Protein AF-A0A061BIX3-F1 (afdb_monomer)

pLDDT: mean 78.45, std 19.6, range [23.94, 97.25]

Secondary structure (DSSP, 8-state):
-TT-----SSHHHHHHHHHHHHHHHHHHHHHHHHHHTS-GGGT-STT-EESTTS--TT---SS------S------S----------S----SS-HHHHHHTT-STTT----EEEETTEEEESS--TTSTT---PPP-------SPPEEHHHHHHHHHHHHT-HHHHHHHHHT-----SHHHHHHHHHHHSTT--SSS-STT--TTHHHHHHHHHHHTTT----HHHHHHHHHHHH-S-SS---GGGS--S--SSS-------GGGGS-SS--TTSS--S-EEETTHHHHSS--GGGHHHHHHHHHHSHHHHHHHHHHHHHHHHT--TTTTT-HHHHT-TTS-TTTTTSSTTT---SSTTT-TTHHHHHHHTTEEES-HHHHHSSSS---HHHHHHHHHHHHT-HHHHHHHHHHHHHHHHHHHHHHHHHHHHHHHHHHHHHHHHHHHHHHHHHHHHTS-TTTT---HHHHHHHTTT-----------

Organism: Babesia bigemina (NCBI:txid5866)

Radius of gyration: 35.07 Å; Cα contacts (8 Å, |Δi|>4): 665; chains: 1; bounding box: 83×90×117 Å

Mean predicted aligned error: 12.67 Å

Structure (mmCIF, N/CA/C/O backbone):
data_AF-A0A061BIX3-F1
#
_entry.id   AF-A0A061BIX3-F1
#
loop_
_atom_site.group_PDB
_atom_site.id
_atom_site.type_symbol
_atom_site.label_atom_id
_atom_site.label_alt_id
_atom_site.label_comp_id
_atom_site.label_asym_id
_atom_site.label_entity_id
_atom_site.label_seq_id
_atom_site.pdbx_PDB_ins_code
_atom_site.Cartn_x
_atom_site.Cartn_y
_atom_site.Cartn_z
_atom_site.occupancy
_atom_site.B_iso_or_equiv
_atom_site.auth_seq_id
_atom_site.auth_comp_id
_atom_site.auth_asym_id
_atom_site.auth_atom_id
_atom_site.pdbx_PDB_model_num
ATOM 1 N N . ASN A 1 1 ? -19.796 -21.455 -26.423 1.00 62.38 1 ASN A N 1
ATOM 2 C CA . ASN A 1 1 ? -19.014 -20.623 -27.375 1.00 62.38 1 ASN A CA 1
ATOM 3 C C . ASN A 1 1 ? -17.851 -21.450 -27.934 1.00 62.38 1 ASN A C 1
ATOM 5 O O . ASN A 1 1 ? -17.420 -22.393 -27.283 1.00 62.38 1 ASN A O 1
ATOM 9 N N . ALA A 1 2 ? -17.340 -21.128 -29.128 1.00 73.00 2 ALA A N 1
ATOM 10 C CA . ALA A 1 2 ? -16.254 -21.895 -29.764 1.00 73.00 2 ALA A CA 1
ATOM 11 C C . ALA A 1 2 ? -14.934 -21.868 -28.964 1.00 73.00 2 ALA A C 1
ATOM 13 O O . ALA A 1 2 ? -14.159 -22.816 -29.006 1.00 73.00 2 ALA A O 1
ATOM 14 N N . LEU A 1 3 ? -14.718 -20.800 -28.191 1.00 76.62 3 LEU A N 1
ATOM 15 C CA . LEU A 1 3 ? -13.504 -20.567 -27.403 1.00 76.62 3 LEU A CA 1
ATOM 16 C C . LEU A 1 3 ? -13.588 -21.087 -25.955 1.00 76.62 3 LEU A C 1
ATOM 18 O O . LEU A 1 3 ? -12.656 -20.885 -25.187 1.00 76.62 3 LEU A O 1
ATOM 22 N N . ARG A 1 4 ? -14.690 -21.750 -25.569 1.00 78.12 4 ARG A N 1
ATOM 23 C CA . ARG A 1 4 ? -14.940 -22.270 -24.207 1.00 78.12 4 ARG A CA 1
ATOM 24 C C . ARG A 1 4 ? -14.805 -21.233 -23.077 1.00 78.12 4 ARG A C 1
ATOM 26 O O . ARG A 1 4 ? -14.536 -21.606 -21.941 1.00 78.12 4 ARG A O 1
ATOM 33 N N . PHE A 1 5 ? -15.004 -19.943 -23.353 1.00 79.31 5 PHE A N 1
ATOM 34 C CA . PHE A 1 5 ? -15.067 -18.933 -22.292 1.00 79.31 5 PHE A CA 1
ATOM 35 C C . PHE A 1 5 ? -16.344 -19.077 -21.467 1.00 79.31 5 PHE A C 1
ATOM 37 O O . PHE A 1 5 ? -17.430 -19.262 -22.023 1.00 79.31 5 PHE A O 1
ATOM 44 N N . THR A 1 6 ? -16.204 -18.927 -20.157 1.00 77.94 6 THR A N 1
ATOM 45 C CA . THR A 1 6 ? -17.324 -18.808 -19.228 1.00 77.94 6 THR A CA 1
ATOM 46 C C . THR A 1 6 ? -17.877 -17.392 -19.306 1.00 77.94 6 THR A C 1
ATOM 48 O O . THR A 1 6 ? -17.123 -16.432 -19.155 1.00 77.94 6 THR A O 1
ATOM 51 N N . TYR A 1 7 ? -19.184 -17.261 -19.528 1.00 81.38 7 TYR A N 1
ATOM 52 C CA . TYR A 1 7 ? -19.872 -15.979 -19.425 1.00 81.38 7 TYR A CA 1
ATOM 53 C C . TYR A 1 7 ? -20.766 -15.963 -18.181 1.00 81.38 7 TYR A C 1
ATOM 55 O O . TYR A 1 7 ? -21.396 -16.982 -17.887 1.00 81.38 7 TYR A O 1
ATOM 63 N N . PRO A 1 8 ? -20.824 -14.832 -17.460 1.00 86.75 8 PRO A N 1
ATOM 64 C CA . PRO A 1 8 ? -21.733 -14.636 -16.336 1.00 86.75 8 PRO A CA 1
ATOM 65 C C . PRO A 1 8 ? -23.195 -14.874 -16.734 1.00 86.75 8 PRO A C 1
ATOM 67 O O . PRO A 1 8 ? -23.606 -14.491 -17.829 1.00 86.75 8 PRO A O 1
ATOM 70 N N . ALA A 1 9 ? -23.979 -15.495 -15.848 1.00 86.50 9 ALA A N 1
ATOM 71 C CA . ALA A 1 9 ? -25.385 -15.820 -16.111 1.00 86.50 9 ALA A CA 1
ATOM 72 C C . ALA A 1 9 ? -26.349 -14.668 -15.771 1.00 86.50 9 ALA A C 1
ATOM 74 O O . ALA A 1 9 ? -27.455 -14.618 -16.306 1.00 86.50 9 ALA A O 1
ATOM 75 N N . SER A 1 10 ? -25.934 -13.744 -14.899 1.00 90.56 10 SER A N 1
ATOM 76 C CA . SER A 1 10 ? -26.722 -12.592 -14.453 1.00 90.56 10 SER A CA 1
ATOM 77 C C . SER A 1 10 ? -25.963 -11.271 -14.637 1.00 90.56 10 SER A C 1
ATOM 79 O O . SER A 1 10 ? -24.741 -11.249 -14.808 1.00 90.56 10 SER A O 1
ATOM 81 N N . GLY A 1 11 ? -26.688 -10.147 -14.590 1.00 88.12 11 GLY A N 1
ATOM 82 C CA . GLY A 1 11 ? -26.080 -8.811 -14.642 1.00 88.12 11 GLY A CA 1
ATOM 83 C C . GLY A 1 11 ? -25.169 -8.518 -13.443 1.00 88.12 11 GLY A C 1
ATOM 84 O O . GLY A 1 11 ? -24.122 -7.895 -13.604 1.00 88.12 11 GLY A O 1
ATOM 85 N N . GLU A 1 12 ? -25.525 -9.024 -12.261 1.00 87.25 12 GLU A N 1
ATOM 86 C CA . GLU A 1 12 ? -24.715 -8.922 -11.043 1.00 87.25 12 GLU A CA 1
ATOM 87 C C . GLU A 1 12 ? -23.400 -9.698 -11.185 1.00 87.25 12 GLU A C 1
ATOM 89 O O . GLU A 1 12 ? -22.319 -9.129 -11.006 1.00 87.25 12 GLU A O 1
ATOM 94 N N . ASP A 1 13 ? -23.471 -10.959 -11.623 1.00 86.50 13 ASP A N 1
ATOM 95 C CA . ASP A 1 13 ? -22.278 -11.769 -11.892 1.00 86.50 13 ASP A CA 1
ATOM 96 C C . ASP A 1 13 ? -21.393 -11.113 -12.959 1.00 86.50 13 ASP A C 1
ATOM 98 O O . ASP A 1 13 ? -20.163 -11.199 -12.900 1.00 86.50 13 ASP A O 1
ATOM 102 N N . CYS A 1 14 ? -22.008 -10.439 -13.937 1.00 89.12 14 CYS A N 1
ATOM 103 C CA . CYS A 1 14 ? -21.295 -9.708 -14.974 1.00 89.12 14 CYS A CA 1
ATOM 104 C C . CYS A 1 14 ? -20.500 -8.538 -14.405 1.00 89.12 14 CYS A C 1
ATOM 106 O O . CYS A 1 14 ? -19.310 -8.414 -14.704 1.00 89.12 14 CYS A O 1
ATOM 108 N N . LEU A 1 15 ? -21.120 -7.717 -13.556 1.00 87.31 15 LEU A N 1
ATOM 109 C CA . LEU A 1 15 ? -20.439 -6.602 -12.904 1.00 87.31 15 LEU A CA 1
ATOM 110 C C . LEU A 1 15 ? -19.296 -7.095 -12.008 1.00 87.31 15 LEU A C 1
ATOM 112 O O . LEU A 1 15 ? -18.187 -6.568 -12.085 1.00 87.31 15 LEU A O 1
ATOM 116 N N . HIS A 1 16 ? -19.526 -8.135 -11.204 1.00 85.44 16 HIS A N 1
ATOM 117 C CA . HIS A 1 16 ? -18.488 -8.697 -10.339 1.00 85.44 16 HIS A CA 1
ATOM 118 C C . HIS A 1 16 ? -17.313 -9.282 -11.123 1.00 85.44 16 HIS A C 1
ATOM 120 O O . HIS A 1 16 ? -16.162 -9.013 -10.781 1.00 85.44 16 HIS A O 1
ATOM 126 N N . THR A 1 17 ? -17.589 -10.035 -12.190 1.00 86.56 17 THR A N 1
ATOM 127 C CA . THR A 1 17 ? -16.547 -10.600 -13.059 1.00 86.56 17 THR A CA 1
ATOM 128 C C . THR A 1 17 ? -15.745 -9.489 -13.734 1.00 86.56 17 THR A C 1
ATOM 130 O O . THR A 1 17 ? -14.517 -9.542 -13.771 1.00 86.56 17 THR A O 1
ATOM 133 N N . PHE A 1 18 ? -16.419 -8.445 -14.222 1.00 87.75 18 PHE A N 1
ATOM 134 C CA . PHE A 1 18 ? -15.763 -7.297 -14.837 1.00 87.75 18 PHE A CA 1
ATOM 135 C C . PHE A 1 18 ? -14.848 -6.558 -13.852 1.00 87.75 18 PHE A C 1
ATOM 137 O O . PHE A 1 18 ? -13.687 -6.305 -14.168 1.00 87.75 18 PHE A O 1
ATOM 144 N N . LEU A 1 19 ? -15.327 -6.272 -12.638 1.00 87.25 19 LEU A N 1
ATOM 145 C CA . LEU A 1 19 ? -14.526 -5.608 -11.607 1.00 87.25 19 LEU A CA 1
ATOM 146 C C . LEU A 1 19 ? -13.350 -6.471 -11.121 1.00 87.25 19 LEU A C 1
ATOM 148 O O . LEU A 1 19 ? -12.279 -5.922 -10.865 1.00 87.25 19 LEU A O 1
ATOM 152 N N . ASP A 1 20 ? -13.502 -7.798 -11.027 1.00 85.31 20 ASP A N 1
ATOM 153 C CA . ASP A 1 20 ? -12.389 -8.708 -10.702 1.00 85.31 20 ASP A CA 1
ATOM 154 C C . ASP A 1 20 ? -11.293 -8.655 -11.776 1.00 85.31 20 ASP A C 1
ATOM 156 O O . ASP A 1 20 ? -10.112 -8.497 -11.458 1.00 85.31 20 ASP A O 1
ATOM 160 N N . ILE A 1 21 ? -11.682 -8.697 -13.056 1.00 86.56 21 ILE A N 1
ATOM 161 C CA . ILE A 1 21 ? -10.751 -8.563 -14.185 1.00 86.56 21 ILE A CA 1
ATOM 162 C C . ILE A 1 21 ? -10.051 -7.203 -14.142 1.00 86.56 21 ILE A C 1
ATOM 164 O O . ILE A 1 21 ? -8.824 -7.145 -14.247 1.00 86.56 21 ILE A O 1
ATOM 168 N N . LEU A 1 22 ? -10.805 -6.115 -13.957 1.00 87.44 22 LEU A N 1
ATOM 169 C CA . LEU A 1 22 ? -10.240 -4.770 -13.899 1.00 87.44 22 LEU A CA 1
ATOM 170 C C . LEU A 1 22 ? -9.215 -4.644 -12.774 1.00 87.44 22 LEU A C 1
ATOM 172 O O . LEU A 1 22 ? -8.098 -4.213 -13.045 1.00 87.44 22 LEU A O 1
ATOM 176 N N . ARG A 1 23 ? -9.539 -5.080 -11.548 1.00 85.88 23 ARG A N 1
ATOM 177 C CA . ARG A 1 23 ? -8.612 -5.026 -10.402 1.00 85.88 23 ARG A CA 1
ATOM 178 C C . ARG A 1 23 ? -7.312 -5.771 -10.674 1.00 85.88 23 ARG A C 1
ATOM 180 O O . ARG A 1 23 ? -6.241 -5.262 -10.361 1.00 85.88 23 ARG A O 1
ATOM 187 N N . ARG A 1 24 ? -7.391 -6.952 -11.291 1.00 85.25 24 ARG A N 1
ATOM 188 C CA . ARG A 1 24 ? -6.221 -7.774 -11.633 1.00 85.25 24 ARG A CA 1
ATOM 189 C C . ARG A 1 24 ? -5.348 -7.145 -12.715 1.00 85.25 24 ARG A C 1
ATOM 191 O O . ARG A 1 24 ? -4.121 -7.178 -12.604 1.00 85.25 24 ARG A O 1
ATOM 198 N N . LEU A 1 25 ? -5.964 -6.581 -13.754 1.00 88.12 25 LEU A N 1
ATOM 199 C CA . LEU A 1 25 ? -5.243 -5.935 -14.851 1.00 88.12 25 LEU A CA 1
ATOM 200 C C . LEU A 1 25 ? -4.643 -4.592 -14.429 1.00 88.12 25 LEU A C 1
ATOM 202 O O . LEU A 1 25 ? -3.562 -4.240 -14.901 1.00 88.12 25 LEU A O 1
ATOM 206 N N . TRP A 1 26 ? -5.291 -3.871 -13.511 1.00 88.44 26 TRP A N 1
ATOM 207 C CA . TRP A 1 26 ? -4.879 -2.527 -13.115 1.00 88.44 26 TRP A CA 1
ATOM 208 C C . TRP A 1 26 ? -3.441 -2.470 -12.602 1.00 88.44 26 TRP A C 1
ATOM 210 O O . TRP A 1 26 ? -2.679 -1.615 -13.043 1.00 88.44 26 TRP A O 1
ATOM 220 N N . TYR A 1 27 ? -3.029 -3.430 -11.765 1.00 90.06 27 TYR A N 1
ATOM 221 C CA . TYR A 1 27 ? -1.652 -3.508 -11.259 1.00 90.06 27 TYR A CA 1
ATOM 222 C C . TYR A 1 27 ? -0.615 -3.528 -12.387 1.00 90.06 27 TYR A C 1
ATOM 224 O O . TYR A 1 27 ? 0.393 -2.823 -12.350 1.00 90.06 27 TYR A O 1
ATOM 232 N N . VAL A 1 28 ? -0.871 -4.346 -13.406 1.00 91.81 28 VAL A N 1
ATOM 233 C CA . VAL A 1 28 ? 0.049 -4.583 -14.520 1.00 91.81 28 VAL A CA 1
ATOM 234 C C . VAL A 1 28 ? 0.044 -3.394 -15.482 1.00 91.81 28 VAL A C 1
ATOM 236 O O . VAL A 1 28 ? 1.109 -2.978 -15.943 1.00 91.81 28 VAL A O 1
ATOM 239 N N . LEU A 1 29 ? -1.131 -2.809 -15.742 1.00 92.94 29 LEU A N 1
ATOM 240 C CA . LEU A 1 29 ? -1.294 -1.645 -16.614 1.00 92.94 29 LEU A CA 1
ATOM 241 C C . LEU A 1 29 ? -0.715 -0.366 -15.992 1.00 92.94 29 LEU A C 1
ATOM 243 O O . LEU A 1 29 ? 0.032 0.337 -16.666 1.00 92.94 29 LEU A O 1
ATOM 247 N N . ARG A 1 30 ? -0.968 -0.100 -14.703 1.00 93.06 30 ARG A N 1
ATOM 248 C CA . ARG A 1 30 ? -0.372 1.032 -13.967 1.00 93.06 30 ARG A CA 1
ATOM 249 C C . ARG A 1 30 ? 1.143 0.914 -13.861 1.00 93.06 30 ARG A C 1
ATOM 251 O O . ARG A 1 30 ? 1.855 1.916 -13.930 1.00 93.06 30 ARG A O 1
ATOM 258 N N . TYR A 1 31 ? 1.664 -0.306 -13.729 1.00 93.75 31 TYR A N 1
ATOM 259 C CA . TYR A 1 31 ? 3.107 -0.521 -13.747 1.00 93.75 31 TYR A CA 1
ATOM 260 C C . TYR A 1 31 ? 3.707 -0.211 -15.123 1.00 93.75 31 TYR A C 1
ATOM 262 O O . TYR A 1 31 ? 4.712 0.497 -15.205 1.00 93.75 31 TYR A O 1
ATOM 270 N N . LEU A 1 32 ? 3.063 -0.678 -16.201 1.00 94.06 32 LEU A N 1
ATOM 271 C CA . LEU A 1 32 ? 3.463 -0.376 -17.578 1.00 94.06 32 LEU A CA 1
ATOM 272 C C . LEU A 1 32 ? 3.431 1.120 -17.875 1.00 94.06 32 LEU A C 1
ATOM 274 O O . LEU A 1 32 ? 4.412 1.642 -18.400 1.00 94.06 32 LEU A O 1
ATOM 278 N N . GLU A 1 33 ? 2.335 1.797 -17.535 1.00 94.75 33 GLU A N 1
ATOM 279 C CA . GLU A 1 33 ? 2.184 3.247 -17.666 1.00 94.75 33 GLU A CA 1
ATOM 280 C C . GLU A 1 33 ? 3.319 3.965 -16.929 1.00 94.75 33 GLU A C 1
ATOM 282 O O . GLU A 1 33 ? 4.033 4.769 -17.522 1.00 94.75 33 GLU A O 1
ATOM 287 N N . GLY A 1 34 ? 3.562 3.602 -15.667 1.00 92.25 34 GLY A N 1
ATOM 288 C CA . GLY A 1 34 ? 4.620 4.193 -14.861 1.00 92.25 34 GLY A CA 1
ATOM 289 C C . GLY A 1 34 ? 6.014 4.004 -15.451 1.00 92.25 34 GLY A C 1
ATOM 290 O O . GLY A 1 34 ? 6.740 4.977 -15.640 1.00 92.25 34 GLY A O 1
ATOM 291 N N . GLN A 1 35 ? 6.396 2.770 -15.785 1.00 91.31 35 GLN A N 1
ATOM 292 C CA . GLN A 1 35 ? 7.719 2.496 -16.349 1.00 91.31 35 GLN A CA 1
ATOM 293 C C . GLN A 1 35 ? 7.892 3.137 -17.728 1.00 91.31 35 GLN A C 1
ATOM 295 O O . GLN A 1 35 ? 8.904 3.786 -17.989 1.00 91.31 35 GLN A O 1
ATOM 300 N N . CYS A 1 36 ? 6.896 3.025 -18.610 1.00 93.44 36 CYS A N 1
ATOM 301 C CA . CYS A 1 36 ? 6.931 3.635 -19.941 1.00 93.44 36 CYS A CA 1
ATOM 302 C C . CYS A 1 36 ? 6.827 5.167 -19.902 1.00 93.44 36 CYS A C 1
ATOM 304 O O . CYS A 1 36 ? 7.197 5.837 -20.869 1.00 93.44 36 CYS A O 1
ATOM 306 N N . GLY A 1 37 ? 6.362 5.726 -18.788 1.00 91.44 37 GLY A N 1
ATOM 307 C CA . GLY A 1 37 ? 6.321 7.154 -18.526 1.00 91.44 37 GLY A CA 1
ATOM 308 C C . GLY A 1 37 ? 7.693 7.763 -18.269 1.00 91.44 37 GLY A C 1
ATOM 309 O O . GLY A 1 37 ? 7.838 8.971 -18.431 1.00 91.44 37 GLY A O 1
ATOM 310 N N . HIS A 1 38 ? 8.729 6.979 -17.957 1.00 89.31 38 HIS A N 1
ATOM 311 C CA . HIS A 1 38 ? 10.057 7.490 -17.598 1.00 89.31 38 HIS A CA 1
ATOM 312 C C . HIS A 1 38 ? 11.138 7.163 -18.646 1.00 89.31 38 HIS A C 1
ATOM 314 O O . HIS A 1 38 ? 11.132 6.068 -19.214 1.00 89.31 38 HIS A O 1
ATOM 320 N N . PRO A 1 39 ? 12.076 8.093 -18.928 1.00 86.69 39 PRO A N 1
ATOM 321 C CA . PRO A 1 39 ? 13.170 7.850 -19.866 1.00 86.69 39 PRO A CA 1
ATOM 322 C C . PRO A 1 39 ? 14.152 6.797 -19.340 1.00 86.69 39 PRO A C 1
ATOM 324 O O . PRO A 1 39 ? 14.295 6.598 -18.130 1.00 86.69 39 PRO A O 1
ATOM 327 N N . SER A 1 40 ? 14.877 6.157 -20.257 1.00 83.88 40 SER A N 1
ATOM 328 C CA . SER A 1 40 ? 15.870 5.125 -19.914 1.00 83.88 40 SER A CA 1
ATOM 329 C C . SER A 1 40 ? 17.028 5.652 -19.057 1.00 83.88 40 SER A C 1
ATOM 331 O O . SER A 1 40 ? 17.620 4.891 -18.291 1.00 83.88 40 SER A O 1
ATOM 333 N N . SER A 1 41 ? 17.305 6.961 -19.109 1.00 81.31 41 SER A N 1
ATOM 334 C CA . SER A 1 41 ? 18.316 7.635 -18.282 1.00 81.31 41 SER A CA 1
ATOM 335 C C . SER A 1 41 ? 18.058 7.529 -16.776 1.00 81.31 41 SER A C 1
ATOM 337 O O . SER A 1 41 ? 19.006 7.582 -15.996 1.00 81.31 41 SER A O 1
ATOM 339 N N . ILE A 1 42 ? 16.799 7.341 -16.369 1.00 82.31 42 ILE A N 1
ATOM 340 C CA . ILE A 1 42 ? 16.395 7.100 -14.976 1.00 82.31 42 ILE A CA 1
ATOM 341 C C . ILE A 1 42 ? 15.789 5.703 -14.795 1.00 82.31 42 ILE A C 1
ATOM 343 O O . ILE A 1 42 ? 14.946 5.498 -13.928 1.00 82.31 42 ILE A O 1
ATOM 347 N N . TYR A 1 43 ? 16.242 4.737 -15.600 1.00 84.88 43 TYR A N 1
ATOM 348 C CA . TYR A 1 43 ? 15.840 3.325 -15.545 1.00 84.88 43 TYR A CA 1
ATOM 349 C C . TYR A 1 43 ? 14.385 3.037 -15.966 1.00 84.88 43 TYR A C 1
ATOM 351 O O . TYR A 1 43 ? 13.874 1.958 -15.677 1.00 84.88 43 TYR A O 1
ATOM 359 N N . GLY A 1 44 ? 13.735 3.962 -16.684 1.00 87.81 44 GLY A N 1
ATOM 360 C CA . GLY A 1 44 ? 12.404 3.758 -17.263 1.00 87.81 44 GLY A CA 1
ATOM 361 C C . GLY A 1 44 ? 12.411 3.108 -18.654 1.00 87.81 44 GLY A C 1
ATOM 362 O O . GLY A 1 44 ? 13.458 2.820 -19.237 1.00 87.81 44 GLY A O 1
ATOM 363 N N . TRP A 1 45 ? 11.216 2.868 -19.200 1.00 91.94 45 TRP A N 1
ATOM 364 C CA . TRP A 1 45 ? 10.975 2.127 -20.447 1.00 91.94 45 TRP A CA 1
ATOM 365 C C . TRP A 1 45 ? 10.431 2.980 -21.598 1.00 91.94 45 TRP A C 1
ATOM 367 O O . TRP A 1 45 ? 10.092 2.442 -22.651 1.00 91.94 45 TRP A O 1
ATOM 377 N N . ARG A 1 46 ? 10.357 4.308 -21.449 1.00 90.75 46 ARG A N 1
ATOM 378 C CA . ARG A 1 46 ? 9.828 5.218 -22.484 1.00 90.75 46 ARG A CA 1
ATOM 379 C C . ARG A 1 46 ? 10.474 5.007 -23.853 1.00 90.75 46 ARG A C 1
ATOM 381 O O . ARG A 1 46 ? 9.783 5.003 -24.873 1.00 90.75 46 ARG A O 1
ATOM 388 N N . ASP A 1 47 ? 11.786 4.809 -23.852 1.00 88.31 47 ASP A N 1
ATOM 389 C CA . ASP A 1 47 ? 12.605 4.685 -25.060 1.00 88.31 47 ASP A CA 1
ATOM 390 C C . ASP A 1 47 ? 12.789 3.217 -25.495 1.00 88.31 47 ASP A C 1
ATOM 392 O O . ASP A 1 47 ? 13.350 2.939 -26.553 1.00 88.31 47 ASP A O 1
ATOM 396 N N . CYS A 1 48 ? 12.286 2.260 -24.704 1.00 87.94 48 CYS A N 1
ATOM 397 C CA . CYS A 1 48 ? 12.343 0.839 -25.028 1.00 87.94 48 CYS A CA 1
ATOM 398 C C . CYS A 1 48 ? 11.412 0.516 -26.199 1.00 87.94 48 CYS A C 1
ATOM 400 O O . CYS A 1 48 ? 10.253 0.934 -26.221 1.00 87.94 48 CYS A O 1
ATOM 402 N N . GLN A 1 49 ? 11.902 -0.270 -27.154 1.00 87.75 49 GLN A N 1
ATOM 403 C CA . GLN A 1 49 ? 11.108 -0.742 -28.286 1.00 87.75 49 GLN A CA 1
ATOM 404 C C . GLN A 1 49 ? 10.359 -2.037 -27.942 1.00 87.75 49 GLN A C 1
ATOM 406 O O . GLN A 1 49 ? 10.854 -2.859 -27.172 1.00 87.75 49 GLN A O 1
ATOM 411 N N . TYR A 1 50 ? 9.184 -2.238 -28.530 1.00 87.06 50 TYR A N 1
ATOM 412 C CA . TYR A 1 50 ? 8.430 -3.495 -28.509 1.00 87.06 50 TYR A CA 1
ATOM 413 C C . TYR A 1 50 ? 7.746 -3.715 -29.866 1.00 87.06 50 TYR A C 1
ATOM 415 O O . TYR A 1 50 ? 7.535 -2.759 -30.616 1.00 87.06 50 TYR A O 1
ATOM 423 N N . GLY A 1 51 ? 7.388 -4.960 -30.185 1.00 85.06 51 GLY A N 1
ATOM 424 C CA . GLY A 1 51 ? 6.690 -5.316 -31.425 1.00 85.06 51 GLY A CA 1
ATOM 425 C C . GLY A 1 51 ? 7.400 -6.407 -32.225 1.00 85.06 51 GLY A C 1
ATOM 426 O O . GLY A 1 51 ? 8.373 -6.996 -31.764 1.00 85.06 51 GLY A O 1
ATOM 427 N N . LYS A 1 52 ? 6.902 -6.678 -33.439 1.00 81.69 52 LYS A N 1
ATOM 428 C CA . LYS A 1 52 ? 7.298 -7.842 -34.252 1.00 81.69 52 LYS A CA 1
ATOM 429 C C . LYS A 1 52 ? 8.804 -7.949 -34.521 1.00 81.69 52 LYS A C 1
ATOM 431 O O . LYS A 1 52 ? 9.319 -9.055 -34.599 1.00 81.69 52 LYS A O 1
ATOM 436 N N . ALA A 1 53 ? 9.489 -6.820 -34.707 1.00 76.75 53 ALA A N 1
ATOM 437 C CA . ALA A 1 53 ? 10.905 -6.791 -35.083 1.00 76.75 53 ALA A CA 1
ATOM 438 C C . ALA A 1 53 ? 11.856 -6.608 -33.885 1.00 76.75 53 ALA A C 1
ATOM 440 O O . ALA A 1 53 ? 13.003 -6.214 -34.078 1.00 76.75 53 ALA A O 1
ATOM 441 N N . VAL A 1 54 ? 11.377 -6.822 -32.656 1.00 74.69 54 VAL A N 1
ATOM 442 C CA . VAL A 1 54 ? 12.202 -6.755 -31.445 1.00 74.69 54 VAL A CA 1
ATOM 443 C C . VAL A 1 54 ? 12.485 -8.172 -30.970 1.00 74.69 54 VAL A C 1
ATOM 445 O O . VAL A 1 54 ? 11.560 -8.904 -30.622 1.00 74.69 54 VAL A O 1
ATOM 448 N N . ASP A 1 55 ? 13.761 -8.544 -30.940 1.00 64.69 55 ASP A N 1
ATOM 449 C CA . ASP A 1 55 ? 14.181 -9.858 -30.464 1.00 64.69 55 ASP A CA 1
ATOM 450 C C . ASP A 1 55 ? 13.824 -10.035 -28.982 1.00 64.69 55 ASP A C 1
ATOM 452 O O . ASP A 1 55 ? 13.942 -9.116 -28.161 1.00 64.69 55 ASP A O 1
ATOM 456 N N . HIS A 1 56 ? 13.373 -11.235 -28.627 1.00 61.84 56 HIS A N 1
ATOM 457 C CA . HIS A 1 56 ? 13.102 -11.591 -27.241 1.00 61.84 56 HIS A CA 1
ATOM 458 C C . HIS A 1 56 ? 14.309 -12.298 -26.619 1.00 61.84 56 HIS A C 1
ATOM 460 O O . HIS A 1 56 ? 15.014 -13.062 -27.274 1.00 61.84 56 HIS A O 1
ATOM 466 N N . SER A 1 57 ? 14.520 -12.094 -25.317 1.00 55.91 57 SER A N 1
ATOM 467 C CA . SER A 1 57 ? 15.677 -12.625 -24.578 1.00 55.91 57 SER A CA 1
ATOM 468 C C . SER A 1 57 ? 15.801 -14.155 -24.602 1.00 55.91 57 SER A C 1
ATOM 470 O O . SER A 1 57 ? 16.893 -14.676 -24.408 1.00 55.91 57 SER A O 1
ATOM 472 N N . ASN A 1 58 ? 14.690 -14.865 -24.832 1.00 47.97 58 ASN A N 1
ATOM 473 C CA . ASN A 1 58 ? 14.607 -16.326 -24.734 1.00 47.97 58 ASN A CA 1
ATOM 474 C C . ASN A 1 58 ? 14.580 -17.049 -26.096 1.00 47.97 58 ASN A C 1
ATOM 476 O O . ASN A 1 58 ? 14.204 -18.218 -26.140 1.00 47.97 58 ASN A O 1
ATOM 480 N N . TRP A 1 59 ? 14.903 -16.383 -27.216 1.00 39.16 59 TRP A N 1
ATOM 481 C CA . TRP A 1 59 ? 14.968 -17.079 -28.508 1.00 39.16 59 TRP A CA 1
ATOM 482 C C . TRP A 1 59 ? 16.226 -17.936 -28.506 1.00 39.16 59 TRP A C 1
ATOM 484 O O . TRP A 1 59 ? 17.344 -17.423 -28.558 1.00 39.16 59 TRP A O 1
ATOM 494 N N . GLN A 1 60 ? 16.046 -19.250 -28.397 1.00 35.06 60 GLN A N 1
ATOM 495 C CA . GLN A 1 60 ? 17.092 -20.182 -28.781 1.00 35.06 60 GLN A CA 1
ATOM 496 C C . GLN A 1 60 ? 17.280 -19.996 -30.284 1.00 35.06 60 GLN A C 1
ATOM 498 O O . GLN A 1 60 ? 16.399 -20.324 -31.073 1.00 35.06 60 GLN A O 1
ATOM 503 N N . CYS A 1 61 ? 18.386 -19.372 -30.673 1.00 32.56 61 CYS A N 1
ATOM 504 C CA . CYS A 1 61 ? 18.745 -19.226 -32.071 1.00 32.56 61 CYS A CA 1
ATOM 505 C C . CYS A 1 61 ? 18.857 -20.620 -32.714 1.00 32.56 61 CYS A C 1
ATOM 507 O O . CYS A 1 61 ? 19.840 -21.311 -32.463 1.00 32.56 61 CYS A O 1
ATOM 509 N N . GLU A 1 62 ? 17.893 -21.031 -33.546 1.00 32.78 62 GLU A N 1
ATOM 510 C CA . GLU A 1 62 ? 18.089 -22.183 -34.448 1.00 32.78 62 GLU A CA 1
ATOM 511 C C . GLU A 1 62 ? 19.166 -21.880 -35.499 1.00 32.78 62 GLU A C 1
ATOM 513 O O . GLU A 1 62 ? 19.917 -22.761 -35.908 1.00 32.78 62 GLU A O 1
ATOM 518 N N . ASP A 1 63 ? 19.338 -20.603 -35.831 1.00 32.34 63 ASP A N 1
ATOM 519 C CA . ASP A 1 63 ? 20.478 -20.111 -36.581 1.00 32.34 63 ASP A CA 1
ATOM 520 C C . ASP A 1 63 ? 21.434 -19.416 -35.623 1.00 32.34 63 ASP A C 1
ATOM 522 O O . ASP A 1 63 ? 21.253 -18.241 -35.307 1.00 32.34 63 ASP A O 1
ATOM 526 N N . HIS A 1 64 ? 22.514 -20.083 -35.209 1.00 31.77 64 HIS A N 1
ATOM 527 C CA . HIS A 1 64 ? 23.749 -19.333 -35.008 1.00 31.77 64 HIS A CA 1
ATOM 528 C C . HIS A 1 64 ? 24.001 -18.617 -36.332 1.00 31.77 64 HIS A C 1
ATOM 530 O O . HIS A 1 64 ? 24.361 -19.291 -37.305 1.00 31.77 64 HIS A O 1
ATOM 536 N N . PRO A 1 65 ? 23.849 -17.284 -36.441 1.00 33.28 65 PRO A N 1
ATOM 537 C CA . PRO A 1 65 ? 24.312 -16.642 -37.635 1.00 33.28 65 PRO A CA 1
ATOM 538 C C . PRO A 1 65 ? 25.819 -16.859 -37.571 1.00 33.28 65 PRO A C 1
ATOM 540 O O . PRO A 1 65 ? 26.525 -16.206 -36.801 1.00 33.28 65 PRO A O 1
ATOM 543 N N . ARG A 1 66 ? 26.338 -17.717 -38.450 1.00 30.03 66 ARG A N 1
ATOM 544 C CA . ARG A 1 66 ? 27.612 -17.454 -39.109 1.00 30.03 66 ARG A CA 1
ATOM 545 C C . ARG A 1 66 ? 27.445 -16.141 -39.885 1.00 30.03 66 ARG A C 1
ATOM 547 O O . ARG A 1 66 ? 27.581 -16.096 -41.101 1.00 30.03 66 ARG A O 1
ATOM 554 N N . LYS A 1 67 ? 27.157 -15.038 -39.185 1.00 30.45 67 LYS A N 1
ATOM 555 C CA . LYS A 1 67 ? 27.580 -13.719 -39.609 1.00 30.45 67 LYS A CA 1
ATOM 556 C C . LYS A 1 67 ? 29.084 -13.797 -39.470 1.00 30.45 67 LYS A C 1
ATOM 558 O O . LYS A 1 67 ? 29.651 -13.502 -38.423 1.00 30.45 67 LYS A O 1
ATOM 563 N N . GLN A 1 68 ? 29.706 -14.296 -40.537 1.00 26.39 68 GLN A N 1
ATOM 564 C CA . GLN A 1 68 ? 31.085 -13.986 -40.833 1.00 26.39 68 GLN A CA 1
ATOM 565 C C . GLN A 1 68 ? 31.271 -12.507 -40.486 1.00 26.39 68 GLN A C 1
ATOM 567 O O . GLN A 1 68 ? 30.461 -11.682 -40.935 1.00 26.39 68 GLN A O 1
ATOM 572 N N . PRO A 1 69 ? 32.275 -12.146 -39.678 1.00 29.64 69 PRO A N 1
ATOM 573 C CA . PRO A 1 69 ? 32.659 -10.757 -39.617 1.00 29.64 69 PRO A CA 1
ATOM 574 C C . PRO A 1 69 ? 32.975 -10.365 -41.062 1.00 29.64 69 PRO A C 1
ATOM 576 O O . PRO A 1 69 ? 33.917 -10.885 -41.654 1.00 29.64 69 PRO A O 1
ATOM 579 N N . LYS A 1 70 ? 32.205 -9.445 -41.656 1.00 28.50 70 LYS A N 1
ATOM 580 C CA . LYS A 1 70 ? 32.624 -8.738 -42.880 1.00 28.50 70 LYS A CA 1
ATOM 581 C C . LYS A 1 70 ? 33.754 -7.748 -42.553 1.00 28.50 70 LYS A C 1
ATOM 583 O O . LYS A 1 70 ? 33.782 -6.628 -43.039 1.00 28.50 70 LYS A O 1
ATOM 588 N N . CYS A 1 71 ? 34.686 -8.183 -41.714 1.00 29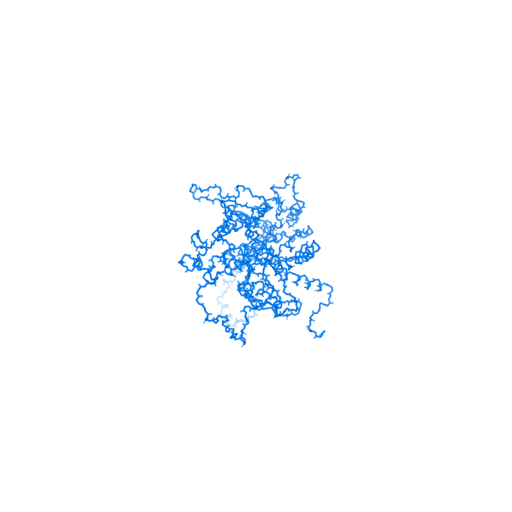.80 71 CYS A N 1
ATOM 589 C CA . CYS A 1 71 ? 35.987 -7.594 -41.509 1.00 29.80 71 CYS A CA 1
ATOM 590 C C . CYS A 1 71 ? 36.950 -8.555 -42.202 1.00 29.80 71 CYS A C 1
ATOM 592 O O . CYS A 1 71 ? 37.636 -9.345 -41.557 1.00 29.80 71 CYS A O 1
ATOM 594 N N . GLN A 1 72 ? 36.929 -8.558 -43.537 1.00 27.44 72 GLN A N 1
ATOM 595 C CA . GLN A 1 72 ? 38.057 -9.100 -44.276 1.00 27.44 72 GLN A CA 1
ATOM 596 C C . GLN A 1 72 ? 39.262 -8.246 -43.886 1.00 27.44 72 GLN A C 1
ATOM 598 O O . GLN A 1 72 ? 39.300 -7.043 -44.139 1.00 27.44 72 GLN A O 1
ATOM 603 N N . ALA A 1 73 ? 40.202 -8.877 -43.191 1.00 31.30 73 ALA A N 1
ATOM 604 C CA . ALA A 1 73 ? 41.501 -8.322 -42.882 1.00 31.30 73 ALA A CA 1
ATOM 605 C C . ALA A 1 73 ? 42.274 -8.165 -44.193 1.00 31.30 73 ALA A C 1
ATOM 607 O O . ALA A 1 73 ? 42.957 -9.081 -44.623 1.00 31.30 73 ALA A O 1
ATOM 608 N N . ASN A 1 74 ? 42.104 -7.027 -44.852 1.00 35.06 74 ASN A N 1
ATOM 609 C CA . ASN A 1 74 ? 43.020 -6.517 -45.860 1.00 35.06 74 ASN A CA 1
ATOM 610 C C . ASN A 1 74 ? 42.868 -4.999 -45.873 1.00 35.06 74 ASN A C 1
ATOM 612 O O . ASN A 1 74 ? 41.982 -4.470 -46.533 1.00 35.06 74 ASN A O 1
ATOM 616 N N . CYS A 1 75 ? 43.672 -4.338 -45.038 1.00 25.44 75 CYS A N 1
ATOM 617 C CA . CYS A 1 75 ? 44.410 -3.104 -45.323 1.00 25.44 75 CYS A CA 1
ATOM 618 C C . CYS A 1 75 ? 44.887 -2.469 -44.006 1.00 25.44 75 CYS A C 1
ATOM 620 O O . CYS A 1 75 ? 44.149 -2.345 -43.031 1.00 25.44 75 CYS A O 1
ATOM 622 N N . GLN A 1 76 ? 46.165 -2.101 -44.007 1.00 25.30 76 GLN A N 1
ATOM 623 C CA . GLN A 1 76 ? 46.880 -1.345 -42.981 1.00 25.30 76 GLN A CA 1
ATOM 624 C C . GLN A 1 76 ? 46.271 0.060 -42.732 1.00 25.30 76 GLN A C 1
ATOM 626 O O . GLN A 1 76 ? 45.384 0.495 -43.466 1.00 25.30 76 GLN A O 1
ATOM 631 N N . PRO A 1 77 ? 46.681 0.754 -41.650 1.00 35.00 77 PRO A N 1
ATOM 632 C CA . PRO A 1 77 ? 45.802 1.566 -40.821 1.00 35.00 77 PRO A CA 1
ATOM 633 C C . PRO A 1 77 ? 45.654 2.984 -41.368 1.00 35.00 77 PRO A C 1
ATOM 635 O O . PRO A 1 77 ? 46.558 3.807 -41.260 1.00 35.00 77 PRO A O 1
ATOM 638 N N . THR A 1 78 ? 44.500 3.309 -41.940 1.00 29.39 78 THR A N 1
ATOM 639 C CA . THR A 1 78 ? 44.131 4.710 -42.218 1.00 29.39 78 THR A CA 1
ATOM 640 C C . THR A 1 78 ? 42.616 4.863 -42.313 1.00 29.39 78 THR A C 1
ATOM 642 O O . THR A 1 78 ? 42.078 5.409 -43.266 1.00 29.39 78 THR A O 1
ATOM 645 N N . CYS A 1 79 ? 41.890 4.390 -41.299 1.00 25.75 79 CYS A N 1
ATOM 646 C CA . CYS A 1 79 ? 40.441 4.568 -41.231 1.00 25.75 79 CYS A CA 1
ATOM 647 C C . CYS A 1 79 ? 40.078 5.202 -39.890 1.00 25.75 79 CYS A C 1
ATOM 649 O O . CYS A 1 79 ? 40.058 4.544 -38.852 1.00 25.75 79 CYS A O 1
ATOM 651 N N . LYS A 1 80 ? 39.820 6.512 -39.927 1.00 26.14 80 LYS A N 1
ATOM 652 C CA . LYS A 1 80 ? 39.204 7.269 -38.837 1.00 26.14 80 LYS A CA 1
ATOM 653 C C . LYS A 1 80 ? 37.939 6.550 -38.367 1.00 26.14 80 LYS A C 1
ATOM 655 O O . LYS A 1 80 ? 37.120 6.126 -39.180 1.00 26.14 80 LYS A O 1
ATOM 660 N N . ALA A 1 81 ? 37.790 6.455 -37.050 1.00 28.03 81 ALA A N 1
ATOM 661 C CA . ALA A 1 81 ? 36.590 5.979 -36.391 1.00 28.03 81 ALA A CA 1
ATOM 662 C C . ALA A 1 81 ? 35.366 6.782 -36.862 1.00 28.03 81 ALA A C 1
ATOM 664 O O . ALA A 1 81 ? 35.159 7.918 -36.448 1.00 28.03 81 ALA A O 1
ATOM 665 N N . ALA A 1 82 ? 34.542 6.168 -37.705 1.00 26.58 82 ALA A N 1
ATOM 666 C CA . ALA A 1 82 ? 33.157 6.568 -37.925 1.00 26.58 82 ALA A CA 1
ATOM 667 C C . ALA A 1 82 ? 32.212 5.651 -37.127 1.00 26.58 82 ALA A C 1
ATOM 669 O O . ALA A 1 82 ? 31.119 5.321 -37.568 1.00 26.58 82 ALA A O 1
ATOM 670 N N . CYS A 1 83 ? 32.626 5.241 -35.925 1.00 28.05 83 CYS A N 1
ATOM 671 C CA . CYS A 1 83 ? 31.671 4.937 -34.869 1.00 28.05 83 CYS A CA 1
ATOM 672 C C . CYS A 1 83 ? 31.262 6.287 -34.288 1.00 28.05 83 CYS A C 1
ATOM 674 O O . CYS A 1 83 ? 31.857 6.750 -33.318 1.00 28.05 83 CYS A O 1
ATOM 676 N N . GLN A 1 84 ? 30.292 6.956 -34.913 1.00 23.94 84 GLN A N 1
ATOM 677 C CA . GLN A 1 84 ? 29.582 7.997 -34.186 1.00 23.94 84 GLN A CA 1
ATOM 678 C C . GLN A 1 84 ? 28.943 7.319 -32.966 1.00 23.94 84 GLN A C 1
ATOM 680 O O . GLN A 1 84 ? 28.187 6.356 -33.134 1.00 23.94 84 GLN A O 1
ATOM 685 N N . PRO A 1 85 ? 29.255 7.763 -31.739 1.00 27.00 85 PRO A N 1
ATOM 686 C CA . PRO A 1 85 ? 28.523 7.330 -30.572 1.00 27.00 85 PRO A CA 1
ATOM 687 C C . PRO A 1 85 ? 27.143 7.964 -30.704 1.00 27.00 85 PRO A C 1
ATOM 689 O O . PRO A 1 85 ? 26.961 9.133 -30.372 1.00 27.00 85 PRO A O 1
ATOM 692 N N . ASN A 1 86 ? 26.168 7.231 -31.239 1.00 28.48 86 ASN A N 1
ATOM 693 C CA . ASN A 1 86 ? 24.791 7.666 -31.089 1.00 28.48 86 ASN A CA 1
ATOM 694 C C . ASN A 1 86 ? 24.499 7.617 -29.588 1.00 28.48 86 ASN A C 1
ATOM 696 O O . ASN A 1 86 ? 24.357 6.554 -28.994 1.00 28.48 86 ASN A O 1
ATOM 700 N N . THR A 1 87 ? 24.431 8.794 -28.977 1.00 31.00 87 THR A N 1
ATOM 701 C CA . THR A 1 87 ? 24.061 9.092 -27.587 1.00 31.00 87 THR A CA 1
ATOM 702 C C . THR A 1 87 ? 22.609 8.714 -27.254 1.00 31.00 87 THR A C 1
ATOM 704 O O . THR A 1 87 ? 22.052 9.163 -26.256 1.00 31.00 87 THR A O 1
ATOM 707 N N . GLN A 1 88 ? 21.983 7.865 -28.069 1.00 33.59 88 GLN A N 1
ATOM 708 C CA . GLN A 1 88 ? 20.664 7.300 -27.845 1.00 33.59 88 GLN A CA 1
ATOM 709 C C . GLN A 1 88 ? 20.842 5.926 -27.205 1.00 33.59 88 GLN A C 1
ATOM 711 O O . GLN A 1 88 ? 21.331 4.990 -27.835 1.00 33.59 88 GLN A O 1
ATOM 716 N N . ALA A 1 89 ? 20.468 5.817 -25.931 1.00 35.03 89 ALA A N 1
ATOM 717 C CA . ALA A 1 89 ? 20.436 4.561 -25.196 1.00 35.03 89 ALA A CA 1
ATOM 718 C C . ALA A 1 89 ? 19.409 3.601 -25.826 1.00 35.03 89 ALA A C 1
ATOM 720 O O . ALA A 1 89 ? 18.264 3.512 -25.391 1.00 35.03 89 ALA A O 1
ATOM 721 N N . ASN A 1 90 ? 19.814 2.887 -26.875 1.00 40.31 90 ASN A N 1
ATOM 722 C CA . ASN A 1 90 ? 19.031 1.806 -27.453 1.00 40.31 90 ASN A CA 1
ATOM 723 C C . ASN A 1 90 ? 19.153 0.589 -26.528 1.00 40.31 90 ASN A C 1
ATOM 725 O O . ASN A 1 90 ? 20.240 0.041 -26.357 1.00 40.31 90 ASN A O 1
ATOM 729 N N . CYS A 1 91 ? 18.041 0.179 -25.915 1.00 43.09 91 CYS A N 1
ATOM 730 C CA . CYS A 1 91 ? 17.938 -0.972 -25.011 1.00 43.09 91 CYS A CA 1
ATOM 731 C C . CYS A 1 91 ? 18.097 -2.319 -25.747 1.00 43.09 91 CYS A C 1
ATOM 733 O O . CYS A 1 91 ? 17.176 -3.132 -25.768 1.00 43.09 91 CYS A O 1
ATOM 735 N N . GLN A 1 92 ? 19.248 -2.546 -26.379 1.00 49.31 92 GLN A N 1
ATOM 736 C CA . GLN A 1 92 ? 19.621 -3.801 -27.034 1.00 49.31 92 GLN A CA 1
ATOM 737 C C . GLN A 1 92 ? 20.669 -4.556 -26.194 1.00 49.31 92 GLN A C 1
ATOM 739 O O . GLN A 1 92 ? 21.492 -3.908 -25.544 1.00 49.31 92 GLN A O 1
ATOM 744 N N . PRO A 1 93 ? 20.639 -5.908 -26.157 1.00 48.94 93 PRO A N 1
ATOM 745 C CA . PRO A 1 93 ? 20.019 -6.798 -27.151 1.00 48.94 93 PRO A CA 1
ATOM 746 C C . PRO A 1 93 ? 18.550 -7.167 -26.895 1.00 48.94 93 PRO A C 1
ATOM 748 O O . PRO A 1 93 ? 17.860 -7.515 -27.841 1.00 48.94 93 PRO A O 1
ATOM 751 N N . ALA A 1 94 ? 18.051 -7.059 -25.659 1.00 61.31 94 ALA A N 1
ATOM 752 C CA . ALA A 1 94 ? 16.674 -7.407 -25.306 1.00 61.31 94 ALA A CA 1
ATOM 753 C C . ALA A 1 94 ? 16.018 -6.252 -24.543 1.00 61.31 94 ALA A C 1
ATOM 755 O O . ALA A 1 94 ?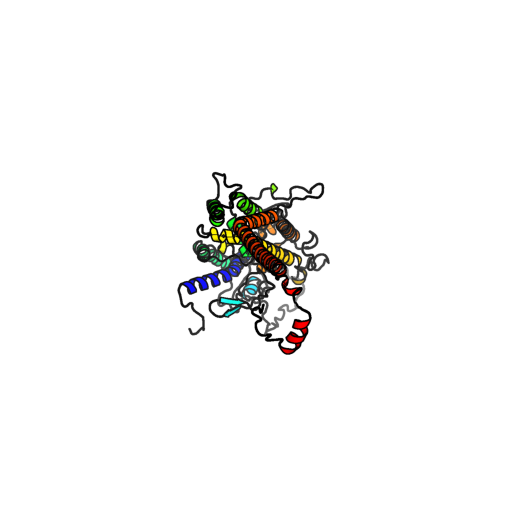 16.449 -5.877 -23.452 1.00 61.31 94 ALA A O 1
ATOM 756 N N . SER A 1 95 ? 14.967 -5.684 -25.128 1.00 77.19 95 SER A N 1
ATOM 757 C CA . SER A 1 95 ? 14.177 -4.625 -24.504 1.00 77.19 95 SER A CA 1
ATOM 758 C C . SER A 1 95 ? 13.537 -5.144 -23.202 1.00 77.19 95 SER A C 1
ATOM 760 O O . SER A 1 95 ? 12.869 -6.185 -23.235 1.00 77.19 95 SER A O 1
ATOM 762 N N . PRO A 1 96 ? 13.697 -4.461 -22.048 1.00 85.19 96 PRO A N 1
ATOM 763 C CA . PRO A 1 96 ? 13.067 -4.884 -20.795 1.00 85.19 96 PRO A CA 1
ATOM 764 C C . PRO A 1 96 ? 11.537 -4.856 -20.894 1.00 85.19 96 PRO A C 1
ATOM 766 O O . PRO A 1 96 ? 10.881 -5.749 -20.369 1.00 85.19 96 PRO A O 1
ATOM 769 N N . LEU A 1 97 ? 10.983 -3.907 -21.657 1.00 88.31 97 LEU A N 1
ATOM 770 C CA . LEU A 1 97 ? 9.556 -3.839 -21.977 1.00 88.31 97 LEU A CA 1
ATOM 771 C C . LEU A 1 97 ? 9.089 -5.076 -22.761 1.00 88.31 97 LEU A C 1
ATOM 773 O O . LEU A 1 97 ? 8.071 -5.675 -22.425 1.00 88.31 97 LEU A O 1
ATOM 777 N N . MET A 1 98 ? 9.854 -5.496 -23.773 1.00 85.81 98 MET A N 1
ATOM 778 C CA . MET A 1 98 ? 9.552 -6.712 -24.541 1.00 85.81 98 MET A CA 1
ATOM 779 C C . MET A 1 98 ? 9.640 -7.968 -23.663 1.00 85.81 98 MET A C 1
ATOM 781 O O . MET A 1 98 ? 8.788 -8.850 -23.733 1.00 85.81 98 MET A O 1
ATOM 785 N N . SER A 1 99 ? 10.646 -8.029 -22.788 1.00 85.25 99 SER A N 1
ATOM 786 C CA . SER A 1 99 ? 10.820 -9.137 -21.842 1.00 85.25 99 SER A CA 1
ATOM 787 C C . SER A 1 99 ? 9.674 -9.204 -20.833 1.00 85.25 99 SER A C 1
ATOM 789 O O . SER A 1 99 ? 9.236 -10.296 -20.486 1.00 85.25 99 SER A O 1
ATOM 791 N N . TYR A 1 100 ? 9.161 -8.057 -20.389 1.00 88.06 100 TYR A N 1
ATOM 792 C CA . TYR A 1 100 ? 8.015 -7.982 -19.488 1.00 88.06 100 TYR A CA 1
ATOM 793 C C . TYR A 1 100 ? 6.726 -8.473 -20.152 1.00 88.06 100 TYR A C 1
ATOM 795 O O . TYR A 1 100 ? 6.009 -9.264 -19.553 1.00 88.06 100 TYR A O 1
ATOM 803 N N . PHE A 1 101 ? 6.466 -8.090 -21.408 1.00 87.81 101 PHE A N 1
ATOM 804 C CA . PHE A 1 101 ? 5.298 -8.580 -22.147 1.00 87.81 101 PHE A CA 1
ATOM 805 C C . PHE A 1 101 ? 5.268 -10.101 -22.322 1.00 87.81 101 PHE A C 1
ATOM 807 O O . PHE A 1 101 ? 4.194 -10.700 -22.307 1.00 87.81 101 PHE A O 1
ATOM 814 N N . ASN A 1 102 ? 6.442 -10.711 -22.481 1.00 82.62 102 ASN A N 1
ATOM 815 C CA . ASN A 1 102 ? 6.579 -12.152 -22.660 1.00 82.62 102 ASN A CA 1
ATOM 816 C C . ASN A 1 102 ? 6.705 -12.914 -21.325 1.00 82.62 102 ASN A C 1
ATOM 818 O O . ASN A 1 102 ? 7.037 -14.101 -21.333 1.00 82.62 102 ASN A O 1
ATOM 822 N N . ASP A 1 103 ? 6.499 -12.236 -20.191 1.00 83.69 103 ASP A N 1
ATOM 823 C CA . ASP A 1 103 ? 6.657 -12.751 -18.824 1.00 83.69 103 ASP A CA 1
ATOM 824 C C . ASP A 1 103 ? 8.062 -13.303 -18.510 1.00 83.69 103 ASP A C 1
ATOM 826 O O . ASP A 1 103 ? 8.237 -14.225 -17.719 1.00 83.69 103 ASP A O 1
ATOM 830 N N . CYS A 1 104 ? 9.090 -12.749 -19.156 1.00 79.31 104 CYS A N 1
ATOM 831 C CA . CYS A 1 104 ? 10.485 -13.188 -19.057 1.00 79.31 104 CYS A CA 1
ATOM 832 C C . CYS A 1 104 ? 11.378 -12.205 -18.284 1.00 79.31 104 CYS A C 1
ATOM 834 O O . CYS A 1 104 ? 12.574 -12.455 -18.132 1.00 79.31 104 CYS A O 1
ATOM 836 N N . LEU A 1 105 ? 10.836 -11.073 -17.819 1.00 83.75 105 LEU A N 1
ATOM 837 C CA . LEU A 1 105 ? 11.612 -10.084 -17.075 1.00 83.75 105 LEU A CA 1
ATOM 838 C C . LEU A 1 105 ? 11.933 -10.610 -15.659 1.00 83.75 105 LEU A C 1
ATOM 840 O O . LEU A 1 105 ? 11.004 -10.866 -14.885 1.00 83.75 105 LEU A O 1
ATOM 844 N N . PRO A 1 106 ? 13.221 -10.739 -15.279 1.00 78.62 106 PRO A N 1
ATOM 845 C CA . PRO A 1 106 ?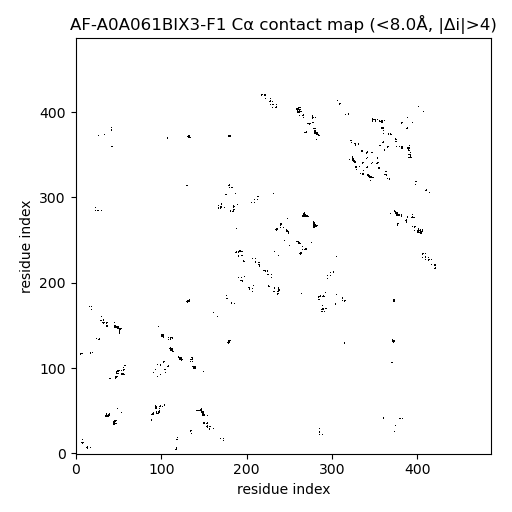 13.603 -11.318 -13.995 1.00 78.62 106 PRO A CA 1
ATOM 846 C C . PRO A 1 106 ? 12.925 -10.646 -12.795 1.00 78.62 106 PRO A C 1
ATOM 848 O O . PRO A 1 106 ? 12.902 -9.420 -12.672 1.00 78.62 106 PRO A O 1
ATOM 851 N N . GLY A 1 107 ? 12.348 -11.491 -11.937 1.00 75.62 107 GLY A N 1
ATOM 852 C CA . GLY A 1 107 ? 11.633 -11.170 -10.697 1.00 75.62 107 GLY A CA 1
ATOM 853 C C . GLY A 1 107 ? 10.435 -10.231 -10.804 1.00 75.62 107 GLY A C 1
ATOM 854 O O . GLY A 1 107 ? 10.002 -9.717 -9.780 1.00 75.62 107 GLY A O 1
ATOM 855 N N . HIS A 1 108 ? 9.879 -10.043 -12.002 1.00 76.75 108 HIS A N 1
ATOM 856 C CA . HIS A 1 108 ? 8.599 -9.356 -12.152 1.00 76.75 108 HIS A CA 1
ATOM 857 C C . HIS A 1 108 ? 7.413 -10.333 -12.198 1.00 76.75 108 HIS A C 1
ATOM 859 O O . HIS A 1 108 ? 6.314 -9.917 -11.858 1.00 76.75 108 HIS A O 1
ATOM 865 N N . LEU A 1 109 ? 7.593 -11.618 -12.556 1.00 70.88 109 LEU A N 1
ATOM 866 C CA . LEU A 1 109 ? 6.465 -12.554 -12.727 1.00 70.88 109 LEU A CA 1
ATOM 867 C C . LEU A 1 109 ? 6.823 -14.046 -12.514 1.00 70.88 109 LEU A C 1
ATOM 869 O O . LEU A 1 109 ? 7.475 -14.638 -13.369 1.00 70.88 109 LEU A O 1
ATOM 873 N N . PRO A 1 110 ? 6.340 -14.701 -11.438 1.00 57.50 110 PRO A N 1
ATOM 874 C CA . PRO A 1 110 ? 6.327 -16.167 -11.345 1.00 57.50 110 PRO A CA 1
ATOM 875 C C . PRO A 1 110 ? 4.915 -16.802 -11.368 1.00 57.50 110 PRO A C 1
ATOM 877 O O . PRO A 1 110 ? 4.787 -18.010 -11.178 1.00 57.50 110 PRO A O 1
ATOM 880 N N . HIS A 1 111 ? 3.831 -16.036 -11.553 1.00 63.09 111 HIS A N 1
ATOM 881 C CA . HIS A 1 111 ? 2.463 -16.531 -11.320 1.00 63.09 111 HIS A CA 1
ATOM 882 C C . HIS A 1 111 ? 1.849 -17.278 -12.516 1.00 63.09 111 HIS A C 1
ATOM 884 O O . HIS A 1 111 ? 1.884 -16.807 -13.650 1.00 63.09 111 HIS A O 1
ATOM 890 N N . ARG A 1 112 ? 1.210 -18.424 -12.240 1.00 56.62 112 ARG A N 1
ATOM 891 C CA . ARG A 1 112 ? 0.389 -19.199 -13.180 1.00 56.62 112 ARG A CA 1
ATOM 892 C C . ARG A 1 112 ? -1.070 -19.151 -12.728 1.00 56.62 112 ARG A C 1
ATOM 894 O O . ARG A 1 112 ? -1.407 -19.685 -11.669 1.00 56.62 112 ARG A O 1
ATOM 901 N N . LEU A 1 113 ? -1.912 -18.514 -13.539 1.00 59.25 113 LEU A N 1
ATOM 902 C CA . LEU A 1 113 ? -3.358 -18.441 -13.331 1.00 59.25 113 LEU A CA 1
ATOM 903 C C . LEU A 1 113 ? -4.066 -19.593 -14.053 1.00 59.25 113 LEU A C 1
ATOM 905 O O . LEU A 1 113 ? -3.771 -19.871 -15.215 1.00 59.25 113 LEU A O 1
ATOM 909 N N . GLU A 1 114 ? -5.020 -20.232 -13.380 1.00 56.25 114 GLU A N 1
ATOM 910 C CA . GLU A 1 114 ? -5.957 -21.193 -13.972 1.00 56.25 114 GLU A CA 1
ATOM 911 C C . GLU A 1 114 ? -7.411 -20.779 -13.668 1.00 56.25 114 GLU A C 1
ATOM 913 O O . GLU A 1 114 ? -7.702 -20.157 -12.645 1.00 56.25 114 GLU A O 1
ATOM 918 N N . SER A 1 115 ? -8.340 -21.070 -14.582 1.00 52.97 115 SER A N 1
ATOM 919 C CA . SER A 1 115 ? -9.756 -20.705 -14.432 1.00 52.97 115 SER A CA 1
ATOM 920 C C . SER A 1 115 ? -10.550 -21.794 -13.707 1.00 52.97 115 SER A C 1
ATOM 922 O O . SER A 1 115 ? -10.581 -22.928 -14.188 1.00 52.97 115 SER A O 1
ATOM 924 N N . ILE A 1 116 ? -11.273 -21.444 -12.635 1.00 47.84 116 ILE A N 1
ATOM 925 C CA . ILE A 1 116 ? -12.309 -22.299 -12.034 1.00 47.84 116 ILE A CA 1
ATOM 926 C C . ILE A 1 116 ? -13.594 -21.467 -11.867 1.00 47.84 116 ILE A C 1
ATOM 928 O O . ILE A 1 116 ? -13.732 -20.673 -10.940 1.00 47.84 116 ILE A O 1
ATOM 932 N N . GLY A 1 117 ? -14.557 -21.623 -12.780 1.00 56.34 117 GLY A N 1
ATOM 933 C CA . GLY A 1 117 ? -15.818 -20.866 -12.739 1.00 56.34 117 GLY A CA 1
ATOM 934 C C . GLY A 1 117 ? -15.640 -19.367 -13.037 1.00 56.34 117 GLY A C 1
ATOM 935 O O . GLY A 1 117 ? -14.966 -19.014 -14.003 1.00 56.34 117 GLY A O 1
ATOM 936 N N . CYS A 1 118 ? -16.257 -18.491 -12.230 1.00 52.53 118 CYS A N 1
ATOM 937 C CA . CYS A 1 118 ? -16.224 -17.024 -12.397 1.00 52.53 118 CYS A CA 1
ATOM 938 C C . CYS A 1 118 ? -15.008 -16.333 -11.743 1.00 52.53 118 CYS A C 1
ATOM 940 O O . CYS A 1 118 ? -14.883 -15.116 -11.841 1.00 52.53 118 CYS A O 1
ATOM 942 N N . LYS A 1 119 ? -14.121 -17.073 -11.058 1.00 56.22 119 LYS A N 1
ATOM 943 C CA . LYS A 1 119 ? -12.910 -16.534 -10.412 1.00 56.22 119 LYS A CA 1
ATOM 944 C C . LYS A 1 119 ? -11.669 -17.288 -10.897 1.00 56.22 119 LYS A C 1
ATOM 946 O O . LYS A 1 119 ? -11.700 -18.504 -11.073 1.00 56.22 119 LYS A O 1
ATOM 951 N N . SER A 1 120 ? -10.567 -16.573 -11.124 1.00 62.41 120 SER A N 1
ATOM 952 C CA . SER A 1 120 ? -9.280 -17.200 -11.462 1.00 62.41 120 SER A CA 1
ATOM 953 C C . SER A 1 120 ? -8.471 -17.507 -10.200 1.00 62.41 120 SER A C 1
ATOM 955 O O . SER A 1 120 ? -8.328 -16.654 -9.317 1.00 62.41 120 SER A O 1
ATOM 957 N N . GLU A 1 121 ? -7.939 -18.725 -10.119 1.00 64.12 121 GLU A N 1
ATOM 958 C CA . GLU A 1 121 ? -7.099 -19.190 -9.016 1.00 64.12 121 GLU A CA 1
ATOM 959 C C . GLU A 1 121 ? -5.623 -19.186 -9.441 1.00 64.12 121 GLU A C 1
ATOM 961 O O . GLU A 1 121 ? -5.270 -19.546 -10.567 1.00 64.12 121 GLU A O 1
ATOM 966 N N . CYS A 1 122 ? -4.744 -18.753 -8.537 1.00 69.06 122 CYS A N 1
ATOM 967 C CA . CYS A 1 122 ? -3.298 -18.748 -8.737 1.00 69.06 122 CYS A CA 1
ATOM 968 C C . CYS A 1 122 ? -2.675 -19.953 -8.033 1.00 69.06 122 CYS A C 1
ATOM 970 O O . CYS A 1 122 ? -2.600 -19.970 -6.807 1.00 69.06 122 CYS A O 1
ATOM 972 N N . LYS A 1 123 ? -2.159 -20.928 -8.789 1.00 64.75 123 LYS A N 1
ATOM 973 C CA . LYS A 1 123 ? -1.510 -22.116 -8.197 1.00 64.75 123 LYS A CA 1
ATOM 974 C C . LYS A 1 123 ? -0.100 -21.849 -7.668 1.00 64.75 123 LYS A C 1
ATOM 976 O O . LYS A 1 123 ? 0.410 -22.627 -6.869 1.00 64.75 123 LYS A O 1
ATOM 981 N N . THR A 1 124 ? 0.544 -20.770 -8.116 1.00 63.06 124 THR A N 1
ATOM 982 C CA . THR A 1 124 ? 1.907 -20.411 -7.682 1.00 63.06 124 THR A CA 1
ATOM 983 C C . THR A 1 124 ? 1.935 -19.526 -6.437 1.00 63.06 124 THR A C 1
ATOM 985 O O . THR A 1 124 ? 2.987 -19.355 -5.825 1.00 63.06 124 THR A O 1
ATOM 988 N N . CYS A 1 125 ? 0.794 -18.954 -6.058 1.00 66.31 125 CYS A N 1
ATOM 989 C CA . CYS A 1 125 ? 0.684 -18.080 -4.904 1.00 66.31 125 CYS A CA 1
ATOM 990 C C . CYS A 1 125 ? 0.664 -18.951 -3.636 1.00 66.31 125 CYS A C 1
ATOM 992 O O . CYS A 1 125 ? -0.314 -19.634 -3.346 1.00 66.31 125 CYS A O 1
ATOM 994 N N . SER A 1 126 ? 1.785 -18.994 -2.912 1.00 62.00 126 SER A N 1
ATOM 995 C CA . SER A 1 126 ? 1.909 -19.766 -1.670 1.00 62.00 126 SER A CA 1
ATOM 996 C C . SER A 1 126 ? 1.152 -19.077 -0.525 1.00 62.00 126 SER A C 1
ATOM 998 O O . SER A 1 126 ? 1.135 -17.853 -0.477 1.00 62.00 126 SER A O 1
ATOM 1000 N N . PRO A 1 127 ? 0.656 -19.797 0.499 1.00 55.09 127 PRO A N 1
ATOM 1001 C CA . PRO A 1 127 ? 0.186 -19.171 1.742 1.00 55.09 127 PRO A CA 1
ATOM 1002 C C . PRO A 1 127 ? 1.223 -18.228 2.390 1.00 55.09 127 PRO A C 1
ATOM 1004 O O . PRO A 1 127 ? 0.862 -17.327 3.141 1.00 55.09 127 PRO A O 1
ATOM 1007 N N . LYS A 1 128 ? 2.518 -18.416 2.080 1.00 51.94 128 LYS A N 1
ATOM 1008 C CA . LYS A 1 128 ? 3.629 -17.560 2.525 1.00 51.94 128 LYS A CA 1
ATOM 1009 C C . LYS A 1 128 ? 3.712 -16.201 1.811 1.00 51.94 128 LYS A C 1
ATOM 1011 O O . LYS A 1 128 ? 4.417 -15.332 2.306 1.00 51.94 128 LYS A O 1
ATOM 1016 N N . SER A 1 129 ? 3.006 -15.979 0.698 1.00 63.66 129 SER A N 1
ATOM 1017 C CA . SER A 1 129 ? 2.932 -14.675 0.012 1.00 63.66 129 SER A CA 1
ATOM 1018 C C . SER A 1 129 ? 1.823 -13.784 0.592 1.00 63.66 129 SER A C 1
ATOM 1020 O O . SER A 1 129 ? 1.080 -13.136 -0.148 1.00 63.66 129 SER A O 1
ATOM 1022 N N . LYS A 1 130 ? 1.658 -13.798 1.923 1.00 68.19 130 LYS A N 1
ATOM 1023 C CA . LYS A 1 130 ? 0.594 -13.064 2.619 1.00 68.19 130 LYS A CA 1
ATOM 1024 C C . LYS A 1 130 ? 0.726 -11.567 2.304 1.00 68.19 130 LYS A C 1
ATOM 1026 O O . LYS A 1 130 ? 1.775 -10.974 2.524 1.00 68.19 130 LYS A O 1
ATOM 1031 N N . GLY A 1 131 ? -0.334 -10.985 1.744 1.00 73.00 131 GLY A N 1
ATOM 1032 C CA . GLY A 1 131 ? -0.425 -9.565 1.386 1.00 73.00 131 GLY A CA 1
ATOM 1033 C C . GLY A 1 131 ? 0.298 -9.118 0.111 1.00 73.00 131 GLY A C 1
ATOM 1034 O O . GLY A 1 131 ? 0.292 -7.921 -0.173 1.00 73.00 131 GLY A O 1
ATOM 1035 N N . MET A 1 132 ? 0.865 -10.029 -0.686 1.00 86.06 132 MET A N 1
ATOM 1036 C CA . MET A 1 132 ? 1.294 -9.721 -2.058 1.00 86.06 132 MET A CA 1
ATOM 1037 C C . MET A 1 132 ? 0.105 -9.854 -3.025 1.00 86.06 132 MET A C 1
ATOM 1039 O O . MET A 1 132 ? -0.625 -10.848 -2.940 1.00 86.06 132 MET A O 1
ATOM 1043 N N . PRO A 1 133 ? -0.118 -8.904 -3.954 1.00 86.25 133 PRO A N 1
ATOM 1044 C CA . PRO A 1 133 ? -1.145 -9.060 -4.976 1.00 86.25 133 PRO A CA 1
ATOM 1045 C C . PRO A 1 133 ? -0.805 -10.189 -5.949 1.00 86.25 133 PRO A C 1
ATOM 1047 O O . PRO A 1 133 ? 0.346 -10.412 -6.332 1.00 86.25 133 PRO A O 1
ATOM 1050 N N . CYS A 1 134 ? -1.842 -10.875 -6.423 1.00 82.62 134 CYS A N 1
ATOM 1051 C CA . CYS A 1 134 ? -1.696 -11.817 -7.519 1.00 82.62 134 CYS A CA 1
ATOM 1052 C C . CYS A 1 134 ? -1.553 -11.053 -8.846 1.00 82.62 134 CYS A C 1
ATOM 1054 O O . CYS A 1 134 ? -2.541 -10.662 -9.467 1.00 82.62 134 CYS A O 1
ATOM 1056 N N . LEU A 1 135 ? -0.309 -10.820 -9.265 1.00 84.50 135 LEU A N 1
ATOM 1057 C CA . LEU A 1 135 ? 0.008 -10.156 -10.531 1.00 84.50 135 LEU A CA 1
ATOM 1058 C C . LEU A 1 135 ? -0.355 -11.047 -11.727 1.00 84.50 135 LEU A C 1
ATOM 1060 O O . LEU A 1 135 ? 0.003 -12.227 -11.754 1.00 84.50 135 LEU A O 1
ATOM 1064 N N . THR A 1 136 ? -1.061 -10.473 -12.704 1.00 85.25 136 THR A N 1
ATOM 1065 C CA . THR A 1 136 ? -1.538 -11.192 -13.894 1.00 85.25 136 THR A CA 1
ATOM 1066 C C . THR A 1 136 ? -0.420 -11.303 -14.936 1.00 85.25 136 THR A C 1
ATOM 1068 O O . THR A 1 136 ? 0.092 -10.264 -15.354 1.00 85.25 136 THR A O 1
ATOM 1071 N N . PRO A 1 137 ? -0.037 -12.515 -15.382 1.00 83.94 137 PRO A N 1
ATOM 1072 C CA . PRO A 1 137 ? 0.896 -12.665 -16.494 1.00 83.94 137 PRO A CA 1
ATOM 1073 C C . PRO A 1 137 ? 0.270 -12.112 -17.779 1.00 83.94 137 PRO A C 1
ATOM 1075 O O . PRO A 1 137 ? -0.917 -12.320 -18.040 1.00 83.94 137 PRO A O 1
ATOM 1078 N N . LEU A 1 138 ? 1.061 -11.404 -18.579 1.00 85.56 138 LEU A N 1
ATOM 1079 C CA . LEU A 1 138 ? 0.600 -10.805 -19.829 1.00 85.56 138 LEU A CA 1
ATOM 1080 C C . LEU A 1 138 ? 0.578 -11.825 -20.968 1.00 85.56 138 LEU A C 1
ATOM 1082 O O . LEU A 1 138 ? -0.306 -11.779 -21.822 1.00 85.56 138 LEU A O 1
ATOM 1086 N N . GLY A 1 139 ? 1.528 -12.760 -20.972 1.00 81.19 139 GLY A N 1
ATOM 1087 C CA . GLY A 1 139 ? 1.520 -13.926 -21.845 1.00 81.19 139 GLY A CA 1
ATOM 1088 C C . GLY A 1 139 ? 1.668 -13.629 -23.334 1.00 81.19 139 GLY A C 1
ATOM 1089 O O . GLY A 1 139 ? 1.363 -14.507 -24.146 1.00 81.19 139 GLY A O 1
ATOM 1090 N N . PHE A 1 140 ? 2.129 -12.438 -23.733 1.00 84.81 140 PHE A N 1
ATOM 1091 C CA . PHE A 1 140 ? 2.335 -12.147 -25.150 1.00 84.81 140 PHE A CA 1
ATOM 1092 C C . PHE A 1 140 ? 3.436 -13.064 -25.699 1.00 84.81 140 PHE A C 1
ATOM 1094 O O . PHE A 1 140 ? 4.513 -13.205 -25.127 1.00 84.81 140 PHE A O 1
ATOM 1101 N N . ARG A 1 141 ? 3.143 -13.756 -26.805 1.00 79.31 141 ARG A N 1
ATOM 1102 C CA . ARG A 1 141 ? 4.098 -14.657 -27.484 1.00 79.31 141 ARG A CA 1
ATOM 1103 C C . ARG A 1 141 ? 4.517 -14.147 -28.853 1.00 79.31 141 ARG A C 1
ATOM 1105 O O . ARG A 1 141 ? 5.593 -14.483 -29.330 1.00 79.31 141 ARG A O 1
ATOM 1112 N N . ALA A 1 142 ? 3.672 -13.337 -29.480 1.00 77.06 142 ALA A N 1
ATOM 1113 C CA . ALA A 1 142 ? 3.926 -12.734 -30.774 1.00 77.06 142 ALA A CA 1
ATOM 1114 C C . ALA A 1 142 ? 3.195 -11.394 -30.872 1.00 77.06 142 ALA A C 1
ATOM 1116 O O . ALA A 1 142 ? 2.143 -11.197 -30.264 1.00 77.06 142 ALA A O 1
ATOM 1117 N N . PHE A 1 143 ? 3.743 -10.491 -31.683 1.00 82.31 143 PHE A N 1
ATOM 1118 C CA . PHE A 1 143 ? 3.147 -9.194 -31.982 1.00 82.31 143 PHE A CA 1
ATOM 1119 C C . PHE A 1 143 ? 2.877 -9.102 -33.480 1.00 82.31 143 PHE A C 1
ATOM 1121 O O . PHE A 1 143 ? 3.766 -9.337 -34.296 1.00 82.31 143 PHE A O 1
ATOM 1128 N N . SER A 1 144 ? 1.649 -8.741 -33.846 1.00 77.25 144 SER A N 1
ATOM 1129 C CA . SER A 1 144 ? 1.248 -8.520 -35.242 1.00 77.25 144 SER A CA 1
ATOM 1130 C C . SER A 1 144 ? 1.573 -7.107 -35.743 1.00 77.25 144 SER A C 1
ATOM 1132 O O . SER A 1 144 ? 1.648 -6.887 -36.950 1.00 77.25 144 SER A O 1
ATOM 1134 N N . GLY A 1 145 ? 1.777 -6.151 -34.831 1.00 78.00 145 GLY A N 1
ATOM 1135 C CA . GLY A 1 145 ? 2.012 -4.740 -35.142 1.00 78.00 145 GLY A CA 1
ATOM 1136 C C . GLY A 1 145 ? 3.471 -4.371 -35.437 1.00 78.00 145 GLY A C 1
ATOM 1137 O O . GLY A 1 145 ? 4.409 -5.115 -35.137 1.00 78.00 145 GLY A O 1
ATOM 1138 N N . SER A 1 146 ? 3.650 -3.170 -35.998 1.00 84.69 146 SER A N 1
ATOM 1139 C CA . SER A 1 146 ? 4.961 -2.545 -36.208 1.00 84.69 146 SER A CA 1
ATOM 1140 C C . SER A 1 146 ? 5.692 -2.292 -34.887 1.00 84.69 146 SER A C 1
ATOM 1142 O O . SER A 1 146 ? 5.066 -2.167 -33.833 1.00 84.69 146 SER A O 1
ATOM 1144 N N . THR A 1 147 ? 7.016 -2.140 -34.949 1.00 87.25 147 THR A N 1
ATOM 1145 C CA . THR A 1 147 ? 7.811 -1.731 -33.787 1.00 87.25 147 THR A CA 1
ATOM 1146 C C . THR A 1 147 ? 7.378 -0.349 -33.305 1.00 87.25 147 THR A C 1
ATOM 1148 O O . THR A 1 147 ? 7.298 0.599 -34.088 1.00 87.25 147 THR A O 1
ATOM 1151 N N . LYS A 1 148 ? 7.092 -0.237 -32.009 1.00 90.31 148 LYS A N 1
ATOM 1152 C CA . LYS A 1 148 ? 6.736 1.008 -31.322 1.00 90.31 148 LYS A CA 1
ATOM 1153 C C . LYS A 1 148 ? 7.610 1.176 -30.084 1.00 90.31 148 LYS A C 1
ATOM 1155 O O . LYS A 1 148 ? 8.285 0.243 -29.659 1.00 90.31 148 LYS A O 1
ATOM 1160 N N . THR A 1 149 ? 7.602 2.370 -29.505 1.00 90.88 149 THR A N 1
ATOM 1161 C CA . THR A 1 149 ? 8.305 2.666 -28.251 1.00 90.88 149 THR A CA 1
ATOM 1162 C C . THR A 1 149 ? 7.346 2.679 -27.067 1.00 90.88 149 THR A C 1
ATOM 11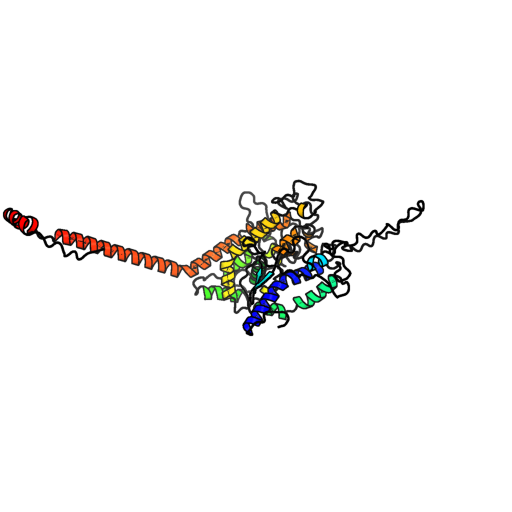64 O O . THR A 1 149 ? 6.146 2.932 -27.231 1.00 90.88 149 THR A O 1
ATOM 1167 N N . GLY A 1 150 ? 7.877 2.465 -25.861 1.00 90.81 150 GLY A N 1
ATOM 1168 C CA . GLY A 1 150 ? 7.129 2.581 -24.609 1.00 90.81 150 GLY A CA 1
ATOM 1169 C C . GLY A 1 150 ? 6.376 3.908 -24.489 1.00 90.81 150 GLY A C 1
ATOM 1170 O O . GLY A 1 150 ? 5.241 3.919 -24.033 1.00 90.81 150 GLY A O 1
ATOM 1171 N N . LYS A 1 151 ? 6.918 5.015 -25.015 1.00 94.50 151 LYS A N 1
ATOM 1172 C CA . LYS A 1 151 ? 6.233 6.320 -25.072 1.00 94.50 151 LYS A CA 1
ATOM 1173 C C . LYS A 1 151 ? 4.831 6.243 -25.689 1.00 94.50 151 LYS A C 1
ATOM 1175 O O . LYS A 1 151 ? 3.906 6.870 -25.181 1.00 94.50 151 LYS A O 1
ATOM 1180 N N . VAL A 1 152 ? 4.673 5.499 -26.786 1.00 94.06 152 VAL A N 1
ATOM 1181 C CA . VAL A 1 152 ? 3.373 5.359 -27.464 1.00 94.06 152 VAL A CA 1
ATOM 1182 C C . VAL A 1 152 ? 2.404 4.563 -26.598 1.00 94.06 152 VAL A C 1
ATOM 1184 O O . VAL A 1 152 ? 1.240 4.932 -26.493 1.00 94.06 152 VAL A O 1
ATOM 1187 N N . LEU A 1 153 ? 2.894 3.502 -25.954 1.00 93.25 153 LEU A N 1
ATOM 1188 C CA . LEU A 1 153 ? 2.101 2.695 -25.031 1.00 93.25 153 LEU A CA 1
ATOM 1189 C C . LEU A 1 153 ? 1.658 3.514 -23.814 1.00 93.25 153 LEU A C 1
ATOM 1191 O O . LEU A 1 153 ? 0.481 3.504 -23.478 1.00 93.25 153 LEU A O 1
ATOM 1195 N N . CYS A 1 154 ? 2.581 4.262 -23.206 1.00 95.12 154 CYS A N 1
ATOM 1196 C CA . CYS A 1 154 ? 2.301 5.136 -22.072 1.00 95.12 154 CYS A CA 1
ATOM 1197 C C . CYS A 1 154 ? 1.177 6.116 -22.391 1.00 95.12 154 CYS A C 1
ATOM 1199 O O . CYS A 1 154 ? 0.287 6.268 -21.574 1.00 95.12 154 CYS A O 1
ATOM 1201 N N . LYS A 1 155 ? 1.186 6.740 -23.577 1.00 95.44 155 LYS A N 1
ATOM 1202 C CA . LYS A 1 155 ? 0.138 7.690 -23.972 1.00 95.44 155 LYS A CA 1
ATOM 1203 C C . LYS A 1 155 ? -1.251 7.041 -24.019 1.00 95.44 155 LYS A C 1
ATOM 1205 O O . LYS A 1 155 ? -2.212 7.639 -23.562 1.00 95.44 155 LYS A O 1
ATOM 1210 N N . ILE A 1 156 ? -1.347 5.829 -24.568 1.00 93.94 156 ILE A N 1
ATOM 1211 C CA . ILE A 1 156 ? -2.621 5.098 -24.668 1.00 93.94 156 ILE A CA 1
ATOM 1212 C C . ILE A 1 156 ? -3.101 4.665 -23.278 1.00 93.94 156 ILE A C 1
ATOM 1214 O O . ILE A 1 156 ? -4.284 4.766 -22.972 1.00 93.94 156 ILE A O 1
ATOM 1218 N N . LEU A 1 157 ? -2.183 4.174 -22.442 1.00 93.75 157 LEU A N 1
ATOM 1219 C CA . LEU A 1 157 ? -2.509 3.769 -21.077 1.00 93.75 157 LEU A CA 1
ATOM 1220 C C . LEU A 1 157 ? -2.910 4.966 -20.215 1.00 93.75 157 LEU A C 1
ATOM 1222 O O . LEU A 1 157 ? -3.873 4.852 -19.478 1.00 93.75 157 LEU A O 1
ATOM 1226 N N . ASP A 1 158 ? -2.227 6.098 -20.338 1.00 92.12 158 ASP A N 1
ATOM 1227 C CA . ASP A 1 158 ? -2.552 7.339 -19.629 1.00 92.12 158 ASP A CA 1
ATOM 1228 C C . ASP A 1 158 ? -3.980 7.806 -19.959 1.00 92.12 158 ASP A C 1
ATOM 1230 O O . ASP A 1 158 ? -4.777 8.039 -19.055 1.00 92.12 158 ASP A O 1
ATOM 1234 N N . GLU A 1 159 ? -4.350 7.820 -21.244 1.00 90.94 159 GLU A N 1
ATOM 1235 C CA . GLU A 1 159 ? -5.703 8.177 -21.696 1.00 90.94 159 GLU A CA 1
ATOM 1236 C C . GLU A 1 159 ? -6.779 7.213 -21.164 1.00 90.94 159 GLU A C 1
ATOM 1238 O O . GLU A 1 159 ? -7.864 7.641 -20.776 1.00 90.94 159 GLU A O 1
ATOM 1243 N N . PHE A 1 160 ? -6.477 5.912 -21.102 1.00 87.94 160 PHE A N 1
ATOM 1244 C CA . PHE A 1 160 ? -7.415 4.901 -20.611 1.00 87.94 160 PHE A CA 1
ATOM 1245 C C . PHE A 1 160 ? -7.535 4.874 -19.078 1.00 87.94 160 PHE A C 1
ATOM 1247 O O . PHE A 1 160 ? -8.636 4.771 -18.540 1.00 87.94 160 PHE A O 1
ATOM 1254 N N . LEU A 1 161 ? -6.408 4.935 -18.364 1.00 87.69 161 LEU A N 1
ATOM 1255 C CA . LEU A 1 161 ? -6.341 4.741 -16.915 1.00 87.69 161 LEU A CA 1
ATOM 1256 C C . LEU A 1 161 ? -6.685 6.016 -16.135 1.00 87.69 161 LEU A C 1
ATOM 1258 O O . LEU A 1 161 ? -7.160 5.915 -15.007 1.00 87.69 161 LEU A O 1
ATOM 1262 N N . ASN A 1 162 ? -6.465 7.204 -16.708 1.00 84.31 162 ASN A N 1
ATOM 1263 C CA . ASN A 1 162 ? -6.739 8.487 -16.047 1.00 84.31 162 ASN A CA 1
ATOM 1264 C C . ASN A 1 162 ? -8.112 9.079 -16.408 1.00 84.31 162 ASN A C 1
ATOM 1266 O O . ASN A 1 162 ? -8.344 10.271 -16.224 1.00 84.31 162 ASN A O 1
ATOM 1270 N N . SER A 1 163 ? -9.040 8.236 -16.869 1.00 83.06 163 SER A N 1
ATOM 1271 C CA . SER A 1 163 ? -10.461 8.573 -16.964 1.00 83.06 163 SER A CA 1
ATOM 1272 C C . SER A 1 163 ? -11.129 8.510 -15.582 1.00 83.06 163 SER A C 1
ATOM 1274 O O . SER A 1 163 ? -11.067 7.488 -14.888 1.00 83.06 163 SER A O 1
ATOM 1276 N N . ASP A 1 164 ? -11.805 9.594 -15.190 1.00 75.75 164 ASP A N 1
ATOM 1277 C CA . ASP A 1 164 ? -12.537 9.675 -13.917 1.00 75.75 164 ASP A CA 1
ATOM 1278 C C . ASP A 1 164 ? -13.672 8.636 -13.828 1.00 75.75 164 ASP A C 1
ATOM 1280 O O . ASP A 1 164 ? -13.944 8.103 -12.746 1.00 75.75 164 ASP A O 1
ATOM 1284 N N . ASP A 1 165 ? -14.275 8.271 -14.965 1.00 79.75 165 ASP A N 1
ATOM 1285 C CA . ASP A 1 165 ? -15.363 7.290 -15.032 1.00 79.75 165 ASP A CA 1
ATOM 1286 C C . ASP A 1 165 ? -14.906 5.911 -14.542 1.00 79.75 165 ASP A C 1
ATOM 1288 O O . ASP A 1 165 ? -15.623 5.226 -13.809 1.00 79.75 165 ASP A O 1
ATOM 1292 N N . VAL A 1 166 ? -13.679 5.508 -14.892 1.00 77.25 166 VAL A N 1
ATOM 1293 C CA . VAL A 1 166 ? -13.155 4.182 -14.537 1.00 77.25 166 VAL A CA 1
ATOM 1294 C C . VAL A 1 166 ? -12.828 4.094 -13.048 1.00 77.25 166 VAL A C 1
ATOM 1296 O O . VAL A 1 166 ? -13.121 3.083 -12.409 1.00 77.25 166 VAL A O 1
ATOM 1299 N N . SER A 1 167 ? -12.298 5.171 -12.462 1.00 76.25 167 SER A N 1
ATOM 1300 C CA . SER A 1 167 ? -12.035 5.233 -11.018 1.00 76.25 167 SER A CA 1
ATOM 1301 C C . SER A 1 167 ? -13.328 5.136 -10.196 1.00 76.25 167 SER A C 1
ATOM 1303 O O . SER A 1 167 ? -13.347 4.511 -9.134 1.00 76.25 167 SER A O 1
ATOM 1305 N N . CYS A 1 168 ? -14.436 5.691 -10.699 1.00 82.62 168 CYS A N 1
ATOM 1306 C CA . CYS A 1 168 ? -15.744 5.597 -10.048 1.00 82.62 168 CYS A CA 1
ATOM 1307 C C . CYS A 1 168 ? -16.296 4.163 -10.008 1.00 82.62 168 CYS A C 1
ATOM 1309 O O . CYS A 1 168 ? -16.980 3.800 -9.049 1.00 82.62 168 CYS A O 1
ATOM 1311 N N . LEU A 1 169 ? -15.974 3.320 -10.997 1.00 84.25 169 LEU A N 1
ATOM 1312 C CA . LEU A 1 169 ? -16.439 1.927 -11.036 1.00 84.25 169 LEU A CA 1
ATOM 1313 C C . LEU A 1 169 ? -15.935 1.114 -9.841 1.00 84.25 169 LEU A C 1
ATOM 1315 O O . LEU A 1 169 ? -16.681 0.310 -9.281 1.00 84.25 169 LEU A O 1
ATOM 1319 N N . PHE A 1 170 ? -14.694 1.345 -9.404 1.00 84.12 170 PHE A N 1
ATOM 1320 C CA . PHE A 1 170 ? -14.137 0.637 -8.250 1.00 84.12 170 PHE A CA 1
ATOM 1321 C C . PHE A 1 170 ? -14.838 0.988 -6.934 1.00 84.12 170 PHE A C 1
ATOM 1323 O O . PHE A 1 170 ? -14.873 0.154 -6.025 1.00 84.12 170 PHE A O 1
ATOM 1330 N N . ALA A 1 171 ? -15.455 2.170 -6.853 1.00 83.56 171 ALA A N 1
ATOM 1331 C CA . ALA A 1 171 ? -16.230 2.595 -5.695 1.00 83.56 171 ALA A CA 1
ATOM 1332 C C . ALA A 1 171 ? -17.588 1.873 -5.581 1.00 83.56 171 ALA A C 1
ATOM 1334 O O . ALA A 1 171 ? -18.138 1.798 -4.484 1.00 83.56 171 ALA A O 1
ATOM 1335 N N . LEU A 1 172 ? -18.120 1.306 -6.674 1.00 82.56 172 LEU A N 1
ATOM 1336 C CA . LEU A 1 172 ? -19.444 0.664 -6.690 1.00 82.56 172 LEU A CA 1
ATOM 1337 C C . LEU A 1 172 ? -19.497 -0.662 -5.923 1.00 82.56 172 LEU A C 1
ATOM 1339 O O . LEU A 1 172 ? -20.533 -0.993 -5.356 1.00 82.56 172 LEU A O 1
ATOM 1343 N N . ALA A 1 173 ? -18.402 -1.423 -5.897 1.00 80.00 173 ALA A N 1
ATOM 1344 C CA . ALA A 1 173 ? -18.356 -2.721 -5.223 1.00 80.00 173 ALA A CA 1
ATOM 1345 C C . ALA A 1 173 ? -17.037 -2.902 -4.475 1.00 80.00 173 ALA A C 1
ATOM 1347 O O . ALA A 1 173 ? -16.226 -3.759 -4.827 1.00 80.00 173 ALA A O 1
ATOM 1348 N N . GLN A 1 174 ? -16.784 -2.054 -3.485 1.00 80.31 174 GLN A N 1
ATOM 1349 C CA . GLN A 1 174 ? -15.526 -2.071 -2.746 1.00 80.31 174 GLN A CA 1
ATOM 1350 C C . GLN A 1 174 ? -15.335 -3.367 -1.957 1.00 80.31 174 GLN A C 1
ATOM 1352 O O . GLN A 1 174 ? -16.275 -3.940 -1.409 1.00 80.31 174 GLN A O 1
ATOM 1357 N N . SER A 1 175 ? -14.082 -3.794 -1.876 1.00 84.44 175 SER A N 1
ATOM 1358 C CA . SER A 1 175 ? -13.636 -4.903 -1.044 1.00 84.44 175 SER A CA 1
ATOM 1359 C C . SER A 1 175 ? -12.720 -4.385 0.065 1.00 84.44 175 SER A C 1
ATOM 1361 O O . SER A 1 175 ? -12.003 -3.400 -0.162 1.00 84.44 175 SER A O 1
ATOM 1363 N N . PRO A 1 176 ? -12.709 -5.041 1.241 1.00 89.94 176 PRO A N 1
ATOM 1364 C CA . PRO A 1 176 ? -11.717 -4.740 2.264 1.00 89.94 176 PRO A CA 1
ATOM 1365 C C . PRO A 1 176 ? -10.312 -4.873 1.666 1.00 89.94 176 PRO A C 1
ATOM 1367 O O . PRO A 1 176 ? -10.089 -5.795 0.872 1.00 89.94 176 PRO A O 1
ATOM 1370 N N . PRO A 1 177 ? -9.376 -3.972 2.009 1.00 92.75 177 PRO A N 1
ATOM 1371 C CA . PRO A 1 177 ? -8.009 -4.094 1.535 1.00 92.75 177 PRO A CA 1
ATOM 1372 C C . PRO A 1 177 ? -7.417 -5.415 2.033 1.00 92.75 177 PRO A C 1
ATOM 1374 O O . PRO A 1 177 ? -7.529 -5.755 3.208 1.00 92.75 177 PRO A O 1
ATOM 1377 N N . ALA A 1 178 ? -6.818 -6.183 1.126 1.00 90.19 178 ALA A N 1
ATOM 1378 C CA . ALA A 1 178 ? -6.260 -7.502 1.420 1.0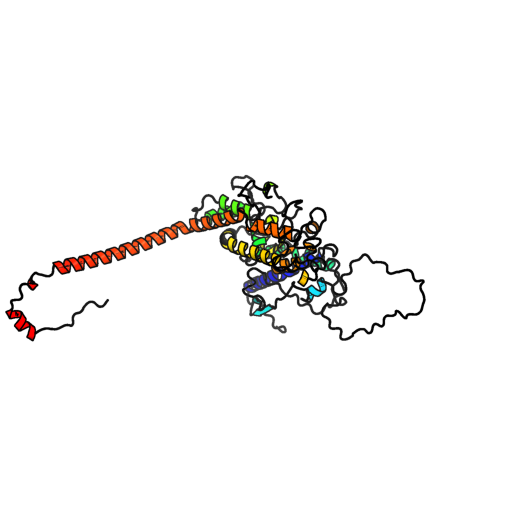0 90.19 178 ALA A CA 1
ATOM 1379 C C . ALA A 1 178 ? -4.739 -7.528 1.231 1.00 90.19 178 ALA A C 1
ATOM 1381 O O . ALA A 1 178 ? -4.022 -8.214 1.960 1.00 90.19 178 ALA A O 1
ATOM 1382 N N . THR A 1 179 ? -4.235 -6.766 0.262 1.00 92.25 179 THR A N 1
ATOM 1383 C CA . THR A 1 179 ? -2.801 -6.680 -0.051 1.00 92.25 179 THR A CA 1
ATOM 1384 C C . THR A 1 179 ? -2.149 -5.466 0.603 1.00 92.25 179 THR A C 1
ATOM 1386 O O . THR A 1 179 ? -2.837 -4.535 1.026 1.00 92.25 179 THR A O 1
ATOM 1389 N N . LEU A 1 180 ? -0.815 -5.440 0.676 1.00 95.06 180 LEU A N 1
ATOM 1390 C CA . LEU A 1 180 ? -0.084 -4.308 1.246 1.00 95.06 180 LEU A CA 1
ATOM 1391 C C . LEU A 1 180 ? -0.388 -3.008 0.490 1.00 95.06 180 LEU A C 1
ATOM 1393 O O . LEU A 1 180 ? -0.676 -1.988 1.110 1.00 95.06 180 LEU A O 1
ATOM 1397 N N . ALA A 1 181 ? -0.364 -3.053 -0.844 1.00 94.44 181 ALA A N 1
ATOM 1398 C CA . ALA A 1 181 ? -0.667 -1.899 -1.685 1.00 94.44 181 ALA A CA 1
ATOM 1399 C C . ALA A 1 181 ? -2.105 -1.391 -1.500 1.00 94.44 181 ALA A C 1
ATOM 1401 O O . ALA A 1 181 ? -2.322 -0.180 -1.507 1.00 94.44 181 ALA A O 1
ATOM 1402 N N . GLU A 1 182 ? -3.075 -2.289 -1.297 1.00 94.50 182 GLU A N 1
ATOM 1403 C CA . GLU A 1 182 ? -4.467 -1.901 -1.044 1.00 94.50 182 GLU A CA 1
ATOM 1404 C C . GLU A 1 182 ? -4.634 -1.238 0.318 1.00 94.50 182 GLU A C 1
ATOM 1406 O O . GLU A 1 182 ? -5.265 -0.189 0.393 1.00 94.50 182 GLU A O 1
ATOM 1411 N N . HIS A 1 183 ? -4.031 -1.796 1.375 1.00 95.88 183 HIS A N 1
ATOM 1412 C CA . HIS A 1 183 ? -4.050 -1.159 2.693 1.00 95.88 183 HIS A CA 1
ATOM 1413 C C . HIS A 1 183 ? -3.409 0.225 2.621 1.00 95.88 183 HIS A C 1
ATOM 1415 O O . HIS A 1 183 ? -4.005 1.194 3.071 1.00 95.88 183 HIS A O 1
ATOM 1421 N N . PHE A 1 184 ? -2.243 0.326 1.981 1.00 96.06 184 PHE A N 1
ATOM 1422 C CA . PHE A 1 184 ? -1.523 1.583 1.803 1.00 96.06 184 PHE A CA 1
ATOM 1423 C C . PHE A 1 184 ? -2.346 2.621 1.023 1.00 96.06 184 PHE A C 1
ATOM 1425 O O . PHE A 1 184 ? -2.422 3.783 1.408 1.00 96.06 184 PHE A O 1
ATOM 1432 N N . GLY A 1 185 ? -2.990 2.211 -0.074 1.00 94.38 185 GLY A N 1
ATOM 1433 C CA . GLY A 1 185 ? -3.859 3.085 -0.863 1.00 94.38 185 GLY A CA 1
ATOM 1434 C C . GLY A 1 185 ? -5.112 3.522 -0.101 1.00 94.38 185 GLY A C 1
ATOM 1435 O O . GLY A 1 185 ? -5.487 4.694 -0.163 1.00 94.38 185 GLY A O 1
ATOM 1436 N N . PHE A 1 186 ? -5.738 2.602 0.637 1.00 95.44 186 PHE A N 1
ATOM 1437 C CA . PHE A 1 186 ? -6.913 2.873 1.460 1.00 95.44 186 PHE A CA 1
ATOM 1438 C C . PHE A 1 186 ? -6.601 3.861 2.583 1.00 95.44 186 PHE A C 1
ATOM 1440 O O . PHE A 1 186 ? -7.282 4.877 2.685 1.00 95.44 186 PHE A O 1
ATOM 1447 N N . THR A 1 187 ? -5.568 3.604 3.389 1.00 95.38 187 THR A N 1
ATOM 1448 C CA . THR A 1 187 ? -5.244 4.420 4.567 1.00 95.38 187 THR A CA 1
ATOM 1449 C C . THR A 1 187 ? -4.882 5.849 4.183 1.00 95.38 187 THR A C 1
ATOM 1451 O O . THR A 1 187 ? -5.430 6.787 4.757 1.00 95.38 187 THR A O 1
ATOM 1454 N N . LEU A 1 188 ? -4.053 6.035 3.151 1.00 94.38 188 LEU A N 1
ATOM 1455 C CA . LEU A 1 188 ? -3.713 7.370 2.652 1.00 94.38 188 LEU A CA 1
ATOM 1456 C C . LEU A 1 188 ? -4.919 8.105 2.065 1.00 94.38 188 LEU A C 1
ATOM 1458 O O . LEU A 1 188 ? -5.039 9.314 2.245 1.00 94.38 188 LEU A O 1
ATOM 1462 N N . SER A 1 189 ? -5.821 7.400 1.375 1.00 93.44 189 SER A N 1
ATOM 1463 C CA . SER A 1 189 ? -7.044 8.010 0.833 1.00 93.44 189 SER A CA 1
ATOM 1464 C C . SER A 1 189 ? -8.034 8.374 1.938 1.00 93.44 189 SER A C 1
ATOM 1466 O O . SER A 1 189 ? -8.691 9.410 1.849 1.00 93.44 189 SER A O 1
ATOM 1468 N N . LEU A 1 190 ? -8.110 7.548 2.986 1.00 94.56 190 LEU A N 1
ATOM 1469 C CA . LEU A 1 190 ? -8.978 7.740 4.140 1.00 94.56 190 LEU A CA 1
ATOM 1470 C C . LEU A 1 190 ? -8.650 9.046 4.858 1.00 94.56 190 LEU A C 1
ATOM 1472 O O . LEU A 1 190 ? -9.536 9.883 5.006 1.00 94.56 190 LEU A O 1
ATOM 1476 N N . VAL A 1 191 ? -7.386 9.230 5.254 1.00 93.50 191 VAL A N 1
ATOM 1477 C CA . VAL A 1 191 ? -6.961 10.370 6.088 1.00 93.50 191 VAL A CA 1
ATOM 1478 C C . VAL A 1 191 ? -6.608 11.623 5.290 1.00 93.50 191 VAL A C 1
ATOM 1480 O O . VAL A 1 191 ? -6.192 12.639 5.855 1.00 93.50 191 VAL A O 1
ATOM 1483 N N . LYS A 1 192 ? -6.744 11.572 3.961 1.00 91.38 192 LYS A N 1
ATOM 1484 C CA . LYS A 1 192 ? -6.345 12.661 3.072 1.00 91.38 192 LYS A CA 1
ATOM 1485 C C . LYS A 1 192 ? -7.069 13.957 3.434 1.00 91.38 192 LYS A C 1
ATOM 1487 O O . LYS A 1 192 ? -8.296 14.051 3.375 1.00 91.38 192 LYS A O 1
ATOM 1492 N N . GLY A 1 193 ? -6.293 14.986 3.764 1.00 88.25 193 GLY A N 1
ATOM 1493 C CA . GLY A 1 193 ? -6.816 16.302 4.131 1.00 88.25 193 GLY A CA 1
ATOM 1494 C C . GLY A 1 193 ? -7.591 16.329 5.451 1.00 88.25 193 GLY A C 1
ATOM 1495 O O . GLY A 1 193 ? -8.424 17.212 5.626 1.00 88.25 193 GLY A O 1
ATOM 1496 N N . TRP A 1 194 ? -7.382 15.363 6.349 1.00 90.25 194 TRP A N 1
ATOM 1497 C CA . TRP A 1 194 ? -7.903 15.439 7.717 1.00 90.25 194 TRP A CA 1
ATOM 1498 C C . TRP A 1 194 ? -7.116 16.454 8.555 1.00 90.25 194 TRP A C 1
ATOM 1500 O O . TRP A 1 194 ? -5.897 16.588 8.403 1.00 90.25 194 TRP A O 1
ATOM 1510 N N . TYR A 1 195 ? -7.821 17.123 9.466 1.00 85.56 195 TYR A N 1
ATOM 1511 C CA . TYR A 1 195 ? -7.287 18.127 10.393 1.00 85.56 195 TYR A CA 1
ATOM 1512 C C . TYR A 1 195 ? -7.300 17.621 11.840 1.00 85.56 195 TYR A C 1
ATOM 1514 O O . TYR A 1 195 ? -7.904 16.587 12.130 1.00 85.56 195 TYR A O 1
ATOM 1522 N N . ALA A 1 196 ? -6.591 18.333 12.724 1.00 82.44 196 ALA A N 1
ATOM 1523 C CA . ALA A 1 196 ? -6.539 18.054 14.158 1.00 82.44 196 ALA A CA 1
ATOM 1524 C C . ALA A 1 196 ? -7.750 18.571 14.915 1.00 82.44 196 ALA A C 1
ATOM 1526 O O . ALA A 1 196 ? -8.112 19.742 14.789 1.00 82.44 196 ALA A O 1
ATOM 1527 N N . GLY A 1 197 ? -8.345 17.675 15.709 1.00 69.56 197 GLY A N 1
ATOM 1528 C CA . GLY A 1 197 ? -9.607 17.917 16.382 1.00 69.56 197 GLY A CA 1
ATOM 1529 C C . GLY A 1 197 ? -10.786 18.033 15.411 1.00 69.56 197 GLY A C 1
ATOM 1530 O O . GLY A 1 197 ? -10.643 18.211 14.202 1.00 69.56 197 GLY A O 1
ATOM 1531 N N . LEU A 1 198 ? -11.997 17.951 15.962 1.00 63.50 198 LEU A N 1
ATOM 1532 C CA . LEU A 1 198 ? -13.244 18.128 15.205 1.00 63.50 198 LEU A CA 1
ATOM 1533 C C . LEU A 1 198 ? -13.831 19.541 15.350 1.00 63.50 198 LEU A C 1
ATOM 1535 O O . LEU A 1 198 ? -14.901 19.818 14.814 1.00 63.50 198 LEU A O 1
ATOM 1539 N N . THR A 1 199 ? -13.138 20.447 16.042 1.00 54.03 199 THR A N 1
ATOM 1540 C CA . THR A 1 199 ? -13.634 21.778 16.428 1.00 54.03 199 THR A CA 1
ATOM 1541 C C . THR A 1 199 ? -13.443 22.864 15.368 1.00 54.03 199 THR A C 1
ATOM 1543 O O . THR A 1 199 ? -13.871 23.997 15.585 1.00 54.03 199 THR A O 1
ATOM 1546 N N . SER A 1 200 ? -12.820 22.567 14.221 1.00 49.62 200 SER A N 1
ATOM 1547 C CA . SER A 1 200 ? -12.495 23.601 13.235 1.00 49.62 200 SER A CA 1
ATOM 1548 C C . SER A 1 200 ? -13.605 23.831 12.204 1.00 49.62 200 SER A C 1
ATOM 1550 O O . SER A 1 200 ? -14.217 22.902 11.675 1.00 49.62 200 SER A O 1
ATOM 1552 N N . THR A 1 201 ? -13.764 25.092 11.809 1.00 52.50 201 THR A N 1
ATOM 1553 C CA . THR A 1 201 ? -14.508 25.572 10.632 1.00 52.50 201 THR A CA 1
ATOM 1554 C C . THR A 1 201 ? -13.992 25.000 9.291 1.00 52.50 201 THR A C 1
ATOM 1556 O O . THR A 1 201 ? -14.501 25.377 8.239 1.00 52.50 201 THR A O 1
ATOM 1559 N N . TYR A 1 202 ? -12.990 24.106 9.318 1.00 52.81 202 TYR A N 1
ATOM 1560 C CA . TYR A 1 202 ? -12.213 23.593 8.184 1.00 52.81 202 TYR A CA 1
ATOM 1561 C C . TYR A 1 202 ? -12.175 22.056 8.091 1.00 52.81 202 TYR A C 1
ATOM 1563 O O . TYR A 1 202 ? -11.341 21.511 7.373 1.00 52.81 202 TYR A O 1
ATOM 1571 N N . ASN A 1 203 ? -13.055 21.321 8.780 1.00 59.09 203 ASN A N 1
ATOM 1572 C CA . ASN A 1 203 ? -13.045 19.857 8.675 1.00 59.09 203 ASN A CA 1
ATOM 1573 C C . ASN A 1 203 ? -13.350 19.394 7.241 1.00 59.09 203 ASN A C 1
ATOM 1575 O O . ASN A 1 203 ? -14.297 19.862 6.601 1.00 59.09 203 ASN A O 1
ATOM 1579 N N . ASN A 1 204 ? -12.588 18.410 6.755 1.00 73.81 204 ASN A N 1
ATOM 1580 C CA . ASN A 1 204 ? -12.920 17.712 5.518 1.00 73.81 204 ASN A CA 1
ATOM 1581 C C . ASN A 1 204 ? -14.330 17.106 5.659 1.00 73.81 204 ASN A C 1
ATOM 1583 O O . ASN A 1 204 ? -14.621 16.406 6.631 1.00 73.81 204 ASN A O 1
ATOM 1587 N N . GLY A 1 205 ? -15.206 17.344 4.677 1.00 83.75 205 GLY A N 1
ATOM 1588 C CA . GLY A 1 205 ? -16.582 16.839 4.691 1.00 83.75 205 GLY A CA 1
ATOM 1589 C C . GLY A 1 205 ? -16.707 15.310 4.743 1.00 83.75 205 GLY A C 1
ATOM 1590 O O . GLY A 1 205 ? -17.803 14.808 4.958 1.00 83.75 205 GLY A O 1
ATOM 1591 N N . PHE A 1 206 ? -15.624 14.562 4.525 1.00 89.81 206 PHE A N 1
ATOM 1592 C CA . PHE A 1 206 ? -15.560 13.125 4.781 1.00 89.81 206 PHE A CA 1
ATOM 1593 C C . PHE A 1 206 ? -15.141 12.789 6.224 1.00 89.81 206 PHE A C 1
ATOM 1595 O O . PHE A 1 206 ? -15.718 11.879 6.808 1.00 89.81 206 PHE A O 1
ATOM 1602 N N . GLN A 1 207 ? -14.210 13.539 6.831 1.00 91.44 207 GLN A N 1
ATOM 1603 C CA . GLN A 1 207 ? -13.783 13.335 8.226 1.00 91.44 207 GLN A CA 1
ATOM 1604 C C . GLN A 1 207 ? -14.965 13.478 9.197 1.00 91.44 207 GLN A C 1
ATOM 1606 O O . GLN A 1 207 ? -15.115 12.676 10.114 1.00 91.44 207 GLN A O 1
ATOM 1611 N N . SER A 1 208 ? -15.860 14.445 8.961 1.00 89.56 208 SER A N 1
ATOM 1612 C CA . SER A 1 208 ? -17.075 14.623 9.771 1.00 89.56 208 SER A CA 1
ATOM 1613 C C . SER A 1 208 ? -18.066 13.460 9.636 1.00 89.56 208 SER A C 1
ATOM 1615 O O . SER A 1 208 ? -18.652 13.018 10.626 1.00 89.56 208 SER A O 1
ATOM 1617 N N . VAL A 1 209 ? -18.230 12.922 8.424 1.00 92.88 209 VAL A N 1
ATOM 1618 C CA . VAL A 1 209 ? -19.049 11.725 8.168 1.00 92.88 209 VAL A CA 1
ATOM 1619 C C . VAL A 1 209 ? -18.449 10.507 8.872 1.00 92.88 209 VAL A C 1
ATOM 1621 O O . VAL A 1 209 ? -19.183 9.710 9.459 1.00 92.88 209 VAL A O 1
ATOM 1624 N N . PHE A 1 210 ? -17.121 10.392 8.871 1.00 94.69 210 PHE A N 1
ATOM 1625 C CA . PHE A 1 210 ? -16.406 9.333 9.571 1.00 94.69 210 PHE A CA 1
ATOM 1626 C C . PHE A 1 210 ? -16.594 9.425 11.090 1.00 94.69 210 PHE A C 1
ATOM 1628 O O . PHE A 1 210 ? -17.007 8.446 11.703 1.00 94.69 210 PHE A O 1
ATOM 1635 N N . ALA A 1 211 ? -16.428 10.610 11.685 1.00 93.38 211 ALA A N 1
ATOM 1636 C CA . ALA A 1 211 ? -16.699 10.842 13.108 1.00 93.38 211 ALA A CA 1
ATOM 1637 C C . ALA A 1 211 ? -18.154 10.520 13.494 1.00 93.38 211 ALA A C 1
ATOM 1639 O O . ALA A 1 211 ? -18.404 9.870 14.505 1.00 93.38 211 ALA A O 1
ATOM 1640 N N . THR A 1 212 ? -19.115 10.883 12.638 1.00 93.50 212 THR A N 1
ATOM 1641 C CA . THR A 1 212 ? -20.531 10.513 12.822 1.00 93.50 212 THR A CA 1
ATOM 1642 C C . THR A 1 212 ? -20.725 8.995 12.791 1.00 93.50 212 THR A C 1
ATOM 1644 O O . THR A 1 212 ? -21.562 8.456 13.509 1.00 93.50 212 THR A O 1
ATOM 1647 N N . SER A 1 213 ? -19.945 8.284 11.972 1.00 95.56 213 SER A N 1
ATOM 1648 C CA . SER A 1 213 ? -19.986 6.819 11.914 1.00 95.56 213 SER A CA 1
ATOM 1649 C C . SER A 1 213 ? -19.410 6.198 13.188 1.00 95.56 213 SER A C 1
ATOM 1651 O O . SER A 1 213 ? -19.965 5.220 13.670 1.00 95.56 213 SER A O 1
ATOM 1653 N N . ILE A 1 214 ? -18.360 6.784 13.777 1.00 95.81 214 ILE A N 1
ATOM 1654 C CA . ILE A 1 214 ? -17.806 6.354 15.075 1.00 95.81 214 ILE A CA 1
ATOM 1655 C C . ILE A 1 214 ? -18.871 6.464 16.172 1.00 95.81 214 ILE A C 1
ATOM 1657 O O . ILE A 1 214 ? -19.140 5.484 16.868 1.00 95.81 214 ILE A O 1
ATOM 1661 N N . ASP A 1 215 ? -19.523 7.622 16.294 1.00 94.62 215 ASP A N 1
ATOM 1662 C CA . ASP A 1 215 ? -20.592 7.831 17.279 1.00 94.62 215 ASP A CA 1
ATOM 1663 C C . ASP A 1 215 ? -21.770 6.865 17.050 1.00 94.62 215 ASP A C 1
ATOM 1665 O O . ASP A 1 215 ? -22.167 6.124 17.950 1.00 94.62 215 ASP A O 1
ATOM 1669 N N . LYS A 1 216 ? -22.258 6.768 15.807 1.00 94.94 216 LYS A N 1
ATOM 1670 C CA . LYS A 1 216 ? -23.372 5.885 15.437 1.00 94.94 216 LYS A CA 1
ATOM 1671 C C . LYS A 1 216 ? -23.068 4.407 15.705 1.00 94.94 216 LYS A C 1
ATOM 1673 O O . LYS A 1 216 ? -23.889 3.720 16.308 1.00 94.94 216 LYS A O 1
ATOM 1678 N N . GLN A 1 217 ? -21.927 3.897 15.233 1.00 94.75 217 GLN A N 1
ATOM 1679 C CA . GLN A 1 217 ? -21.565 2.478 15.369 1.00 94.75 217 GLN A CA 1
ATOM 1680 C C . GLN A 1 217 ? -21.219 2.102 16.811 1.00 94.75 217 GLN A C 1
ATOM 1682 O O . GLN A 1 217 ? -21.406 0.951 17.199 1.00 94.75 217 GLN A O 1
ATOM 1687 N N . SER A 1 218 ? -20.753 3.062 17.613 1.00 94.12 218 SER A N 1
ATOM 1688 C CA . SER A 1 218 ? -20.546 2.858 19.048 1.00 94.12 218 SER A CA 1
ATOM 1689 C C . SER A 1 218 ? -21.818 3.026 19.881 1.00 94.12 218 SER A C 1
ATOM 1691 O O . SER A 1 218 ? -21.756 2.843 21.092 1.00 94.12 218 SER A O 1
ATOM 1693 N N . ILE A 1 219 ? -22.967 3.359 19.275 1.00 93.81 219 ILE A N 1
ATOM 1694 C CA . ILE A 1 219 ? -24.223 3.655 19.990 1.00 93.81 219 ILE A CA 1
ATOM 1695 C C . ILE A 1 219 ? -23.986 4.758 21.046 1.00 93.81 219 ILE A C 1
ATOM 1697 O O . ILE A 1 219 ? -24.435 4.674 22.188 1.00 93.81 219 ILE A O 1
ATOM 1701 N N . SER A 1 220 ? -23.201 5.773 20.672 1.00 93.31 220 SER A N 1
ATOM 1702 C CA . SER A 1 220 ? -22.783 6.895 21.524 1.00 93.31 220 SER A CA 1
ATOM 1703 C C . SER A 1 220 ? -22.042 6.507 22.815 1.00 93.31 220 SER A C 1
ATOM 1705 O O . SER A 1 220 ? -21.956 7.308 23.751 1.00 93.31 220 SER A O 1
ATOM 1707 N N . LEU A 1 221 ? -21.473 5.296 22.877 1.00 92.69 221 LEU A N 1
ATOM 1708 C CA . LEU A 1 221 ? -20.586 4.878 23.968 1.00 92.69 221 LEU A CA 1
ATOM 1709 C C . LEU A 1 221 ? -19.204 5.536 23.851 1.00 92.69 221 LEU A C 1
ATOM 1711 O O . LEU A 1 221 ? -18.602 5.879 24.866 1.00 92.69 221 LEU A O 1
ATOM 1715 N N . TYR A 1 222 ? -18.718 5.763 22.626 1.00 92.38 222 TYR A N 1
ATOM 1716 C CA . TYR A 1 222 ? -17.412 6.371 22.368 1.00 92.38 222 TYR A CA 1
ATOM 1717 C C . TYR A 1 222 ? -17.558 7.865 22.046 1.00 92.38 222 TYR A C 1
ATOM 1719 O O . TYR A 1 222 ? -17.770 8.257 20.899 1.00 92.38 222 TYR A O 1
ATOM 1727 N N . LYS A 1 223 ? -17.482 8.712 23.080 1.00 87.06 223 LYS A N 1
ATOM 1728 C CA . LYS A 1 223 ? -17.794 10.151 22.974 1.00 87.06 223 LYS A CA 1
ATOM 1729 C C . LYS A 1 223 ? -16.696 10.973 22.299 1.00 87.06 223 LYS A C 1
ATOM 1731 O O . LYS A 1 223 ? -16.993 11.866 21.507 1.00 87.06 223 LYS A O 1
ATOM 1736 N N . GLU A 1 224 ? -15.434 10.686 22.597 1.00 89.25 224 GLU A N 1
ATOM 1737 C CA . GLU A 1 224 ? -14.289 11.449 22.088 1.00 89.25 224 GLU A CA 1
ATOM 1738 C C . GLU A 1 224 ? -13.852 10.953 20.707 1.00 89.25 224 GLU A C 1
ATOM 1740 O O . GLU A 1 224 ? -12.733 10.513 20.500 1.00 89.25 224 GLU A O 1
ATOM 1745 N N . THR A 1 225 ? -14.738 11.036 19.713 1.00 89.38 225 THR A N 1
ATOM 1746 C CA . THR A 1 225 ? -14.463 10.521 18.356 1.00 89.38 225 THR A CA 1
ATOM 1747 C C . THR A 1 225 ? -13.206 11.113 17.698 1.00 89.38 225 THR A C 1
ATOM 1749 O O . THR A 1 225 ? -12.623 10.478 16.817 1.00 89.38 225 THR A O 1
ATOM 1752 N N . SER A 1 226 ? -12.760 12.299 18.134 1.00 90.12 226 SER A N 1
ATOM 1753 C CA . SER A 1 226 ? -11.550 12.945 17.625 1.00 90.12 226 SER A CA 1
ATOM 1754 C C . SER A 1 226 ? -10.276 12.164 17.928 1.00 90.12 226 SER A C 1
ATOM 1756 O O . SER A 1 226 ? -9.400 12.158 17.071 1.00 90.12 226 SER A O 1
ATOM 1758 N N . THR A 1 227 ? -10.171 11.477 19.071 1.00 92.81 227 THR A N 1
ATOM 1759 C CA . THR A 1 227 ? -8.944 10.760 19.470 1.00 92.81 227 THR A CA 1
ATOM 1760 C C . THR A 1 227 ? -8.592 9.668 18.462 1.00 92.81 227 THR A C 1
ATOM 1762 O O . THR A 1 227 ? -7.468 9.623 17.964 1.00 92.81 227 THR A O 1
ATOM 1765 N N . LEU A 1 228 ? -9.579 8.862 18.054 1.00 94.88 228 LEU A N 1
ATOM 1766 C CA . LEU A 1 228 ? -9.401 7.841 17.024 1.00 94.88 228 LEU A CA 1
ATOM 1767 C C . LEU A 1 228 ? -9.080 8.462 15.656 1.00 94.88 228 LEU A C 1
ATOM 1769 O O . LEU A 1 228 ? -8.193 7.980 14.950 1.00 94.88 228 LEU A O 1
ATOM 1773 N N . THR A 1 229 ? -9.771 9.539 15.260 1.00 94.44 229 THR A N 1
ATOM 1774 C CA . THR A 1 229 ? -9.480 10.187 13.968 1.00 94.44 229 THR A CA 1
ATOM 1775 C C . THR A 1 229 ? -8.110 10.859 13.933 1.00 94.44 229 THR A C 1
ATOM 1777 O O . THR A 1 229 ? -7.456 10.847 12.891 1.00 94.44 229 THR A O 1
ATOM 1780 N N . ASP A 1 230 ? -7.662 11.410 15.060 1.00 93.12 230 ASP A N 1
ATOM 1781 C CA . ASP A 1 230 ? -6.354 12.035 15.212 1.00 93.12 230 ASP A CA 1
ATOM 1782 C C . ASP A 1 230 ? -5.254 10.967 15.167 1.00 93.12 230 ASP A C 1
ATOM 1784 O O . ASP A 1 230 ? -4.297 11.125 14.412 1.00 93.12 230 ASP A O 1
ATOM 1788 N N . ALA A 1 231 ? -5.437 9.832 15.851 1.00 94.94 231 ALA A N 1
ATOM 1789 C CA . ALA A 1 231 ? -4.499 8.711 15.803 1.00 94.94 231 ALA A CA 1
ATOM 1790 C C . ALA A 1 231 ? -4.358 8.119 14.389 1.00 94.94 231 ALA A C 1
ATOM 1792 O O . ALA A 1 231 ? -3.243 7.896 13.916 1.00 94.94 231 ALA A O 1
ATOM 1793 N N . LEU A 1 232 ? -5.472 7.937 13.665 1.00 96.06 232 LEU A N 1
ATOM 1794 C CA . LEU A 1 232 ? -5.456 7.527 12.254 1.00 96.06 232 LEU A CA 1
ATOM 1795 C C . LEU A 1 232 ? -4.706 8.545 11.384 1.00 96.06 232 LEU A C 1
ATOM 1797 O O . LEU A 1 232 ? -3.857 8.165 10.573 1.00 96.06 232 LEU A O 1
ATOM 1801 N N . ARG A 1 233 ? -5.003 9.841 11.553 1.00 93.56 233 ARG A N 1
ATOM 1802 C CA . ARG A 1 233 ? -4.338 10.923 10.816 1.00 93.56 233 ARG A CA 1
ATOM 1803 C C . ARG A 1 233 ? -2.834 10.919 11.067 1.00 93.56 233 ARG A C 1
ATOM 1805 O O . ARG A 1 233 ? -2.076 11.055 10.112 1.00 93.56 233 ARG A O 1
ATOM 1812 N N . ASP A 1 234 ? -2.411 10.798 12.317 1.00 91.81 234 ASP A N 1
ATOM 1813 C CA . ASP A 1 234 ? -1.007 10.925 12.695 1.00 91.81 234 ASP A CA 1
ATOM 1814 C C . ASP A 1 234 ? -0.193 9.699 12.266 1.00 91.81 234 ASP A C 1
ATOM 1816 O O . ASP A 1 234 ? 0.912 9.855 11.752 1.00 91.81 234 ASP A O 1
ATOM 1820 N N . ALA A 1 235 ? -0.758 8.491 12.360 1.00 93.88 235 ALA A N 1
ATOM 1821 C CA . ALA A 1 235 ? -0.107 7.270 11.882 1.00 93.88 235 ALA A CA 1
ATOM 1822 C C . ALA A 1 235 ? 0.039 7.228 10.358 1.00 93.88 235 ALA A C 1
ATOM 1824 O O . ALA A 1 235 ? 1.075 6.808 9.835 1.00 93.88 235 ALA A O 1
ATOM 1825 N N . TYR A 1 236 ? -0.988 7.655 9.620 1.00 94.75 236 TYR A N 1
ATOM 1826 C CA . TYR A 1 236 ? -0.995 7.533 8.163 1.00 94.75 236 TYR A CA 1
ATOM 1827 C C . TYR A 1 236 ? -0.507 8.789 7.430 1.00 94.75 236 TYR A C 1
ATOM 1829 O O . TYR A 1 236 ? 0.028 8.680 6.330 1.00 94.75 236 TYR A O 1
ATOM 1837 N N . GLY A 1 237 ? -0.618 9.965 8.044 1.00 91.31 237 GLY A N 1
ATOM 1838 C CA . GLY A 1 237 ? -0.239 11.255 7.473 1.00 91.31 237 GLY A CA 1
ATOM 1839 C C . GLY A 1 237 ? -1.280 11.797 6.486 1.00 91.31 237 GLY A C 1
ATOM 1840 O O . GLY A 1 237 ? -1.514 11.236 5.418 1.00 91.31 237 GLY A O 1
ATOM 1841 N N . SER A 1 238 ? -1.892 12.942 6.807 1.00 87.06 238 SER A N 1
ATOM 1842 C CA . SER A 1 238 ? -2.975 13.533 6.000 1.00 87.06 238 SER A CA 1
ATOM 1843 C C . SER A 1 238 ? -2.542 14.236 4.711 1.00 87.06 238 SER A C 1
ATOM 1845 O O . SER A 1 238 ? -3.402 14.661 3.931 1.00 87.06 238 SER A O 1
ATOM 1847 N N . SER A 1 239 ? -1.237 14.375 4.459 1.00 85.69 239 SER A N 1
ATOM 1848 C CA . SER A 1 239 ? -0.714 15.032 3.262 1.00 85.69 239 SER A CA 1
ATOM 1849 C C . SER A 1 239 ? 0.581 14.396 2.778 1.00 85.69 239 SER A C 1
ATOM 1851 O O . SER A 1 239 ? 1.487 14.135 3.558 1.00 85.69 239 SER A O 1
ATOM 1853 N N . GLN A 1 240 ? 0.673 14.208 1.462 1.00 85.50 240 GLN A N 1
ATOM 1854 C CA . GLN A 1 240 ? 1.892 13.760 0.783 1.00 85.50 240 GLN A CA 1
ATOM 1855 C C . GLN A 1 240 ? 2.693 14.929 0.182 1.00 85.50 240 GLN A C 1
ATOM 1857 O O . GLN A 1 240 ? 3.834 14.747 -0.240 1.00 85.50 240 GLN A O 1
ATOM 1862 N N . SER A 1 241 ? 2.091 16.121 0.118 1.00 82.44 241 SER A N 1
ATOM 1863 C CA . SER A 1 241 ? 2.667 17.327 -0.491 1.00 82.44 241 SER A CA 1
ATOM 1864 C C . SER A 1 241 ? 3.111 18.374 0.528 1.00 82.44 241 SER A C 1
ATOM 1866 O O . SER A 1 241 ? 3.866 19.276 0.179 1.00 82.44 241 SER A O 1
ATOM 1868 N N . SER A 1 242 ? 2.645 18.261 1.771 1.00 73.62 242 SER A N 1
ATOM 1869 C CA . SER A 1 242 ? 3.062 19.086 2.900 1.00 73.62 242 SER A CA 1
ATOM 1870 C C . SER A 1 242 ? 3.687 18.180 3.945 1.00 73.62 242 SER A C 1
ATOM 1872 O O . SER A 1 242 ? 3.051 17.225 4.391 1.00 73.62 242 SER A O 1
ATOM 1874 N N . HIS A 1 243 ? 4.922 18.481 4.330 1.00 68.88 243 HIS A N 1
ATOM 1875 C CA . HIS A 1 243 ? 5.623 17.755 5.374 1.00 68.88 243 HIS A CA 1
ATOM 1876 C C . HIS A 1 243 ? 6.223 18.761 6.353 1.00 68.88 243 HIS A C 1
ATOM 1878 O O . HIS A 1 243 ? 7.081 19.564 5.990 1.00 68.88 243 HIS A O 1
ATOM 1884 N N . GLU A 1 244 ? 5.731 18.750 7.589 1.00 67.62 244 GLU A N 1
ATOM 1885 C CA . GLU A 1 244 ? 6.227 19.632 8.645 1.00 67.62 244 GLU A CA 1
ATOM 1886 C C . GLU A 1 244 ? 7.583 19.149 9.157 1.00 67.62 244 GLU A C 1
ATOM 1888 O O . GLU A 1 244 ? 7.831 17.943 9.233 1.00 67.62 244 GLU A O 1
ATOM 1893 N N . THR A 1 245 ? 8.449 20.077 9.570 1.00 65.31 245 THR A N 1
ATOM 1894 C CA . THR A 1 245 ? 9.771 19.711 10.097 1.00 65.31 245 THR A CA 1
ATOM 1895 C C . THR A 1 245 ? 9.672 18.886 11.380 1.00 65.31 245 THR A C 1
ATOM 1897 O O . THR A 1 245 ? 10.449 17.957 11.564 1.00 65.31 245 THR A O 1
ATOM 1900 N N . LYS A 1 246 ? 8.629 19.126 12.190 1.00 64.19 246 LYS A N 1
ATOM 1901 C CA . LYS A 1 246 ? 8.323 18.415 13.447 1.00 64.19 246 LYS A CA 1
ATOM 1902 C C . LYS A 1 246 ? 8.070 16.911 13.285 1.00 64.19 246 LYS A C 1
ATOM 1904 O O . LYS A 1 246 ? 8.034 16.188 14.281 1.00 64.19 246 LYS A O 1
ATOM 1909 N N . LYS A 1 247 ? 7.839 16.459 12.048 1.00 64.25 247 LYS A N 1
ATOM 1910 C CA . LYS A 1 247 ? 7.688 15.046 11.671 1.00 64.25 247 LYS A CA 1
ATOM 1911 C C . LYS A 1 247 ? 9.023 14.382 11.327 1.00 64.25 247 LYS A C 1
ATOM 1913 O O . LYS A 1 247 ? 9.082 13.174 11.117 1.00 64.25 247 LYS A O 1
ATOM 1918 N N . HIS A 1 248 ? 10.097 15.158 11.230 1.00 67.69 248 HIS A N 1
ATOM 1919 C CA . HIS A 1 248 ? 11.453 14.632 11.238 1.00 67.69 248 HIS A CA 1
ATOM 1920 C C . HIS A 1 248 ? 11.863 14.372 12.688 1.00 67.69 248 HIS A C 1
ATOM 1922 O O . HIS A 1 248 ? 11.441 15.088 13.597 1.00 67.69 248 HIS A O 1
ATOM 1928 N N . ASN A 1 249 ? 12.694 13.356 12.916 1.00 62.44 249 ASN A N 1
ATOM 1929 C CA . ASN A 1 249 ? 13.326 13.168 14.217 1.00 62.44 249 ASN A CA 1
ATOM 1930 C C . ASN A 1 249 ? 14.292 14.353 14.414 1.00 62.44 249 ASN A C 1
ATOM 1932 O O . ASN A 1 249 ? 15.412 14.339 13.909 1.00 62.44 249 ASN A O 1
ATOM 1936 N N . GLU A 1 250 ? 13.821 15.443 15.029 1.00 49.31 250 GLU A N 1
ATOM 1937 C CA . GLU A 1 250 ? 14.521 16.734 14.987 1.00 49.31 250 GLU A CA 1
ATOM 1938 C C . GLU A 1 250 ? 15.796 16.784 15.853 1.00 49.31 250 GLU A C 1
ATOM 1940 O O . GLU A 1 250 ? 16.586 17.705 15.659 1.00 49.31 250 GLU A O 1
ATOM 1945 N N . GLN A 1 251 ? 16.082 15.823 16.748 1.00 47.66 251 GLN A N 1
ATOM 1946 C CA . GLN A 1 251 ? 17.330 15.814 17.534 1.00 47.66 251 GLN A CA 1
ATOM 1947 C C . GLN A 1 251 ? 17.782 14.403 17.964 1.00 47.66 251 GLN A C 1
ATOM 1949 O O . GLN A 1 251 ? 16.937 13.597 18.350 1.00 47.66 251 GLN A O 1
ATOM 1954 N N . PRO A 1 252 ? 19.104 14.117 18.007 1.00 41.28 252 PRO A N 1
ATOM 1955 C CA . PRO A 1 252 ? 19.625 13.008 18.798 1.00 41.28 252 PRO A CA 1
ATOM 1956 C C . PRO A 1 252 ? 19.332 13.316 20.269 1.00 41.28 252 PRO A C 1
ATOM 1958 O O . PRO A 1 252 ? 19.871 14.275 20.830 1.00 41.28 252 PRO A O 1
ATOM 1961 N N . ALA A 1 253 ? 18.437 12.545 20.883 1.00 39.22 253 ALA A N 1
ATOM 1962 C CA . ALA A 1 253 ? 18.125 12.701 22.293 1.00 39.22 253 ALA A CA 1
ATOM 1963 C C . ALA A 1 253 ? 19.415 12.575 23.118 1.00 39.22 253 ALA A C 1
ATOM 1965 O O . ALA A 1 253 ? 20.188 11.621 22.984 1.00 39.22 253 ALA A O 1
ATOM 1966 N N . LYS A 1 254 ? 19.652 13.545 24.002 1.00 45.97 254 LYS A N 1
ATOM 1967 C CA . LYS A 1 254 ? 20.500 13.303 25.166 1.00 45.97 254 LYS A CA 1
ATOM 1968 C C . LYS A 1 254 ? 19.785 12.233 25.994 1.00 45.97 254 LYS A C 1
ATOM 1970 O O . LYS A 1 254 ? 18.808 12.564 26.644 1.00 45.97 254 LYS A O 1
ATOM 1975 N N . ALA A 1 255 ? 20.300 11.007 25.948 1.00 44.91 255 ALA A N 1
ATOM 1976 C CA . ALA A 1 255 ? 19.873 9.846 26.729 1.00 44.91 255 ALA A CA 1
ATOM 1977 C C . ALA A 1 255 ? 18.422 9.342 26.491 1.00 44.91 255 ALA A C 1
ATOM 1979 O O . ALA A 1 255 ? 17.435 10.024 26.728 1.00 44.91 255 ALA A O 1
ATOM 1980 N N . GLU A 1 256 ? 18.357 8.089 26.038 1.00 46.06 256 GLU A N 1
ATOM 1981 C CA . GLU A 1 256 ? 17.322 7.057 26.250 1.00 46.06 256 GLU A CA 1
ATOM 1982 C C . GLU A 1 256 ? 15.866 7.214 25.764 1.00 46.06 256 GLU A C 1
ATOM 1984 O O . GLU A 1 256 ? 15.209 6.184 25.671 1.00 46.06 256 GLU A O 1
ATOM 1989 N N . GLU A 1 257 ? 15.370 8.364 25.296 1.00 52.28 257 GLU A N 1
ATOM 1990 C CA . GLU A 1 257 ? 14.013 8.423 24.694 1.00 52.28 257 GLU A CA 1
ATOM 1991 C C . GLU A 1 257 ? 13.972 9.240 23.386 1.00 52.28 257 GLU A C 1
ATOM 1993 O O . GLU A 1 257 ? 13.511 10.381 23.337 1.00 52.28 257 GLU A O 1
ATOM 1998 N N . GLU A 1 258 ? 14.472 8.668 22.283 1.00 59.97 258 GLU A N 1
ATOM 1999 C CA . GLU A 1 258 ? 14.219 9.226 20.945 1.00 59.97 258 GLU A CA 1
ATOM 2000 C C . GLU A 1 258 ? 12.770 8.917 20.536 1.00 59.97 258 GLU A C 1
ATOM 2002 O O . GLU A 1 258 ? 12.429 7.775 20.229 1.00 59.97 258 GLU A O 1
ATOM 2007 N N . ILE A 1 259 ? 11.901 9.934 20.522 1.00 61.38 259 ILE A N 1
ATOM 2008 C CA . ILE A 1 259 ? 10.521 9.783 20.045 1.00 61.38 259 ILE A CA 1
ATOM 2009 C C . ILE A 1 259 ? 10.530 9.680 18.515 1.00 61.38 259 ILE A C 1
ATOM 2011 O O . ILE A 1 259 ? 10.713 10.677 17.814 1.00 61.38 259 ILE A O 1
ATOM 2015 N N . ILE A 1 260 ? 10.292 8.478 17.994 1.00 72.75 260 ILE A N 1
ATOM 2016 C CA . ILE A 1 260 ? 10.220 8.216 16.554 1.00 72.75 260 ILE A CA 1
ATOM 2017 C C . ILE A 1 260 ? 8.812 8.558 16.042 1.00 72.75 260 ILE A C 1
ATOM 2019 O O . ILE A 1 260 ? 7.827 7.913 16.407 1.00 72.75 260 ILE A O 1
ATOM 2023 N N . ARG A 1 261 ? 8.711 9.569 15.168 1.00 72.62 261 ARG A N 1
ATOM 2024 C CA . ARG A 1 261 ? 7.434 10.101 14.634 1.00 72.62 261 ARG A CA 1
ATOM 2025 C C . ARG A 1 261 ? 7.225 9.837 13.139 1.00 72.62 261 ARG A C 1
ATOM 2027 O O . ARG A 1 261 ? 6.698 10.673 12.413 1.00 72.62 261 ARG A O 1
ATOM 2034 N N . GLY A 1 262 ? 7.664 8.678 12.648 1.00 82.19 262 GLY A N 1
ATOM 2035 C CA . GLY A 1 262 ? 7.494 8.316 11.239 1.00 82.19 262 GLY A CA 1
ATOM 2036 C C . GLY A 1 262 ? 6.035 8.013 10.885 1.00 82.19 262 GLY A C 1
ATOM 2037 O O . GLY A 1 262 ? 5.518 6.985 11.306 1.00 82.19 262 GLY A O 1
ATOM 2038 N N . ASP A 1 263 ? 5.393 8.858 10.075 1.00 90.00 263 ASP A N 1
ATOM 2039 C CA . ASP A 1 263 ? 4.068 8.570 9.503 1.00 90.00 263 ASP A CA 1
ATOM 2040 C C . ASP A 1 263 ? 4.156 7.800 8.173 1.00 90.00 263 ASP A C 1
ATOM 2042 O O . ASP A 1 263 ? 5.188 7.796 7.500 1.00 90.00 263 ASP A O 1
ATOM 2046 N N . LEU A 1 264 ? 3.077 7.139 7.754 1.00 93.75 264 LEU A N 1
ATOM 2047 C CA . LEU A 1 264 ? 3.062 6.369 6.505 1.00 93.75 264 LEU A CA 1
ATOM 2048 C C . LEU A 1 264 ? 3.300 7.243 5.257 1.00 93.75 264 LEU A C 1
ATOM 2050 O O . LEU A 1 264 ? 3.983 6.819 4.318 1.00 93.75 264 LEU A O 1
ATOM 2054 N N . SER A 1 265 ? 2.753 8.462 5.232 1.00 92.56 265 SER A N 1
ATOM 2055 C CA . SER A 1 265 ? 2.862 9.390 4.099 1.00 92.56 265 SER A CA 1
ATOM 2056 C C . SER A 1 265 ? 4.314 9.733 3.752 1.00 92.56 265 SER A C 1
ATOM 2058 O O . SER A 1 265 ? 4.641 9.897 2.575 1.00 92.56 265 SER A O 1
ATOM 2060 N N . SER A 1 266 ? 5.211 9.727 4.742 1.00 91.69 266 SER A N 1
ATOM 2061 C CA . SER A 1 266 ? 6.653 9.946 4.581 1.00 91.69 266 SER A CA 1
ATOM 2062 C C . SER A 1 266 ? 7.347 8.955 3.628 1.00 91.69 266 SER A C 1
ATOM 2064 O O . SER A 1 266 ? 8.420 9.261 3.097 1.00 91.69 266 SER A O 1
ATOM 2066 N N . LEU A 1 267 ? 6.734 7.787 3.376 1.00 93.56 267 LEU A N 1
ATOM 2067 C CA . LEU A 1 267 ? 7.192 6.777 2.413 1.00 93.56 267 LEU A CA 1
ATOM 2068 C C . LEU A 1 267 ? 6.701 7.032 0.977 1.00 93.56 267 LEU A C 1
ATOM 2070 O O . LEU A 1 267 ? 7.149 6.373 0.039 1.00 93.56 267 LEU A O 1
ATOM 2074 N N . SER A 1 268 ? 5.750 7.944 0.789 1.00 93.94 268 SER A N 1
ATOM 2075 C CA . SER A 1 268 ? 5.058 8.186 -0.484 1.00 93.94 268 SER A CA 1
ATOM 2076 C C . SER A 1 268 ? 4.836 9.674 -0.743 1.00 93.94 268 SER A C 1
ATOM 2078 O O . SER A 1 268 ? 3.804 10.082 -1.275 1.00 93.94 268 SER A O 1
ATOM 2080 N N . MET A 1 269 ? 5.811 10.494 -0.360 1.00 90.88 269 MET A N 1
ATOM 2081 C CA . MET A 1 269 ? 5.787 11.934 -0.614 1.00 90.88 269 MET A CA 1
ATOM 2082 C C . MET A 1 269 ? 5.599 12.237 -2.108 1.00 90.88 269 MET A C 1
ATOM 2084 O O . MET A 1 269 ? 5.963 11.439 -2.970 1.00 90.88 269 MET A O 1
ATOM 2088 N N . THR A 1 270 ? 5.055 13.406 -2.434 1.00 88.19 270 THR A N 1
ATOM 2089 C CA . THR A 1 270 ? 5.000 13.924 -3.816 1.00 88.19 270 THR A CA 1
ATOM 2090 C C . THR A 1 270 ? 6.031 15.019 -4.069 1.00 88.19 270 THR A C 1
ATOM 2092 O O . THR A 1 270 ? 6.189 15.471 -5.200 1.00 88.19 270 THR A O 1
ATOM 2095 N N . VAL A 1 271 ? 6.710 15.460 -3.013 1.00 86.75 271 VAL A N 1
ATOM 2096 C CA . VAL A 1 271 ? 7.714 16.525 -3.017 1.00 86.75 271 VAL A CA 1
ATOM 2097 C C . VAL A 1 271 ? 9.062 15.985 -2.547 1.00 86.75 271 VAL A C 1
ATOM 2099 O O . VAL A 1 271 ? 9.161 14.886 -1.993 1.00 86.75 271 VAL A O 1
ATOM 2102 N N . GLU A 1 272 ? 10.119 16.746 -2.801 1.00 84.00 272 GLU A N 1
ATOM 2103 C CA . GLU A 1 272 ? 11.442 16.431 -2.280 1.00 84.00 272 GLU A CA 1
ATOM 2104 C C . GLU A 1 272 ? 11.538 16.666 -0.769 1.00 84.00 272 GLU A C 1
ATOM 2106 O O . GLU A 1 272 ? 10.888 17.545 -0.212 1.00 84.00 272 GLU A O 1
ATOM 2111 N N . CYS A 1 273 ? 12.380 15.868 -0.112 1.00 81.88 273 CYS A N 1
ATOM 2112 C CA . CYS A 1 273 ? 12.643 15.948 1.323 1.00 81.88 273 CYS A CA 1
ATOM 2113 C C . CYS A 1 273 ? 14.173 15.910 1.533 1.00 81.88 273 CYS A C 1
ATOM 2115 O O . CYS A 1 273 ? 14.742 14.822 1.717 1.00 81.88 273 CYS A O 1
ATOM 2117 N N . PRO A 1 274 ? 14.881 17.046 1.365 1.00 76.44 274 PRO A N 1
ATOM 2118 C CA . PRO A 1 274 ? 16.343 17.088 1.416 1.00 76.44 274 PRO A CA 1
ATOM 2119 C C . PRO A 1 274 ? 16.880 16.812 2.827 1.00 76.44 274 PRO A C 1
ATOM 2121 O O . PRO A 1 274 ? 16.306 17.260 3.814 1.00 76.44 274 PRO A O 1
ATOM 2124 N N . GLY A 1 275 ? 17.996 16.084 2.933 1.00 73.75 275 GLY A N 1
ATOM 2125 C CA . GLY A 1 275 ? 18.705 15.876 4.208 1.00 73.75 275 GLY A CA 1
ATOM 2126 C C . GLY A 1 275 ? 18.020 14.951 5.225 1.00 73.75 275 GLY A C 1
ATOM 2127 O O . GLY A 1 275 ? 18.522 14.801 6.331 1.00 73.75 275 GLY A O 1
ATOM 2128 N N . GLN A 1 276 ? 16.904 14.324 4.857 1.00 83.62 276 GLN A N 1
ATOM 2129 C CA . GLN A 1 276 ? 16.106 13.443 5.715 1.00 83.62 276 GLN A CA 1
ATOM 2130 C C . GLN A 1 276 ? 15.861 12.086 5.039 1.00 83.62 276 GLN A C 1
ATOM 2132 O O . GLN A 1 276 ? 16.122 11.933 3.845 1.00 83.62 276 GLN A O 1
ATOM 2137 N N . HIS A 1 277 ? 15.333 11.097 5.765 1.00 87.62 277 HIS A N 1
ATOM 2138 C CA . HIS A 1 277 ? 15.032 9.772 5.197 1.00 87.62 277 HIS A CA 1
ATOM 2139 C C . HIS A 1 277 ? 13.651 9.679 4.523 1.00 87.62 277 HIS A C 1
ATOM 2141 O O . HIS A 1 277 ? 13.450 8.783 3.713 1.00 87.62 277 HIS A O 1
ATOM 2147 N N . CYS A 1 278 ? 12.731 10.623 4.746 1.00 88.44 278 CYS A N 1
ATOM 2148 C CA . CYS A 1 278 ? 11.466 10.770 4.000 1.00 88.44 278 CYS A CA 1
ATOM 2149 C C . CYS A 1 278 ? 11.693 10.889 2.486 1.00 88.44 278 CYS A C 1
ATOM 2151 O O . CYS A 1 278 ? 12.714 11.417 2.032 1.00 88.44 278 CYS A O 1
ATOM 2153 N N . GLY A 1 279 ? 10.732 10.438 1.682 1.00 90.19 279 GLY A N 1
ATOM 2154 C CA . GLY A 1 279 ? 10.827 10.596 0.238 1.00 90.19 279 GLY A CA 1
ATOM 2155 C C . GLY A 1 279 ? 9.706 9.940 -0.564 1.00 90.19 279 GLY A C 1
ATOM 2156 O O . GLY A 1 279 ? 8.874 9.209 -0.028 1.00 90.19 279 GLY A O 1
ATOM 2157 N N . PRO A 1 280 ? 9.685 10.195 -1.880 1.00 92.75 280 PRO A N 1
ATOM 2158 C CA . PRO A 1 280 ? 8.668 9.684 -2.791 1.00 92.75 280 PRO A CA 1
ATOM 2159 C C . PRO A 1 280 ? 8.953 8.231 -3.215 1.00 92.75 280 PRO A C 1
ATOM 2161 O O . PRO A 1 280 ? 9.082 7.928 -4.405 1.00 92.75 280 PRO A O 1
ATOM 2164 N N . TYR A 1 281 ? 9.116 7.326 -2.244 1.00 94.94 281 TYR A N 1
ATOM 2165 C CA . TYR A 1 281 ? 9.567 5.954 -2.488 1.00 94.94 281 TYR A CA 1
ATOM 2166 C C . TYR A 1 281 ? 8.499 5.078 -3.121 1.00 94.94 281 TYR A C 1
ATOM 2168 O O . TYR A 1 281 ? 8.780 4.400 -4.106 1.00 94.94 281 TYR A O 1
ATOM 2176 N N . LEU A 1 282 ? 7.297 5.082 -2.552 1.00 95.81 282 LEU A N 1
ATOM 2177 C CA . LEU A 1 282 ? 6.245 4.122 -2.858 1.00 95.81 282 LEU A CA 1
ATOM 2178 C C . LEU A 1 282 ? 5.067 4.809 -3.547 1.00 95.81 282 LEU A C 1
ATOM 2180 O O . LEU A 1 282 ? 4.545 5.810 -3.067 1.00 95.81 282 LEU A O 1
ATOM 2184 N N . SER A 1 283 ? 4.608 4.226 -4.649 1.00 94.69 283 SER A N 1
ATOM 2185 C CA . SER A 1 283 ? 3.301 4.508 -5.240 1.00 94.69 283 SER A CA 1
ATOM 2186 C C . SER A 1 283 ? 2.554 3.184 -5.421 1.00 94.69 283 SER A C 1
ATOM 2188 O O . SER A 1 283 ? 3.065 2.301 -6.123 1.00 94.69 283 SER A O 1
ATOM 2190 N N . PRO A 1 284 ? 1.394 2.997 -4.761 1.00 94.75 284 PRO A N 1
ATOM 2191 C CA . PRO A 1 284 ? 0.613 1.776 -4.899 1.00 94.75 284 PRO A CA 1
ATOM 2192 C C . PRO A 1 284 ? 0.004 1.706 -6.299 1.00 94.75 284 PRO A C 1
ATOM 2194 O O . PRO A 1 284 ? -0.566 2.675 -6.797 1.00 94.75 284 PRO A O 1
ATOM 2197 N N . LEU A 1 285 ? 0.085 0.538 -6.927 1.00 92.62 285 LEU A N 1
ATOM 2198 C CA . LEU A 1 285 ? -0.447 0.310 -8.274 1.00 92.62 285 LEU A CA 1
ATOM 2199 C C . LEU A 1 285 ? -1.982 0.200 -8.311 1.00 92.62 285 LEU A C 1
ATOM 2201 O O . LEU A 1 285 ? -2.573 0.201 -9.385 1.00 92.62 285 LEU A O 1
ATOM 2205 N N . CYS A 1 286 ? -2.622 0.121 -7.144 1.00 88.88 286 CYS A N 1
ATOM 2206 C CA . CYS A 1 286 ? -4.073 0.078 -6.959 1.00 88.88 286 CYS A CA 1
ATOM 2207 C C . CYS A 1 286 ? -4.638 1.383 -6.371 1.00 88.88 286 CYS A C 1
ATOM 2209 O O . CYS A 1 286 ? -5.688 1.362 -5.730 1.00 88.88 286 CYS A O 1
ATOM 2211 N N . SER A 1 287 ? -3.944 2.516 -6.540 1.00 82.31 287 SER A N 1
ATOM 2212 C CA . SER A 1 287 ? -4.391 3.819 -6.019 1.00 82.31 287 SER A CA 1
ATOM 2213 C C . SER A 1 287 ? -5.811 4.189 -6.457 1.00 82.31 287 SER A C 1
ATOM 2215 O O . SER A 1 287 ? -6.546 4.816 -5.701 1.00 82.31 287 SER A O 1
ATOM 2217 N N . ASP A 1 288 ? -6.216 3.775 -7.657 1.00 85.62 288 ASP A N 1
ATOM 2218 C CA . ASP A 1 288 ? -7.523 4.103 -8.235 1.00 85.62 288 ASP A CA 1
ATOM 2219 C C . ASP A 1 288 ? -8.682 3.405 -7.525 1.00 85.62 288 ASP A C 1
ATOM 2221 O O . ASP A 1 288 ? -9.767 3.971 -7.424 1.00 85.62 288 ASP A O 1
ATOM 2225 N N . THR A 1 289 ? -8.436 2.224 -6.949 1.00 86.94 289 THR A N 1
ATOM 2226 C CA . THR A 1 289 ? -9.446 1.451 -6.215 1.00 86.94 289 THR A CA 1
ATOM 2227 C C . THR A 1 289 ? -9.996 2.220 -5.013 1.00 86.94 289 THR A C 1
ATOM 2229 O O . THR A 1 289 ? -11.176 2.101 -4.688 1.00 86.94 289 THR A O 1
ATOM 2232 N N . TYR A 1 290 ? -9.148 3.021 -4.363 1.00 87.75 290 TYR A N 1
ATOM 2233 C CA . TYR A 1 290 ? -9.482 3.763 -3.142 1.00 87.75 290 TYR A CA 1
ATOM 2234 C C . TYR A 1 290 ? -9.534 5.277 -3.346 1.00 87.75 290 TYR A C 1
ATOM 2236 O O . TYR A 1 290 ? -9.780 6.014 -2.394 1.00 87.75 290 TYR A O 1
ATOM 2244 N N . ARG A 1 291 ? -9.358 5.748 -4.587 1.00 86.69 291 ARG A N 1
ATOM 2245 C CA . ARG A 1 291 ? -9.344 7.176 -4.930 1.00 86.69 291 ARG A CA 1
ATOM 2246 C C . ARG A 1 291 ? -10.625 7.894 -4.505 1.00 86.69 291 ARG A C 1
ATOM 2248 O O . ARG A 1 291 ? -10.568 9.046 -4.077 1.00 86.69 291 ARG A O 1
ATOM 2255 N N . HIS A 1 292 ? -11.765 7.215 -4.617 1.00 87.12 292 HIS A N 1
ATOM 2256 C CA . HIS A 1 292 ? -13.072 7.747 -4.249 1.00 87.12 292 HIS A CA 1
ATOM 2257 C C . HIS A 1 292 ? -13.693 6.915 -3.126 1.00 87.12 292 HIS A C 1
ATOM 2259 O O . HIS A 1 292 ? -14.112 5.776 -3.328 1.00 87.12 292 HIS A O 1
ATOM 2265 N N . LEU A 1 293 ? -13.791 7.512 -1.937 1.00 89.12 293 LEU A N 1
ATOM 2266 C CA . LEU A 1 293 ? -14.474 6.915 -0.794 1.00 89.12 293 LEU A CA 1
ATOM 2267 C C . LEU A 1 293 ? -15.919 7.417 -0.724 1.00 89.12 293 LEU A C 1
ATOM 2269 O O . LEU A 1 293 ? -16.191 8.588 -0.457 1.00 89.12 293 LEU A O 1
ATOM 2273 N N . LEU A 1 294 ? -16.874 6.514 -0.956 1.00 89.88 294 LEU A N 1
ATOM 2274 C CA . LEU A 1 294 ? -18.299 6.817 -0.834 1.00 89.88 294 LEU A CA 1
ATOM 2275 C C . LEU A 1 294 ? -18.682 7.076 0.623 1.00 89.88 294 LEU A C 1
ATOM 2277 O O . LEU A 1 294 ? -18.540 6.194 1.465 1.00 89.88 294 LEU A O 1
ATOM 2281 N N . ARG A 1 295 ? -19.275 8.243 0.901 1.00 91.75 295 ARG A N 1
ATOM 2282 C CA . ARG A 1 295 ? -19.778 8.615 2.239 1.00 91.75 295 ARG A CA 1
ATOM 2283 C C . ARG A 1 295 ? -20.741 7.581 2.838 1.00 91.75 295 ARG A C 1
ATOM 2285 O O . ARG A 1 295 ? -20.736 7.377 4.043 1.00 91.75 295 ARG A O 1
ATOM 2292 N N . LYS A 1 296 ? -21.538 6.906 2.000 1.00 91.62 296 LYS A N 1
ATOM 2293 C CA . LYS A 1 296 ? -22.486 5.862 2.433 1.00 91.62 296 LYS A CA 1
ATOM 2294 C C . LYS A 1 296 ? -21.804 4.639 3.055 1.00 91.62 296 LYS A C 1
ATOM 2296 O O . LYS A 1 296 ? -22.407 3.998 3.903 1.00 91.62 296 LYS A O 1
ATOM 2301 N N . ASN A 1 297 ? -20.559 4.354 2.675 1.00 92.31 297 ASN A N 1
ATOM 2302 C CA . ASN A 1 297 ? -19.799 3.199 3.159 1.00 92.31 297 ASN A CA 1
ATOM 2303 C C . ASN A 1 297 ? -18.913 3.550 4.366 1.00 92.31 297 ASN A C 1
ATOM 2305 O O . ASN A 1 297 ? -18.050 2.764 4.744 1.00 92.31 297 ASN A O 1
ATOM 2309 N N . SER A 1 298 ? -19.106 4.725 4.977 1.00 94.38 298 SER A N 1
ATOM 2310 C CA . SER A 1 298 ? -18.292 5.191 6.105 1.00 94.38 298 SER A CA 1
ATOM 2311 C C . SER A 1 298 ? -18.299 4.222 7.292 1.00 94.38 298 SER A C 1
ATOM 2313 O O . SER A 1 298 ? -17.244 3.930 7.850 1.00 94.38 298 SER A O 1
ATOM 2315 N N . ASP A 1 299 ? -19.455 3.623 7.590 1.00 95.44 299 ASP A N 1
ATOM 2316 C CA . ASP A 1 299 ? -19.594 2.563 8.597 1.00 95.44 299 ASP A CA 1
ATOM 2317 C C . ASP A 1 299 ? -18.671 1.359 8.293 1.00 95.44 299 ASP A C 1
ATOM 2319 O O . ASP A 1 299 ? -18.024 0.798 9.178 1.00 95.44 299 ASP A O 1
ATOM 2323 N N . THR A 1 300 ? -18.556 0.981 7.016 1.00 95.19 300 THR A N 1
ATOM 2324 C CA . THR A 1 300 ? -17.688 -0.113 6.559 1.00 95.19 300 THR A CA 1
ATOM 2325 C C . THR A 1 300 ? -16.211 0.262 6.644 1.00 95.19 300 THR A C 1
ATOM 2327 O O . THR A 1 300 ? -15.399 -0.538 7.107 1.00 95.19 300 THR A O 1
ATOM 2330 N N . TYR A 1 301 ? -15.844 1.483 6.252 1.00 95.81 301 TYR A N 1
ATOM 2331 C CA . TYR A 1 301 ? -14.461 1.946 6.368 1.00 95.81 301 TYR A CA 1
ATOM 2332 C C . TYR A 1 301 ? -14.010 2.056 7.817 1.00 95.81 301 TYR A C 1
ATOM 2334 O O . TYR A 1 301 ? -12.842 1.794 8.092 1.00 95.81 301 TYR A O 1
ATOM 2342 N N . LEU A 1 302 ? -14.906 2.409 8.743 1.00 96.88 302 LEU A N 1
ATOM 2343 C CA . LEU A 1 302 ? -14.603 2.395 10.170 1.00 96.88 302 LEU A CA 1
ATOM 2344 C C . LEU A 1 302 ? -14.207 0.988 10.623 1.00 96.88 302 LEU A C 1
ATOM 2346 O O . LEU A 1 302 ? -13.167 0.822 11.252 1.00 96.88 302 LEU A O 1
ATOM 2350 N N . SER A 1 303 ? -14.975 -0.031 10.222 1.00 96.19 303 SER A N 1
ATOM 2351 C CA . SER A 1 303 ? -14.617 -1.427 10.488 1.00 96.19 303 SER A CA 1
ATOM 2352 C C . SER A 1 303 ? -13.214 -1.754 9.960 1.00 96.19 303 SER A C 1
ATOM 2354 O O . SER A 1 303 ? -12.376 -2.260 10.703 1.00 96.19 303 SER A O 1
ATOM 2356 N N . TRP A 1 304 ? -12.902 -1.398 8.714 1.00 96.88 304 TRP A N 1
ATOM 2357 C CA . TRP A 1 304 ? -11.574 -1.657 8.146 1.00 96.88 304 TRP A CA 1
ATOM 2358 C C . TRP A 1 304 ? -10.461 -0.909 8.887 1.00 96.88 304 TRP A C 1
ATOM 2360 O O . TRP A 1 304 ? -9.415 -1.489 9.162 1.00 96.88 304 TRP A O 1
ATOM 2370 N N . SER A 1 305 ? -10.705 0.347 9.256 1.00 96.50 305 SER A N 1
ATOM 2371 C CA . SER A 1 305 ? -9.730 1.212 9.934 1.00 96.50 305 SER A CA 1
ATOM 2372 C C . SER A 1 305 ? -9.399 0.745 11.348 1.00 96.50 305 SER A C 1
ATOM 2374 O O . SER A 1 305 ? -8.322 1.046 11.838 1.00 96.50 305 SER A O 1
ATOM 2376 N N . VAL A 1 306 ? -10.307 0.006 11.986 1.00 96.81 306 VAL A N 1
ATOM 2377 C CA . VAL A 1 306 ? -10.148 -0.498 13.355 1.00 96.81 306 VAL A CA 1
ATOM 2378 C C . VAL A 1 306 ? -9.602 -1.929 13.377 1.00 96.81 306 VAL A C 1
ATOM 2380 O O . VAL A 1 306 ? -8.767 -2.257 14.212 1.00 96.81 306 VAL A O 1
ATOM 2383 N N . TYR A 1 307 ? -10.036 -2.797 12.455 1.00 96.38 307 TYR A N 1
ATOM 2384 C CA . TYR A 1 307 ? -9.666 -4.220 12.478 1.00 96.38 307 TYR A CA 1
ATOM 2385 C C . TYR A 1 307 ? -8.415 -4.572 11.659 1.00 96.38 307 TYR A C 1
ATOM 2387 O O . TYR A 1 307 ? -7.779 -5.592 11.924 1.00 96.38 307 TYR A O 1
ATOM 2395 N N . LEU A 1 308 ? -8.055 -3.772 10.652 1.00 96.44 308 LEU A N 1
ATOM 2396 C CA . LEU A 1 308 ? -6.918 -4.055 9.769 1.00 96.44 308 LEU A CA 1
ATOM 2397 C C . LEU A 1 308 ? -5.552 -3.455 10.162 1.00 96.44 308 LEU A C 1
ATOM 2399 O O . LEU A 1 308 ? -4.568 -3.956 9.611 1.00 96.44 308 LEU A O 1
ATOM 2403 N N . PRO A 1 309 ? -5.402 -2.472 11.080 1.00 96.38 309 PRO A N 1
ATOM 2404 C CA . PRO A 1 309 ? -4.097 -1.877 11.388 1.00 96.38 309 PRO A CA 1
ATOM 2405 C C . PRO A 1 309 ? -2.987 -2.883 11.714 1.00 96.38 309 PRO A C 1
ATOM 2407 O O . PRO A 1 309 ? -1.897 -2.780 11.153 1.00 96.38 309 PRO A O 1
ATOM 2410 N N . TRP A 1 310 ? -3.257 -3.884 12.558 1.00 94.94 310 TRP A N 1
ATOM 2411 C CA . TRP A 1 310 ? -2.273 -4.918 12.909 1.00 94.94 310 TRP A CA 1
ATOM 2412 C C . TRP A 1 310 ? -1.827 -5.731 11.690 1.00 94.94 310 TRP A C 1
ATOM 2414 O O . TRP A 1 310 ? -0.635 -5.927 11.462 1.00 94.94 310 TRP A O 1
ATOM 2424 N N . THR A 1 311 ? -2.785 -6.135 10.848 1.00 94.81 311 THR A N 1
ATOM 2425 C CA . THR A 1 311 ? -2.472 -6.836 9.595 1.00 94.81 311 THR A CA 1
ATOM 2426 C C . THR A 1 311 ? -1.647 -5.941 8.676 1.00 94.81 311 THR A C 1
ATOM 2428 O O . THR A 1 311 ? -0.673 -6.396 8.086 1.00 94.81 311 THR A O 1
ATOM 2431 N N . PHE A 1 312 ? -1.994 -4.660 8.568 1.00 96.19 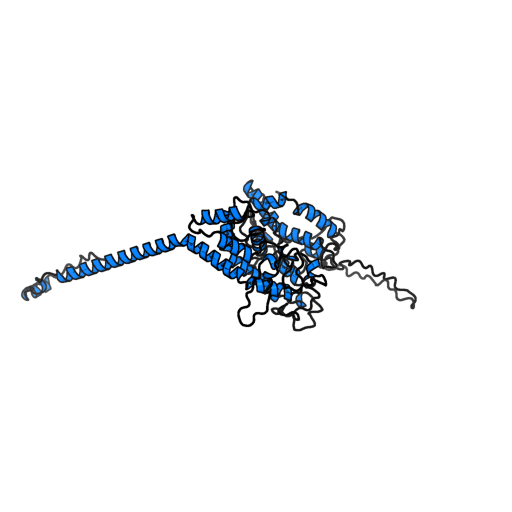312 PHE A N 1
ATOM 2432 C CA . PHE A 1 312 ? -1.255 -3.716 7.740 1.00 96.19 312 PHE A CA 1
ATOM 2433 C C . PHE A 1 312 ? 0.201 -3.550 8.197 1.00 96.19 312 PHE A C 1
ATOM 2435 O O . PHE A 1 312 ? 1.107 -3.566 7.361 1.00 96.19 312 PHE A O 1
ATOM 2442 N N . TRP A 1 313 ? 0.436 -3.463 9.507 1.00 96.19 313 TRP A N 1
ATOM 2443 C CA . TRP A 1 313 ? 1.780 -3.390 10.077 1.00 96.19 313 TRP A CA 1
ATOM 2444 C C . TRP A 1 313 ? 2.606 -4.646 9.773 1.00 96.19 313 TRP A C 1
ATOM 2446 O O . TRP A 1 313 ? 3.739 -4.531 9.303 1.00 96.19 313 TRP A O 1
ATOM 2456 N N . ASP A 1 314 ? 2.023 -5.842 9.915 1.00 95.12 314 ASP A N 1
ATOM 2457 C CA . ASP A 1 314 ? 2.687 -7.104 9.553 1.00 95.12 314 ASP A CA 1
ATOM 2458 C C . ASP A 1 314 ? 3.105 -7.133 8.075 1.00 95.12 314 ASP A C 1
ATOM 2460 O O . ASP A 1 314 ? 4.186 -7.619 7.713 1.00 95.12 314 ASP A O 1
ATOM 2464 N N . LEU A 1 315 ? 2.253 -6.599 7.196 1.00 95.31 315 LEU A N 1
ATOM 2465 C CA . LEU A 1 315 ? 2.537 -6.513 5.767 1.00 95.31 315 LEU A CA 1
ATOM 2466 C C . LEU A 1 315 ? 3.655 -5.502 5.465 1.00 95.31 315 LEU A C 1
ATOM 2468 O O . LEU A 1 315 ? 4.533 -5.797 4.651 1.00 95.31 315 LEU A O 1
ATOM 2472 N N . LEU A 1 316 ? 3.675 -4.345 6.136 1.00 95.69 316 LEU A N 1
ATOM 2473 C CA . LEU A 1 316 ? 4.766 -3.367 6.025 1.00 95.69 316 LEU A CA 1
ATOM 2474 C C . LEU A 1 316 ? 6.096 -3.961 6.505 1.00 95.69 316 LEU A C 1
ATOM 2476 O O . LEU A 1 316 ? 7.121 -3.815 5.836 1.00 95.69 316 LEU A O 1
ATOM 2480 N N . ASN A 1 317 ? 6.074 -4.690 7.621 1.00 95.19 317 ASN A N 1
ATOM 2481 C CA . ASN A 1 317 ? 7.240 -5.391 8.147 1.00 95.19 317 ASN A CA 1
ATOM 2482 C C . ASN A 1 317 ? 7.724 -6.484 7.173 1.00 95.19 317 ASN A C 1
ATOM 2484 O O . ASN A 1 317 ? 8.922 -6.672 6.965 1.00 95.19 317 ASN A O 1
ATOM 2488 N N . SER A 1 318 ? 6.806 -7.170 6.491 1.00 93.62 318 SER A N 1
ATOM 2489 C CA . SER A 1 318 ? 7.151 -8.148 5.448 1.00 93.62 318 SER A CA 1
ATOM 2490 C C . SER A 1 318 ? 7.880 -7.498 4.263 1.00 93.62 318 SER A C 1
ATOM 2492 O O . SER A 1 318 ? 8.900 -8.028 3.799 1.00 93.62 318 SER A O 1
ATOM 2494 N N . LEU A 1 319 ? 7.426 -6.319 3.815 1.00 94.12 319 LEU A N 1
ATOM 2495 C CA . LEU A 1 319 ? 8.125 -5.524 2.800 1.00 94.12 319 LEU A CA 1
ATOM 2496 C C . LEU A 1 319 ? 9.519 -5.100 3.284 1.00 94.12 319 LEU A C 1
ATOM 2498 O O . LEU A 1 319 ? 10.488 -5.278 2.546 1.00 94.12 319 LEU A O 1
ATOM 2502 N N . TYR A 1 320 ? 9.639 -4.604 4.519 1.00 94.69 320 TYR A N 1
ATOM 2503 C CA . TYR A 1 320 ? 10.924 -4.230 5.121 1.00 94.69 320 TYR A CA 1
ATOM 2504 C C . TYR A 1 320 ? 11.922 -5.392 5.100 1.00 94.69 320 TYR A C 1
ATOM 2506 O O . TYR A 1 320 ? 13.012 -5.273 4.537 1.00 94.69 320 TYR A O 1
ATOM 2514 N N . ASN A 1 321 ? 11.513 -6.553 5.612 1.00 92.75 321 ASN A N 1
ATOM 2515 C CA . ASN A 1 321 ? 12.348 -7.751 5.634 1.00 92.75 321 ASN A CA 1
ATOM 2516 C C . ASN A 1 321 ? 12.731 -8.214 4.220 1.00 92.75 321 ASN A C 1
ATOM 2518 O O . ASN A 1 321 ? 13.861 -8.651 3.994 1.00 92.75 321 ASN A O 1
ATOM 2522 N N . SER A 1 322 ? 11.824 -8.071 3.250 1.00 91.50 322 SER A N 1
ATOM 2523 C CA . SER A 1 322 ? 12.100 -8.405 1.847 1.00 91.50 322 SER A CA 1
ATOM 2524 C C . SER A 1 322 ? 13.132 -7.468 1.222 1.00 91.50 322 SER A C 1
ATOM 2526 O O . SER A 1 322 ? 14.003 -7.937 0.494 1.00 91.50 322 SER A O 1
ATOM 2528 N N . LEU A 1 323 ? 13.087 -6.169 1.544 1.00 92.50 323 LEU A N 1
ATOM 2529 C CA . LEU A 1 323 ? 14.101 -5.198 1.125 1.00 92.50 323 LEU A CA 1
ATOM 2530 C C . LEU A 1 323 ? 15.467 -5.513 1.758 1.00 92.50 323 LEU A C 1
ATOM 2532 O O . LEU A 1 323 ? 16.471 -5.547 1.047 1.00 92.50 323 LEU A O 1
ATOM 2536 N N . CYS A 1 324 ? 15.514 -5.842 3.054 1.00 91.31 324 CYS A N 1
ATOM 2537 C CA . CYS A 1 324 ? 16.743 -6.269 3.740 1.00 91.31 324 CYS A CA 1
ATOM 2538 C C . CYS A 1 324 ? 17.334 -7.565 3.158 1.00 91.31 324 CYS A C 1
ATOM 2540 O O . CYS A 1 324 ? 18.555 -7.754 3.138 1.00 91.31 324 CYS A O 1
ATOM 2542 N N . ALA A 1 325 ? 16.482 -8.468 2.669 1.00 90.44 325 ALA A N 1
ATOM 2543 C CA . ALA A 1 325 ? 16.881 -9.750 2.098 1.00 90.44 325 ALA A CA 1
ATOM 2544 C C . ALA A 1 325 ? 17.464 -9.653 0.673 1.00 90.44 325 ALA A C 1
ATOM 2546 O O . ALA A 1 325 ? 18.005 -10.648 0.183 1.00 90.44 325 ALA A O 1
ATOM 2547 N N . ILE A 1 326 ? 17.399 -8.489 0.011 1.00 88.75 326 ILE A N 1
ATOM 2548 C CA . ILE A 1 326 ? 17.903 -8.311 -1.359 1.00 88.75 326 ILE A CA 1
ATOM 2549 C C . ILE A 1 326 ? 19.403 -8.632 -1.436 1.00 88.75 326 ILE A C 1
ATOM 2551 O O . ILE A 1 326 ? 20.238 -8.029 -0.769 1.00 88.75 326 ILE A O 1
ATOM 2555 N N . SER A 1 327 ? 19.776 -9.544 -2.333 1.00 86.75 327 SER A N 1
ATOM 2556 C CA . SER A 1 327 ? 21.171 -9.758 -2.733 1.00 86.75 327 SER A CA 1
ATOM 2557 C C . SER A 1 327 ? 21.433 -9.039 -4.046 1.00 86.75 327 SER A C 1
ATOM 2559 O O . SER A 1 327 ? 20.994 -9.490 -5.100 1.00 86.75 327 SER A O 1
ATOM 2561 N N . CYS A 1 328 ? 22.178 -7.933 -4.028 1.00 85.81 328 CYS A N 1
ATOM 2562 C CA . CYS A 1 328 ? 22.520 -7.219 -5.263 1.00 85.81 328 CYS A CA 1
ATOM 2563 C C . CYS A 1 328 ? 23.347 -8.069 -6.250 1.00 85.81 328 CYS A C 1
ATOM 2565 O O . CYS A 1 328 ? 23.377 -7.756 -7.442 1.00 85.81 328 CYS A O 1
ATOM 2567 N N . GLN A 1 329 ? 24.007 -9.128 -5.770 1.00 82.44 329 GLN A N 1
ATOM 2568 C CA . GLN A 1 329 ? 24.770 -10.067 -6.596 1.00 82.44 329 GLN A CA 1
ATOM 2569 C C . GLN A 1 329 ? 23.846 -10.860 -7.530 1.00 82.44 329 GLN A C 1
ATOM 2571 O O . GLN A 1 329 ? 24.106 -10.922 -8.730 1.00 82.44 329 GLN A O 1
ATOM 2576 N N . ASP A 1 330 ? 22.712 -11.338 -7.010 1.00 81.50 330 ASP A N 1
ATOM 2577 C CA . ASP A 1 330 ? 21.698 -12.100 -7.760 1.00 81.50 330 ASP A CA 1
ATOM 2578 C C . ASP A 1 330 ? 21.099 -11.263 -8.908 1.00 81.50 330 ASP A C 1
ATOM 2580 O O . ASP A 1 330 ? 20.637 -11.790 -9.917 1.00 81.50 330 ASP A O 1
ATOM 2584 N N . TRP A 1 331 ? 21.163 -9.934 -8.777 1.00 82.50 331 TRP A N 1
ATOM 2585 C CA . TRP A 1 331 ? 20.676 -8.956 -9.753 1.00 82.50 331 TRP A CA 1
ATOM 2586 C C . TRP A 1 331 ? 21.771 -8.392 -10.679 1.00 82.50 331 TRP A C 1
ATOM 2588 O O . TRP A 1 331 ? 21.528 -7.450 -11.445 1.00 82.50 331 TRP A O 1
ATOM 2598 N N . GLY A 1 332 ? 22.991 -8.939 -10.621 1.00 80.50 332 GLY A N 1
ATOM 2599 C CA . GLY A 1 332 ? 24.107 -8.562 -11.495 1.00 80.50 332 GLY A CA 1
ATOM 2600 C C . GLY A 1 332 ? 24.678 -7.163 -11.230 1.00 80.50 332 GLY A C 1
ATOM 2601 O O . GLY A 1 332 ? 25.166 -6.500 -12.151 1.00 80.50 332 GLY A O 1
ATOM 2602 N N . CYS A 1 333 ? 24.596 -6.666 -9.992 1.00 83.94 333 CYS A N 1
ATOM 2603 C CA . CYS A 1 333 ? 25.114 -5.350 -9.620 1.00 83.94 333 CYS A CA 1
ATOM 2604 C C . CYS A 1 333 ? 26.646 -5.355 -9.478 1.00 83.94 333 CYS A C 1
ATOM 2606 O O . CYS A 1 333 ? 27.184 -5.760 -8.448 1.00 83.94 333 CYS A O 1
ATOM 2608 N N . LYS A 1 334 ? 27.363 -4.834 -10.482 1.00 81.62 334 LYS A N 1
ATOM 2609 C CA . LYS A 1 334 ? 28.840 -4.830 -10.517 1.00 81.62 334 LYS A CA 1
ATOM 2610 C C . LYS A 1 334 ? 29.498 -4.166 -9.297 1.00 81.62 334 LYS A C 1
ATOM 2612 O O . LYS A 1 334 ? 30.503 -4.675 -8.815 1.00 81.62 334 LYS A O 1
ATOM 2617 N N . THR A 1 335 ? 28.940 -3.066 -8.783 1.00 81.56 335 THR A N 1
ATOM 2618 C CA . THR A 1 335 ? 29.523 -2.324 -7.646 1.00 81.56 335 THR A CA 1
ATOM 2619 C C . THR A 1 335 ? 29.369 -3.057 -6.315 1.00 81.56 335 THR A C 1
ATOM 2621 O O . THR A 1 335 ? 30.228 -2.939 -5.443 1.00 81.56 335 THR A O 1
ATOM 2624 N N . CYS A 1 336 ? 28.303 -3.844 -6.161 1.00 83.12 336 CYS A N 1
ATOM 2625 C CA . CYS A 1 336 ? 28.056 -4.650 -4.967 1.00 83.12 336 CYS A CA 1
ATOM 2626 C C . CYS A 1 336 ? 28.721 -6.034 -5.030 1.00 83.12 336 CYS A C 1
ATOM 2628 O O . CYS A 1 336 ? 28.885 -6.657 -3.989 1.00 83.12 336 CYS A O 1
ATOM 2630 N N . MET A 1 337 ? 29.139 -6.514 -6.210 1.00 74.88 337 MET A N 1
ATOM 2631 C CA . MET A 1 337 ? 29.853 -7.796 -6.336 1.00 74.88 337 MET A CA 1
ATOM 2632 C C . MET A 1 337 ? 31.264 -7.774 -5.732 1.00 74.88 337 MET A C 1
ATOM 2634 O O . MET A 1 337 ? 31.784 -8.820 -5.369 1.00 74.88 337 MET A O 1
ATOM 2638 N N . GLN A 1 338 ? 31.884 -6.599 -5.611 1.00 68.31 338 GLN A N 1
ATOM 2639 C CA . GLN A 1 338 ? 33.260 -6.456 -5.116 1.00 68.31 338 GLN A CA 1
ATOM 2640 C C . GLN A 1 338 ? 33.361 -6.305 -3.589 1.00 68.31 338 GLN A C 1
ATOM 2642 O O . GLN A 1 338 ? 34.463 -6.172 -3.069 1.00 68.31 338 GLN A O 1
ATOM 2647 N N . GLY A 1 339 ? 32.240 -6.252 -2.860 1.00 61.59 339 GLY A N 1
ATOM 2648 C CA . GLY A 1 339 ? 32.242 -5.975 -1.423 1.00 61.59 339 GLY A CA 1
ATOM 2649 C C . GLY A 1 339 ? 31.402 -6.957 -0.620 1.00 61.59 339 GLY A C 1
ATOM 2650 O O . GLY A 1 339 ? 30.233 -7.169 -0.924 1.00 61.59 339 GLY A O 1
ATOM 2651 N N . ASP A 1 340 ? 31.969 -7.456 0.478 1.00 70.88 340 ASP A N 1
ATOM 2652 C CA . ASP A 1 340 ? 31.292 -8.345 1.432 1.00 70.88 340 ASP A CA 1
ATOM 2653 C C . ASP A 1 340 ? 30.143 -7.686 2.210 1.00 70.88 340 ASP A C 1
ATOM 2655 O O . ASP A 1 340 ? 29.381 -8.371 2.888 1.00 70.88 340 ASP A O 1
ATOM 2659 N N . ALA A 1 341 ? 29.995 -6.365 2.106 1.00 78.50 341 ALA A N 1
ATOM 2660 C CA . ALA A 1 341 ? 28.992 -5.595 2.836 1.00 78.50 341 ALA A CA 1
ATOM 2661 C C . ALA A 1 341 ? 27.556 -5.804 2.313 1.00 78.50 341 ALA A C 1
ATOM 2663 O O . ALA A 1 341 ? 26.606 -5.720 3.086 1.00 78.50 341 ALA A O 1
ATOM 2664 N N . CYS A 1 342 ? 27.385 -6.104 1.018 1.00 83.44 342 CYS A N 1
ATOM 2665 C CA . CYS A 1 342 ? 26.068 -6.265 0.394 1.00 83.44 342 CYS A CA 1
ATOM 2666 C C . CYS A 1 342 ? 25.698 -7.748 0.279 1.00 83.44 342 CYS A C 1
ATOM 2668 O O . CYS A 1 342 ? 25.846 -8.357 -0.783 1.00 83.44 342 CYS A O 1
ATOM 2670 N N . ARG A 1 343 ? 25.245 -8.342 1.387 1.00 82.75 343 ARG A N 1
ATOM 2671 C CA . ARG A 1 343 ? 24.799 -9.745 1.465 1.00 82.75 343 ARG A CA 1
ATOM 2672 C C . ARG A 1 343 ? 23.322 -9.818 1.855 1.00 82.75 343 ARG A C 1
ATOM 2674 O O . ARG A 1 343 ? 22.769 -8.853 2.382 1.00 82.75 343 ARG A O 1
ATOM 2681 N N . ARG A 1 344 ? 22.684 -10.970 1.617 1.00 84.31 344 ARG A N 1
ATOM 2682 C CA . ARG A 1 344 ? 21.293 -11.215 2.043 1.00 84.31 344 ARG A CA 1
ATOM 2683 C C . ARG A 1 344 ? 21.142 -10.926 3.540 1.00 84.31 344 ARG A C 1
ATOM 2685 O O . ARG A 1 344 ? 21.939 -11.411 4.337 1.00 84.31 344 ARG A O 1
ATOM 2692 N N . GLY A 1 345 ? 20.141 -10.126 3.900 1.00 83.56 345 GLY A N 1
ATOM 2693 C CA . GLY A 1 345 ? 19.882 -9.691 5.277 1.00 83.56 345 GLY A CA 1
ATOM 2694 C C . GLY A 1 345 ? 20.700 -8.476 5.727 1.00 83.56 345 GLY A C 1
ATOM 2695 O O . GLY A 1 345 ? 20.451 -7.951 6.805 1.00 83.56 345 GLY A O 1
ATOM 2696 N N . LYS A 1 346 ? 21.661 -8.014 4.916 1.00 85.69 346 LYS A N 1
ATOM 2697 C CA . LYS A 1 346 ? 22.487 -6.826 5.181 1.00 85.69 346 LYS A CA 1
ATOM 2698 C C . LYS A 1 346 ? 22.302 -5.723 4.147 1.00 85.69 346 LYS A C 1
ATOM 2700 O O . LYS A 1 346 ? 22.969 -4.699 4.227 1.00 85.69 346 LYS A O 1
ATOM 2705 N N . HIS A 1 347 ? 21.401 -5.893 3.183 1.00 88.81 347 HIS A N 1
ATOM 2706 C CA . HIS A 1 347 ? 21.105 -4.854 2.204 1.00 88.81 347 HIS A CA 1
ATOM 2707 C C . HIS A 1 347 ? 20.623 -3.582 2.903 1.00 88.81 347 HIS A C 1
ATOM 2709 O O . HIS A 1 347 ? 19.695 -3.668 3.698 1.00 88.81 347 HIS A O 1
ATOM 2715 N N . GLY A 1 348 ? 21.295 -2.454 2.634 1.00 85.12 348 GLY A N 1
ATOM 2716 C CA . GLY A 1 348 ? 21.018 -1.123 3.199 1.00 85.12 348 GLY A CA 1
ATOM 2717 C C . GLY A 1 348 ? 20.804 -1.065 4.717 1.00 85.12 348 GLY A C 1
ATOM 2718 O O . GLY A 1 348 ? 20.131 -0.165 5.199 1.00 85.12 348 GLY A O 1
ATOM 2719 N N . ASP A 1 349 ? 21.437 -1.977 5.462 1.00 86.75 349 ASP A N 1
ATOM 2720 C CA . ASP A 1 349 ? 21.576 -1.926 6.930 1.00 86.75 349 ASP A CA 1
ATOM 2721 C C . ASP A 1 349 ? 22.420 -0.710 7.364 1.00 86.75 349 ASP A C 1
ATOM 2723 O O . ASP A 1 349 ? 22.211 -0.087 8.399 1.00 86.75 349 ASP A O 1
ATOM 2727 N N . SER A 1 350 ? 23.366 -0.316 6.511 1.00 86.25 350 SER A N 1
ATOM 2728 C CA . SER A 1 350 ? 24.172 0.890 6.662 1.00 86.25 350 SER A CA 1
ATOM 2729 C C . SER A 1 350 ? 24.345 1.593 5.318 1.00 86.25 350 SER A C 1
ATOM 2731 O O . SER A 1 350 ? 24.154 0.998 4.251 1.00 86.25 350 SER A O 1
ATOM 2733 N N . GLN A 1 351 ? 24.777 2.855 5.349 1.00 83.69 351 GLN A N 1
ATOM 2734 C CA . GLN A 1 351 ? 25.068 3.629 4.136 1.00 83.69 351 GLN A CA 1
ATOM 2735 C C . GLN A 1 351 ? 26.106 2.951 3.224 1.00 83.69 351 GLN A C 1
ATOM 2737 O O . GLN A 1 351 ? 26.073 3.123 2.008 1.00 83.69 351 GLN A O 1
ATOM 2742 N N . SER A 1 352 ? 27.022 2.158 3.791 1.00 82.12 352 SER A N 1
ATOM 2743 C CA . SER A 1 352 ? 28.057 1.438 3.041 1.00 82.12 352 SER A CA 1
ATOM 2744 C C . SER A 1 352 ? 27.629 0.040 2.585 1.00 82.12 352 SER A C 1
ATOM 2746 O O . SER A 1 352 ? 28.319 -0.563 1.756 1.00 82.12 352 SER A O 1
ATOM 2748 N N . ALA A 1 353 ? 26.500 -0.473 3.085 1.00 86.31 353 ALA A N 1
ATOM 2749 C CA . ALA A 1 353 ? 26.053 -1.831 2.813 1.00 86.31 353 ALA A CA 1
ATOM 2750 C C . ALA A 1 353 ? 25.635 -2.036 1.352 1.00 86.31 353 ALA A C 1
ATOM 2752 O O . ALA A 1 353 ? 25.976 -3.051 0.755 1.00 86.31 353 ALA A O 1
ATOM 2753 N N . CYS A 1 354 ? 24.960 -1.060 0.735 1.00 88.19 354 CYS A N 1
ATOM 2754 C CA . CYS A 1 354 ? 24.623 -1.093 -0.689 1.00 88.19 354 CYS A CA 1
ATOM 2755 C C . CYS A 1 354 ? 25.347 0.024 -1.451 1.00 88.19 354 CYS A C 1
ATOM 2757 O O . CYS A 1 354 ? 25.053 1.201 -1.276 1.00 88.19 354 CYS A O 1
ATOM 2759 N N . LYS A 1 355 ? 26.248 -0.348 -2.369 1.00 87.12 355 LYS A N 1
ATOM 2760 C CA . LYS A 1 355 ? 27.040 0.587 -3.192 1.00 87.12 355 LYS A CA 1
ATOM 2761 C C . LYS A 1 355 ? 26.358 0.953 -4.519 1.00 87.12 355 LYS A C 1
ATOM 2763 O O . LYS A 1 355 ? 27.031 1.223 -5.518 1.00 87.12 355 LYS A O 1
ATOM 2768 N N . CYS A 1 356 ? 25.027 0.895 -4.583 1.00 87.81 356 CYS A N 1
ATOM 2769 C CA . CYS A 1 356 ? 24.302 1.322 -5.779 1.00 87.81 356 CYS A CA 1
ATOM 2770 C C . CYS A 1 356 ? 24.353 2.855 -5.919 1.00 87.81 356 CYS A C 1
ATOM 2772 O O . CYS A 1 356 ? 24.258 3.563 -4.915 1.00 87.81 356 CYS A O 1
ATOM 2774 N N . PRO A 1 357 ? 24.466 3.401 -7.146 1.00 86.62 357 PRO A N 1
ATOM 2775 C CA . PRO A 1 357 ? 24.517 4.845 -7.364 1.00 86.62 357 PRO A CA 1
ATOM 2776 C C . PRO A 1 357 ? 23.275 5.602 -6.896 1.00 86.62 357 PRO A C 1
ATOM 2778 O O . PRO A 1 357 ? 23.369 6.804 -6.703 1.00 86.62 357 PRO A O 1
ATOM 2781 N N . SER A 1 358 ? 22.131 4.942 -6.752 1.00 89.25 358 SER A N 1
ATOM 2782 C CA . SER A 1 358 ? 20.887 5.468 -6.184 1.00 89.25 358 SER A CA 1
ATOM 2783 C C . SER A 1 358 ? 19.952 4.296 -5.876 1.00 89.25 358 SER A C 1
ATOM 2785 O O . SER A 1 358 ? 20.214 3.163 -6.295 1.00 89.25 358 SER A O 1
ATOM 2787 N N . LEU A 1 359 ? 18.849 4.564 -5.179 1.00 91.88 359 LEU A N 1
ATOM 2788 C CA . LEU A 1 359 ? 17.790 3.585 -4.942 1.00 91.88 359 LEU A CA 1
ATOM 2789 C C . LEU A 1 359 ? 17.217 3.035 -6.258 1.00 91.88 359 LEU A C 1
ATOM 2791 O O . LEU A 1 359 ? 17.091 1.825 -6.417 1.00 91.88 359 LEU A O 1
ATOM 2795 N N . VAL A 1 360 ? 16.933 3.920 -7.219 1.00 90.06 360 VAL A N 1
ATOM 2796 C CA . VAL A 1 360 ? 16.349 3.560 -8.525 1.00 90.06 360 VAL A CA 1
ATOM 2797 C C . VAL A 1 360 ? 17.323 2.732 -9.372 1.00 90.06 360 VAL A C 1
ATOM 2799 O O . VAL A 1 360 ? 16.906 1.870 -10.138 1.00 90.06 360 VAL A O 1
ATOM 2802 N N . ALA A 1 361 ? 18.632 2.933 -9.191 1.00 88.81 361 ALA A N 1
ATOM 2803 C CA . ALA A 1 361 ? 19.665 2.133 -9.846 1.00 88.81 361 ALA A CA 1
ATOM 2804 C C . ALA A 1 361 ? 19.793 0.707 -9.277 1.00 88.81 361 ALA A C 1
ATOM 2806 O O . ALA A 1 361 ? 20.402 -0.162 -9.910 1.00 88.81 361 ALA A O 1
ATOM 2807 N N . CYS A 1 362 ? 19.262 0.453 -8.077 1.00 90.06 362 CYS A N 1
ATOM 2808 C CA . CYS A 1 362 ? 19.305 -0.866 -7.464 1.00 90.06 362 CYS A CA 1
ATOM 2809 C C . CYS A 1 362 ? 18.306 -1.802 -8.154 1.00 90.06 362 CYS A C 1
ATOM 2811 O O . CYS A 1 362 ? 17.099 -1.763 -7.911 1.00 90.06 362 CYS A O 1
ATOM 2813 N N . ARG A 1 363 ? 18.831 -2.695 -9.000 1.00 86.94 363 ARG A N 1
ATOM 2814 C CA . ARG A 1 363 ? 18.033 -3.630 -9.811 1.00 86.94 363 ARG A CA 1
ATOM 2815 C C . ARG A 1 363 ? 17.142 -4.571 -9.000 1.00 86.94 363 ARG A C 1
ATOM 2817 O O . ARG A 1 363 ? 16.148 -5.028 -9.542 1.00 86.94 363 ARG A O 1
ATOM 2824 N N . GLY A 1 364 ? 17.476 -4.846 -7.738 1.00 87.38 364 GLY A N 1
ATOM 2825 C CA . GLY A 1 364 ? 16.661 -5.697 -6.868 1.00 87.38 364 GLY A CA 1
ATOM 2826 C C . GLY A 1 364 ? 15.467 -4.990 -6.224 1.00 87.38 364 GLY A C 1
ATOM 2827 O O . GLY A 1 364 ? 14.506 -5.654 -5.845 1.00 87.38 364 GLY A O 1
ATOM 2828 N N . VAL A 1 365 ? 15.486 -3.656 -6.126 1.00 92.25 365 VAL A N 1
ATOM 2829 C CA . VAL A 1 365 ? 14.441 -2.903 -5.412 1.00 92.25 365 VAL A CA 1
ATOM 2830 C C . VAL A 1 365 ? 13.159 -2.824 -6.233 1.00 92.25 365 VAL A C 1
ATOM 2832 O O . VAL A 1 365 ? 12.111 -3.195 -5.724 1.00 92.25 365 VAL A O 1
ATOM 2835 N N . SER A 1 366 ? 13.222 -2.404 -7.503 1.00 90.88 366 SER A N 1
ATOM 2836 C CA . SER A 1 366 ? 12.025 -2.279 -8.362 1.00 90.88 366 SER A CA 1
ATOM 2837 C C . SER A 1 366 ? 11.190 -3.575 -8.450 1.00 90.88 366 SER A C 1
ATOM 2839 O O . SER A 1 366 ? 9.994 -3.508 -8.172 1.00 90.88 366 SER A O 1
ATOM 2841 N N . PRO A 1 367 ? 11.779 -4.758 -8.735 1.00 89.44 367 PRO A N 1
ATOM 2842 C CA . PRO A 1 367 ? 11.038 -6.021 -8.724 1.00 89.44 367 PRO A CA 1
ATOM 2843 C C . PRO A 1 367 ? 10.447 -6.366 -7.348 1.00 89.44 367 PRO A C 1
ATOM 2845 O O . PRO A 1 367 ? 9.332 -6.871 -7.269 1.00 89.44 367 PRO A O 1
ATOM 2848 N N . THR A 1 368 ? 11.168 -6.066 -6.260 1.00 91.56 368 THR A N 1
ATOM 2849 C CA . THR A 1 368 ? 10.676 -6.302 -4.890 1.00 91.56 368 THR A CA 1
ATOM 2850 C C . THR A 1 368 ? 9.497 -5.390 -4.559 1.00 91.56 368 THR A C 1
ATOM 2852 O O . THR A 1 368 ? 8.513 -5.843 -3.998 1.00 91.56 368 THR A O 1
ATOM 2855 N N . LEU A 1 369 ? 9.540 -4.111 -4.939 1.00 93.88 369 LEU A N 1
ATOM 2856 C CA . LEU A 1 369 ? 8.387 -3.221 -4.786 1.00 93.88 369 LEU A CA 1
ATOM 2857 C C . LEU A 1 369 ? 7.203 -3.712 -5.626 1.00 93.88 369 LEU A C 1
ATOM 2859 O O . LEU A 1 369 ? 6.074 -3.753 -5.137 1.00 93.88 369 LEU A O 1
ATOM 2863 N N . TYR A 1 370 ? 7.475 -4.144 -6.858 1.00 92.25 370 TYR A N 1
ATOM 2864 C CA . TYR A 1 370 ? 6.457 -4.632 -7.780 1.00 92.25 370 TYR A CA 1
ATOM 2865 C C . TYR A 1 370 ? 5.728 -5.869 -7.250 1.00 92.25 370 TYR A C 1
ATOM 2867 O O . TYR A 1 370 ? 4.499 -5.909 -7.301 1.00 92.25 370 TYR A O 1
ATOM 2875 N N . SER A 1 371 ? 6.443 -6.828 -6.651 1.00 89.62 371 SER A N 1
ATOM 2876 C CA . SER A 1 371 ? 5.828 -8.024 -6.058 1.00 89.62 371 SER A CA 1
ATOM 2877 C C . SER A 1 371 ? 4.894 -7.715 -4.882 1.00 89.62 371 SER A C 1
ATOM 2879 O O . SER A 1 371 ? 3.949 -8.463 -4.648 1.00 89.62 371 SER A O 1
ATOM 2881 N N . TYR A 1 372 ? 5.098 -6.592 -4.188 1.00 91.81 372 TYR A N 1
ATOM 2882 C CA . TYR A 1 372 ? 4.199 -6.083 -3.146 1.00 91.81 372 TYR A CA 1
ATOM 2883 C C . TYR A 1 372 ? 3.109 -5.132 -3.674 1.00 91.81 372 TYR A C 1
ATOM 2885 O O . TYR A 1 372 ? 2.307 -4.624 -2.891 1.00 91.81 372 TYR A O 1
ATOM 2893 N N . GLY A 1 373 ? 3.039 -4.903 -4.990 1.00 92.81 373 GLY A N 1
ATOM 2894 C CA . GLY A 1 373 ? 2.036 -4.041 -5.617 1.00 92.81 373 GLY A CA 1
ATOM 2895 C C . GLY A 1 373 ? 2.409 -2.560 -5.677 1.00 92.81 373 GLY A C 1
ATOM 2896 O O . GLY A 1 373 ? 1.519 -1.718 -5.804 1.00 92.81 373 GLY A O 1
ATOM 2897 N N . PHE A 1 374 ? 3.698 -2.230 -5.601 1.00 95.19 374 PHE A N 1
ATOM 2898 C CA . PHE A 1 374 ? 4.204 -0.862 -5.675 1.00 95.19 374 PHE A CA 1
ATOM 2899 C C . PHE A 1 374 ? 5.080 -0.624 -6.900 1.00 95.19 374 PHE A C 1
ATOM 2901 O O . PHE A 1 374 ? 5.711 -1.519 -7.456 1.00 95.19 374 PHE A O 1
ATOM 2908 N N . ARG A 1 375 ? 5.188 0.646 -7.272 1.00 94.31 375 ARG A N 1
ATOM 2909 C CA . ARG A 1 375 ? 6.286 1.173 -8.083 1.00 94.31 375 ARG A CA 1
ATOM 2910 C C . ARG A 1 375 ? 6.977 2.301 -7.329 1.00 94.31 375 ARG A C 1
ATOM 2912 O O . ARG A 1 375 ? 6.467 2.783 -6.317 1.00 94.31 375 ARG A O 1
ATOM 2919 N N . PHE A 1 376 ? 8.114 2.747 -7.851 1.00 94.38 376 PHE A N 1
ATOM 2920 C CA . PHE A 1 376 ? 8.718 3.988 -7.384 1.00 94.38 376 PHE A CA 1
ATOM 2921 C C . PHE A 1 376 ? 7.740 5.154 -7.563 1.00 94.38 376 PHE A C 1
ATOM 2923 O O . PHE A 1 376 ? 7.177 5.311 -8.647 1.00 94.38 376 PHE A O 1
ATOM 2930 N N . GLY A 1 377 ? 7.548 5.953 -6.512 1.00 91.31 377 GLY A N 1
ATOM 2931 C CA . GLY A 1 377 ? 6.626 7.089 -6.538 1.00 91.31 377 GLY A CA 1
ATOM 2932 C C . GLY A 1 377 ? 7.077 8.166 -7.513 1.00 91.31 377 GLY A C 1
ATOM 2933 O O . GLY A 1 377 ? 6.421 8.414 -8.523 1.00 91.31 377 GLY A O 1
ATOM 2934 N N . VAL A 1 378 ? 8.238 8.762 -7.239 1.00 91.00 378 VAL A N 1
ATOM 2935 C CA . VAL A 1 378 ? 8.825 9.804 -8.087 1.00 91.00 378 VAL A CA 1
ATOM 2936 C C . VAL A 1 378 ? 10.284 9.456 -8.414 1.00 91.00 378 VAL A C 1
ATOM 2938 O O . VAL A 1 378 ? 11.204 9.904 -7.725 1.00 91.00 378 VAL A O 1
ATOM 2941 N N . PRO A 1 379 ? 10.541 8.648 -9.465 1.00 89.25 379 PRO A N 1
ATOM 2942 C CA . PRO A 1 379 ? 11.878 8.117 -9.742 1.00 89.25 379 PRO A CA 1
ATOM 2943 C C . PRO A 1 379 ? 12.949 9.184 -9.978 1.00 89.25 379 PRO A C 1
ATOM 2945 O O . PRO A 1 379 ? 14.104 8.982 -9.606 1.00 89.25 379 PRO A O 1
ATOM 2948 N N . TRP A 1 380 ? 12.588 10.323 -10.580 1.00 87.31 380 TRP A N 1
ATOM 2949 C CA . TRP A 1 380 ? 13.561 11.378 -10.864 1.00 87.31 380 TRP A CA 1
ATOM 2950 C C . TRP A 1 380 ? 14.073 12.038 -9.579 1.00 87.31 380 TRP A C 1
ATOM 2952 O O . TRP A 1 380 ? 15.280 12.191 -9.449 1.00 87.31 380 TRP A O 1
ATOM 2962 N N . LEU A 1 381 ? 13.204 12.321 -8.599 1.00 88.88 381 LEU A N 1
ATOM 2963 C CA . LEU A 1 381 ? 13.608 12.882 -7.300 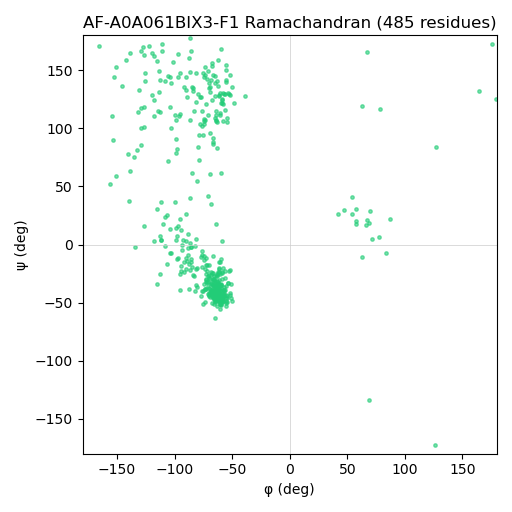1.00 88.88 381 LEU A CA 1
ATOM 2964 C C . LEU A 1 381 ? 14.450 11.897 -6.482 1.00 88.88 381 LEU A C 1
ATOM 2966 O O . LEU A 1 381 ? 15.379 12.298 -5.788 1.00 88.88 381 LEU A O 1
ATOM 2970 N N . LEU A 1 382 ? 14.156 10.597 -6.575 1.00 89.75 382 LEU A N 1
ATOM 2971 C CA . LEU A 1 382 ? 14.934 9.561 -5.886 1.00 89.75 382 LEU A CA 1
ATOM 2972 C C . LEU A 1 382 ? 16.342 9.386 -6.480 1.00 89.75 382 LEU A C 1
ATOM 2974 O O . LEU A 1 382 ? 17.264 8.962 -5.778 1.00 89.75 382 LEU A O 1
ATOM 2978 N N . GLY A 1 383 ? 16.492 9.652 -7.781 1.00 83.62 383 GLY A N 1
ATOM 2979 C CA . GLY A 1 383 ? 17.741 9.503 -8.526 1.00 83.62 383 GLY A CA 1
ATOM 2980 C C . GLY A 1 383 ? 18.561 10.785 -8.693 1.00 83.62 383 GLY A C 1
ATOM 2981 O O . GLY A 1 383 ? 19.710 10.682 -9.127 1.00 83.62 383 GLY A O 1
ATOM 2982 N N . ASP A 1 384 ? 17.999 11.955 -8.379 1.00 80.94 384 ASP A N 1
ATOM 2983 C CA . ASP A 1 384 ? 18.664 13.250 -8.550 1.00 80.94 384 ASP A CA 1
ATOM 2984 C C . ASP A 1 384 ? 19.855 13.415 -7.596 1.00 80.94 384 ASP A C 1
ATOM 2986 O O . ASP A 1 384 ? 19.902 12.802 -6.537 1.00 80.94 384 ASP A O 1
ATOM 2990 N N . LYS A 1 385 ? 20.850 14.230 -7.959 1.00 71.81 385 LYS A N 1
ATOM 2991 C CA . LYS A 1 385 ? 22.093 14.396 -7.188 1.00 71.81 385 LYS A CA 1
ATOM 2992 C C . LYS A 1 385 ? 21.879 15.106 -5.850 1.00 71.81 385 LYS A C 1
ATOM 2994 O O . LYS A 1 385 ? 22.604 14.810 -4.905 1.00 71.81 385 LYS A O 1
ATOM 2999 N N . THR A 1 386 ? 20.930 16.034 -5.780 1.00 75.69 386 THR A N 1
ATOM 3000 C CA . THR A 1 386 ? 20.640 16.877 -4.604 1.00 75.69 386 THR A CA 1
ATOM 3001 C C . THR A 1 386 ? 19.765 16.157 -3.580 1.00 75.69 386 THR A C 1
ATOM 3003 O O . THR A 1 386 ? 20.016 16.241 -2.382 1.00 75.69 386 THR A O 1
ATOM 3006 N N . THR A 1 387 ? 18.773 15.399 -4.048 1.00 78.31 387 THR A N 1
ATOM 3007 C CA . THR A 1 387 ? 17.783 14.685 -3.222 1.00 78.31 387 THR A CA 1
ATOM 3008 C C . THR A 1 387 ? 17.966 13.174 -3.252 1.00 78.31 387 THR A C 1
ATOM 3010 O O . THR A 1 387 ? 17.054 12.424 -2.894 1.00 78.31 387 THR A O 1
ATOM 3013 N N . LYS A 1 388 ? 19.149 12.731 -3.684 1.00 86.88 388 LYS A N 1
ATOM 3014 C CA . LYS A 1 388 ? 19.501 11.333 -3.900 1.00 86.88 388 LYS A CA 1
ATOM 3015 C C . LYS A 1 388 ? 19.113 10.482 -2.703 1.00 86.88 388 LYS A C 1
ATOM 3017 O O . LYS A 1 388 ? 19.643 10.674 -1.611 1.00 86.88 388 LYS A O 1
ATOM 3022 N N . LYS A 1 389 ? 18.272 9.479 -2.940 1.00 90.94 389 LYS A N 1
ATOM 3023 C CA . LYS A 1 389 ? 17.963 8.463 -1.934 1.00 90.94 389 LYS A CA 1
ATOM 3024 C C . LYS A 1 389 ? 18.682 7.162 -2.238 1.00 90.94 389 LYS A C 1
ATOM 3026 O O . LYS A 1 389 ? 18.869 6.770 -3.395 1.00 90.94 389 LYS A O 1
ATOM 3031 N N . THR A 1 390 ? 19.094 6.485 -1.183 1.00 92.69 390 THR A N 1
ATOM 3032 C CA . THR A 1 390 ? 19.788 5.200 -1.213 1.00 92.69 390 THR A CA 1
ATOM 3033 C C . THR A 1 390 ? 18.893 4.089 -0.664 1.00 92.69 390 THR A C 1
ATOM 3035 O O . THR A 1 390 ? 17.799 4.339 -0.161 1.00 92.69 390 THR A O 1
ATOM 3038 N N . CYS A 1 391 ? 19.344 2.837 -0.773 1.00 92.75 391 CYS A N 1
ATOM 3039 C CA . CYS A 1 391 ? 18.648 1.700 -0.158 1.00 92.75 391 CYS A CA 1
ATOM 3040 C C . CYS A 1 391 ? 18.583 1.835 1.372 1.00 92.75 391 CYS A C 1
ATOM 3042 O O . CYS A 1 391 ? 17.565 1.503 1.965 1.00 92.75 391 CYS A O 1
ATOM 3044 N N . PHE A 1 392 ? 19.619 2.422 1.979 1.00 92.19 392 PHE A N 1
ATOM 3045 C CA . PHE A 1 392 ? 19.631 2.738 3.404 1.00 92.19 392 PHE A CA 1
ATOM 3046 C C . PHE A 1 392 ? 18.511 3.713 3.788 1.00 92.19 392 PHE A C 1
ATOM 3048 O O . PHE A 1 392 ? 17.823 3.481 4.773 1.00 92.19 392 PHE A O 1
ATOM 3055 N N . ASP A 1 393 ? 18.263 4.757 2.989 1.00 92.06 393 ASP A N 1
ATOM 3056 C CA . ASP A 1 393 ? 17.264 5.780 3.334 1.00 92.06 393 ASP A CA 1
ATOM 3057 C C . ASP A 1 393 ? 15.835 5.231 3.368 1.00 92.06 393 ASP A C 1
ATOM 3059 O O . ASP A 1 393 ? 15.111 5.476 4.330 1.00 92.06 393 ASP A O 1
ATOM 3063 N N . ILE A 1 394 ? 15.431 4.448 2.359 1.00 93.56 394 ILE A N 1
ATOM 3064 C CA . ILE A 1 394 ? 14.092 3.835 2.349 1.00 93.56 394 ILE A CA 1
ATOM 3065 C C . ILE A 1 394 ? 13.929 2.835 3.498 1.00 93.56 394 ILE A C 1
ATOM 3067 O O . ILE A 1 394 ? 12.874 2.794 4.123 1.00 93.56 394 ILE A O 1
ATOM 3071 N N . GLN A 1 395 ? 14.961 2.044 3.800 1.00 93.19 395 GLN A N 1
ATOM 3072 C CA . GLN A 1 395 ? 14.900 1.050 4.871 1.00 93.19 395 GLN A CA 1
ATOM 3073 C C . GLN A 1 395 ? 14.863 1.716 6.238 1.00 93.19 395 GLN A C 1
ATOM 3075 O O . GLN A 1 395 ? 14.054 1.322 7.074 1.00 93.19 395 GLN A O 1
ATOM 3080 N N . LYS A 1 396 ? 15.664 2.765 6.444 1.00 91.31 396 LYS A N 1
ATOM 3081 C CA . LYS A 1 396 ? 15.637 3.540 7.680 1.00 91.31 396 LYS A CA 1
ATOM 3082 C C . LYS A 1 396 ? 14.299 4.245 7.860 1.00 91.31 396 LYS A C 1
ATOM 3084 O O . LYS A 1 396 ? 13.739 4.194 8.949 1.00 91.31 396 LYS A O 1
ATOM 3089 N N . GLN A 1 397 ? 13.740 4.828 6.798 1.00 91.81 397 GLN A N 1
ATOM 3090 C CA . GLN A 1 397 ? 12.417 5.441 6.877 1.00 91.81 397 GLN A CA 1
ATOM 3091 C C . GLN A 1 397 ? 11.330 4.411 7.187 1.00 91.81 397 GLN A C 1
ATOM 3093 O O . GLN A 1 397 ? 10.479 4.659 8.032 1.00 91.81 397 GLN A O 1
ATOM 3098 N N . LEU A 1 398 ? 11.368 3.241 6.550 1.00 93.62 398 LEU A N 1
ATOM 3099 C CA . LEU A 1 398 ? 10.399 2.178 6.801 1.00 93.62 398 LEU A CA 1
ATOM 3100 C C . LEU A 1 398 ? 10.516 1.630 8.231 1.00 93.62 398 LEU A C 1
ATOM 3102 O O . LEU A 1 398 ? 9.498 1.417 8.881 1.00 93.62 398 LEU A O 1
ATOM 3106 N N . GLN A 1 399 ? 11.739 1.484 8.748 1.00 92.19 399 GLN A N 1
ATOM 3107 C CA . GLN A 1 399 ? 11.986 1.154 10.152 1.00 92.19 399 GLN A CA 1
ATOM 3108 C C . GLN A 1 399 ? 11.392 2.217 11.087 1.00 92.19 399 GLN A C 1
ATOM 3110 O O . GLN A 1 399 ? 10.709 1.863 12.044 1.00 92.19 399 GLN A O 1
ATOM 3115 N N . ASN A 1 400 ? 11.603 3.502 10.789 1.00 90.12 400 ASN A N 1
ATOM 3116 C CA . ASN A 1 400 ? 11.062 4.600 11.588 1.00 90.12 400 ASN A CA 1
ATOM 3117 C C . ASN A 1 400 ? 9.526 4.587 11.613 1.00 90.12 400 ASN A C 1
ATOM 3119 O O . ASN A 1 400 ? 8.937 4.858 12.649 1.00 90.12 400 ASN A O 1
ATOM 3123 N N . VAL A 1 401 ? 8.867 4.254 10.499 1.00 91.62 401 VAL A N 1
ATOM 3124 C CA . VAL A 1 401 ? 7.401 4.119 10.457 1.00 91.62 401 VAL A CA 1
ATOM 3125 C C . VAL A 1 401 ? 6.932 2.931 11.302 1.00 91.62 401 VAL A C 1
ATOM 3127 O O . VAL A 1 401 ? 6.017 3.077 12.111 1.00 91.62 401 VAL A O 1
ATOM 3130 N N . LEU A 1 402 ? 7.585 1.772 11.164 1.00 92.69 402 LEU A N 1
ATOM 3131 C CA . LEU A 1 402 ? 7.240 0.548 11.901 1.00 92.69 402 LEU A CA 1
ATOM 3132 C C . LEU A 1 402 ? 7.421 0.681 13.418 1.00 92.69 402 LEU A C 1
ATOM 3134 O O . LEU A 1 402 ? 6.663 0.072 14.167 1.00 92.69 402 LEU A O 1
ATOM 3138 N N . GLN A 1 403 ? 8.420 1.450 13.852 1.00 90.69 403 GLN A N 1
ATOM 3139 C CA . GLN A 1 403 ? 8.749 1.701 15.260 1.00 90.69 403 GLN A CA 1
ATOM 3140 C C . GLN A 1 403 ? 8.196 3.043 15.763 1.00 90.69 403 GLN A C 1
ATOM 3142 O O . GLN A 1 403 ? 8.642 3.545 16.791 1.00 90.69 403 GLN A O 1
ATOM 3147 N N . SER A 1 404 ? 7.277 3.663 15.020 1.00 88.88 404 SER A N 1
ATOM 3148 C CA . SER A 1 404 ? 6.753 4.973 15.390 1.00 88.88 404 SER A CA 1
ATOM 3149 C C . SER A 1 404 ? 5.776 4.890 16.559 1.00 88.88 404 SER A C 1
ATOM 3151 O O . SER A 1 404 ? 4.924 4.000 16.626 1.00 88.88 404 SER A O 1
ATOM 3153 N N . GLN A 1 405 ? 5.818 5.908 17.419 1.00 89.62 405 GLN A N 1
ATOM 3154 C CA . GLN A 1 405 ? 4.818 6.092 18.472 1.0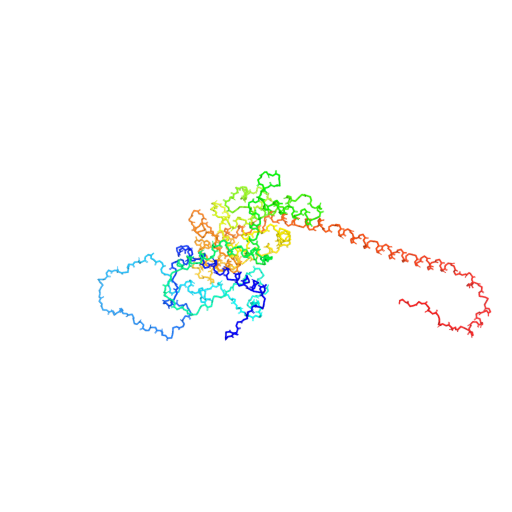0 89.62 405 GLN A CA 1
ATOM 3155 C C . GLN A 1 405 ? 3.412 6.308 17.885 1.00 89.62 405 GLN A C 1
ATOM 3157 O O . GLN A 1 405 ? 2.412 6.001 18.525 1.00 89.62 405 GLN A O 1
ATOM 3162 N N . HIS A 1 406 ? 3.312 6.809 16.648 1.00 90.88 406 HIS A N 1
ATOM 3163 C CA . HIS A 1 406 ? 2.024 6.987 15.981 1.00 90.88 406 HIS A CA 1
ATOM 3164 C C . HIS A 1 406 ? 1.308 5.659 15.717 1.00 90.88 406 HIS A C 1
ATOM 3166 O O . HIS A 1 406 ? 0.099 5.579 15.916 1.00 90.88 406 HIS A O 1
ATOM 3172 N N . PHE A 1 407 ? 2.031 4.614 15.300 1.00 91.94 407 PHE A N 1
ATOM 3173 C CA . PHE A 1 407 ? 1.438 3.284 15.141 1.00 91.94 407 PHE A CA 1
ATOM 3174 C C . PHE A 1 407 ? 1.066 2.659 16.491 1.00 91.94 407 PHE A C 1
ATOM 3176 O O . PHE A 1 407 ? 0.008 2.045 16.594 1.00 91.94 407 PHE A O 1
ATOM 3183 N N . GLU A 1 408 ? 1.886 2.854 17.526 1.00 93.06 408 GLU A N 1
ATOM 3184 C CA . GLU A 1 408 ? 1.576 2.388 18.883 1.00 93.06 408 GLU A CA 1
ATOM 3185 C C . GLU A 1 408 ? 0.292 3.032 19.428 1.00 93.06 408 GLU A C 1
ATOM 3187 O O . GLU A 1 408 ? -0.619 2.329 19.870 1.00 93.06 408 GLU A O 1
ATOM 3192 N N . GLU A 1 409 ? 0.176 4.358 19.318 1.00 94.31 409 GLU A N 1
ATOM 3193 C CA . GLU A 1 409 ? -1.027 5.081 19.734 1.00 94.31 409 GLU A CA 1
ATOM 3194 C C . GLU A 1 409 ? -2.240 4.685 18.883 1.00 94.31 409 GLU A C 1
ATOM 3196 O O . GLU A 1 409 ? -3.331 4.508 19.419 1.00 94.31 409 GLU A O 1
ATOM 3201 N N . LEU A 1 410 ? -2.066 4.459 17.576 1.00 96.56 410 LEU A N 1
ATOM 3202 C CA . LEU A 1 410 ? -3.137 3.948 16.723 1.00 96.56 410 LEU A CA 1
ATOM 3203 C C . LEU A 1 410 ? -3.665 2.597 17.219 1.00 96.56 410 LEU A C 1
ATOM 3205 O O . LEU A 1 410 ? -4.882 2.423 17.299 1.00 96.56 410 LEU A O 1
ATOM 3209 N N . PHE A 1 411 ? -2.787 1.644 17.544 1.00 96.81 411 PHE A N 1
ATOM 3210 C CA . PHE A 1 411 ? -3.220 0.340 18.054 1.00 96.81 411 PHE A CA 1
ATOM 3211 C C . PHE A 1 411 ? -3.970 0.480 19.371 1.00 96.81 411 PHE A C 1
ATOM 3213 O O . PHE A 1 411 ? -5.055 -0.079 19.511 1.00 96.81 411 PHE A O 1
ATOM 3220 N N . LYS A 1 412 ? -3.448 1.299 20.286 1.00 96.88 412 LYS A N 1
ATOM 3221 C CA . LYS A 1 412 ? -4.101 1.594 21.559 1.00 96.88 412 LYS A CA 1
ATOM 3222 C C . LYS A 1 412 ? -5.500 2.180 21.362 1.00 96.88 412 LYS A C 1
ATOM 3224 O O . LYS A 1 412 ? -6.445 1.678 21.960 1.00 96.88 412 LYS A O 1
ATOM 3229 N N . GLN A 1 413 ? -5.654 3.183 20.495 1.00 96.44 413 GLN A N 1
ATOM 3230 C CA . GLN A 1 413 ? -6.957 3.796 20.219 1.00 96.44 413 GLN A CA 1
ATOM 3231 C C . GLN A 1 413 ? -7.928 2.830 19.523 1.00 96.44 413 GLN A C 1
ATOM 3233 O O . GLN A 1 413 ? -9.127 2.859 19.797 1.00 96.44 413 GLN A O 1
ATOM 3238 N N . CYS A 1 414 ? -7.435 1.943 18.652 1.00 96.75 414 CYS A N 1
ATOM 3239 C CA . CYS A 1 414 ? -8.264 0.895 18.053 1.00 96.75 414 CYS A CA 1
ATOM 3240 C C . CYS A 1 414 ? -8.751 -0.109 19.106 1.00 96.75 414 CYS A C 1
ATOM 3242 O O . CYS A 1 414 ? -9.940 -0.428 19.136 1.00 96.75 414 CYS A O 1
ATOM 3244 N N . ASP A 1 415 ? -7.861 -0.579 19.980 1.00 96.44 415 ASP A N 1
ATOM 3245 C CA . ASP A 1 415 ? -8.197 -1.527 21.043 1.00 96.44 415 ASP A CA 1
ATOM 3246 C C . ASP A 1 415 ? -9.149 -0.904 22.069 1.00 96.44 415 ASP A C 1
ATOM 3248 O O . ASP A 1 415 ? -10.126 -1.544 22.461 1.00 96.44 415 ASP A O 1
ATOM 3252 N N . GLU A 1 416 ? -8.926 0.358 22.444 1.00 96.06 416 GLU A N 1
ATOM 3253 C CA . GLU A 1 416 ? -9.815 1.127 23.315 1.00 96.06 416 GLU A CA 1
ATOM 3254 C C . GLU A 1 416 ? -11.205 1.264 22.690 1.00 96.06 416 GLU A C 1
ATOM 3256 O O . GLU A 1 416 ? -12.197 0.918 23.327 1.00 96.06 416 GLU A O 1
ATOM 3261 N N . PHE A 1 417 ? -11.290 1.644 21.411 1.00 96.12 417 PHE A N 1
ATOM 3262 C CA . PHE A 1 417 ? -12.564 1.713 20.700 1.00 96.12 417 PHE A CA 1
ATOM 3263 C C . PHE A 1 417 ? -13.291 0.357 20.682 1.00 96.12 417 PHE A C 1
ATOM 3265 O O . PHE A 1 417 ? -14.476 0.287 21.017 1.00 96.12 417 PHE A O 1
ATOM 3272 N N . ILE A 1 418 ? -12.599 -0.738 20.332 1.00 95.69 418 ILE A N 1
ATOM 3273 C CA . ILE A 1 418 ? -13.181 -2.093 20.320 1.00 95.69 418 ILE A CA 1
ATOM 3274 C C . ILE A 1 418 ? -13.620 -2.519 21.728 1.00 95.69 418 ILE A C 1
ATOM 3276 O O . ILE A 1 418 ? -14.649 -3.187 21.875 1.00 95.69 418 ILE A O 1
ATOM 3280 N N . PHE A 1 419 ? -12.851 -2.168 22.757 1.00 95.44 419 PHE A N 1
ATOM 3281 C CA . PHE A 1 419 ? -13.187 -2.469 24.140 1.00 95.44 419 PHE A CA 1
ATOM 3282 C C . PHE A 1 419 ? -14.437 -1.706 24.574 1.00 95.44 419 PHE A C 1
ATOM 3284 O O . PHE A 1 419 ? -15.392 -2.347 25.002 1.00 95.44 419 PHE A O 1
ATOM 3291 N N . THR A 1 420 ? -14.495 -0.386 24.378 1.00 95.19 420 THR A N 1
ATOM 3292 C CA . THR A 1 420 ? -15.638 0.457 24.766 1.00 95.19 420 THR A CA 1
ATOM 3293 C C . THR A 1 420 ? -16.951 -0.035 24.158 1.00 95.19 420 THR A C 1
ATOM 3295 O O . THR A 1 420 ? -17.960 -0.130 24.853 1.00 95.19 420 THR A O 1
ATOM 3298 N N . ILE A 1 421 ? -16.961 -0.417 22.875 1.00 94.75 421 ILE A N 1
ATOM 3299 C CA . ILE A 1 421 ? -18.189 -0.925 22.236 1.00 94.75 421 ILE A CA 1
ATOM 3300 C C . ILE A 1 421 ? -18.602 -2.315 22.754 1.00 94.75 421 ILE A C 1
ATOM 3302 O O . ILE A 1 421 ? -19.778 -2.675 22.692 1.00 94.75 421 ILE A O 1
ATOM 3306 N N . ARG A 1 422 ? -17.653 -3.122 23.250 1.00 95.19 422 ARG A N 1
ATOM 3307 C CA . ARG A 1 422 ? -17.902 -4.482 23.766 1.00 95.19 422 ARG A CA 1
ATOM 3308 C C . ARG A 1 422 ? -18.112 -4.518 25.273 1.00 95.19 422 ARG A C 1
ATOM 3310 O O . ARG A 1 422 ? -18.674 -5.493 25.767 1.00 95.19 422 ARG A O 1
ATOM 3317 N N . GLU A 1 423 ? -17.694 -3.484 25.989 1.00 95.06 423 GLU A N 1
ATOM 3318 C CA . GLU A 1 423 ? -17.707 -3.401 27.445 1.00 95.06 423 GLU A CA 1
ATOM 3319 C C . GLU A 1 423 ? -19.074 -3.773 28.055 1.00 95.06 423 GLU A C 1
ATOM 3321 O O . GLU A 1 423 ? -19.102 -4.655 28.921 1.00 95.06 423 GLU A O 1
ATOM 3326 N N . PRO A 1 424 ? -20.223 -3.243 27.577 1.00 94.81 424 PRO A N 1
ATOM 3327 C CA . PRO A 1 424 ? -21.528 -3.618 28.127 1.00 94.81 424 PRO A CA 1
ATOM 3328 C C . PRO A 1 424 ? -21.823 -5.119 28.011 1.00 94.81 424 PRO A C 1
ATOM 3330 O O . PRO A 1 424 ? -22.383 -5.723 28.925 1.00 94.81 424 PRO A O 1
ATOM 3333 N N . PHE A 1 425 ? -21.417 -5.744 26.902 1.00 94.25 425 PHE A N 1
ATOM 3334 C CA . PHE A 1 425 ? -21.604 -7.177 26.673 1.00 94.25 425 PHE A CA 1
ATOM 3335 C C . PHE A 1 425 ? -20.653 -8.021 27.517 1.00 94.25 425 PHE A C 1
ATOM 3337 O O . PHE A 1 425 ? -21.062 -9.067 28.020 1.00 94.25 425 PHE A O 1
ATOM 3344 N N . ILE A 1 426 ? -19.408 -7.571 27.696 1.00 95.38 426 ILE A N 1
ATOM 3345 C CA . ILE A 1 426 ? -18.419 -8.238 28.549 1.00 95.38 426 ILE A CA 1
ATOM 3346 C C . ILE A 1 426 ? -18.937 -8.280 29.988 1.00 95.38 426 ILE A C 1
ATOM 3348 O O . ILE A 1 426 ? -19.025 -9.361 30.570 1.00 95.38 426 ILE A O 1
ATOM 3352 N N . TRP A 1 427 ? -19.362 -7.140 30.541 1.00 95.69 427 TRP A N 1
ATOM 3353 C CA . TRP A 1 427 ? -19.880 -7.079 31.910 1.00 95.69 427 TRP A CA 1
ATOM 3354 C C . TRP A 1 427 ? -21.198 -7.827 32.086 1.00 95.69 427 TRP A C 1
ATOM 3356 O O . TRP A 1 427 ? -21.378 -8.503 33.098 1.00 95.69 427 TRP A O 1
ATOM 3366 N N . LEU A 1 428 ? -22.094 -7.782 31.094 1.00 96.31 428 LEU A N 1
ATOM 3367 C CA . LEU A 1 428 ? -23.308 -8.597 31.104 1.00 96.31 428 LEU A CA 1
ATOM 3368 C C . LEU A 1 428 ? -22.968 -10.092 31.154 1.00 96.31 428 LEU A C 1
ATOM 3370 O O . LEU A 1 428 ? -23.559 -10.833 31.936 1.00 96.31 428 LEU A O 1
ATOM 3374 N N . ASN A 1 429 ? -22.002 -10.538 30.349 1.00 96.56 429 ASN A N 1
ATOM 3375 C CA . ASN A 1 429 ? -21.567 -11.929 30.338 1.00 96.56 429 ASN A CA 1
ATOM 3376 C C . ASN A 1 429 ? -20.983 -12.325 31.703 1.00 96.56 429 ASN A C 1
ATOM 3378 O O . ASN A 1 429 ? -21.427 -13.310 32.287 1.00 96.56 429 ASN A O 1
ATOM 3382 N N . VAL A 1 430 ? -20.072 -11.516 32.257 1.00 96.75 430 VAL A N 1
ATOM 3383 C CA . VAL A 1 430 ? -19.495 -11.727 33.597 1.00 96.75 430 VAL A CA 1
ATOM 3384 C C . VAL A 1 430 ? -20.590 -11.819 34.665 1.00 96.75 430 VAL A C 1
ATOM 3386 O O . VAL A 1 430 ? -20.578 -12.750 35.468 1.00 96.75 430 VAL A O 1
ATOM 3389 N N . ALA A 1 431 ? -21.575 -10.917 34.650 1.00 96.88 431 ALA A N 1
ATOM 3390 C CA . ALA A 1 431 ? -22.691 -10.939 35.592 1.00 96.88 431 ALA A CA 1
ATOM 3391 C C . ALA A 1 431 ? -23.544 -12.214 35.463 1.00 96.88 431 ALA A C 1
ATOM 3393 O O . ALA A 1 431 ? -23.910 -12.809 36.478 1.00 96.88 431 ALA A O 1
ATOM 3394 N N . LEU A 1 432 ? -23.822 -12.675 34.238 1.00 97.25 432 LEU A N 1
ATOM 3395 C CA . LEU A 1 432 ? -24.560 -13.919 33.990 1.00 97.25 432 LEU A CA 1
ATOM 3396 C C . LEU A 1 432 ? -23.791 -15.155 34.479 1.00 97.25 432 LEU A C 1
ATOM 3398 O O . LEU A 1 432 ? -24.389 -16.039 35.096 1.00 97.25 432 LEU A O 1
ATOM 3402 N N . TRP A 1 433 ? -22.474 -15.210 34.266 1.00 96.81 433 TRP A N 1
ATOM 3403 C CA . TRP A 1 433 ? -21.633 -16.290 34.793 1.00 96.81 433 TRP A CA 1
ATOM 3404 C C . TRP A 1 433 ? -21.578 -16.284 36.320 1.00 96.81 433 TRP A C 1
ATOM 3406 O O . TRP A 1 433 ? -21.718 -17.342 36.933 1.00 96.81 433 TRP A O 1
ATOM 3416 N N . LEU A 1 434 ? -21.435 -15.109 36.941 1.00 96.94 434 LEU A N 1
ATOM 3417 C CA . LEU A 1 434 ? -21.476 -14.967 38.397 1.00 96.94 434 LEU A CA 1
ATOM 3418 C C . LEU A 1 434 ? -22.829 -15.412 38.962 1.00 96.94 434 LEU A C 1
ATOM 3420 O O . LEU A 1 434 ? -22.862 -16.174 39.925 1.00 96.94 434 LEU A O 1
ATOM 3424 N N . LEU A 1 435 ? -23.940 -15.010 38.339 1.00 96.75 435 LEU A N 1
ATOM 3425 C CA . LEU A 1 435 ? -25.283 -15.440 38.731 1.00 96.75 435 LEU A CA 1
ATOM 3426 C C . LEU A 1 435 ? -25.439 -16.962 38.617 1.00 96.75 435 LEU A C 1
ATOM 3428 O O . LEU A 1 435 ? -25.933 -17.602 39.543 1.00 96.75 435 LEU A O 1
ATOM 3432 N N . SER A 1 436 ? -24.987 -17.551 37.506 1.00 96.25 436 SER A N 1
ATOM 3433 C CA . SER A 1 436 ? -25.025 -19.000 37.295 1.00 96.25 436 SER A CA 1
ATOM 3434 C C . SER A 1 436 ? -24.191 -19.741 38.341 1.00 96.25 436 SER A C 1
ATOM 3436 O O . SER A 1 436 ? -24.634 -20.751 38.884 1.00 96.25 436 SER A O 1
ATOM 3438 N N . PHE A 1 437 ? -22.996 -19.239 38.656 1.00 95.81 437 PHE A N 1
ATOM 3439 C CA . PHE A 1 437 ? -22.133 -19.820 39.681 1.00 95.81 437 PHE A CA 1
ATOM 3440 C C . PHE A 1 437 ? -22.775 -19.741 41.072 1.00 95.81 437 PHE A C 1
ATOM 3442 O O . PHE A 1 437 ? -22.824 -20.744 41.784 1.00 95.81 437 PHE A O 1
ATOM 3449 N N . LEU A 1 438 ? -23.337 -18.583 41.438 1.00 95.88 438 LEU A N 1
ATOM 3450 C CA . LEU A 1 438 ? -24.053 -18.396 42.701 1.00 95.88 438 LEU A CA 1
ATOM 3451 C C . LEU A 1 438 ? -25.279 -19.309 42.808 1.00 95.88 438 LEU A C 1
ATOM 3453 O O . LEU A 1 438 ? -25.515 -19.883 43.868 1.00 95.88 438 LEU A O 1
ATOM 3457 N N . TYR A 1 439 ? -26.032 -19.490 41.722 1.00 95.06 439 TYR A N 1
ATOM 3458 C CA . TYR A 1 439 ? -27.178 -20.399 41.678 1.00 95.06 439 TYR A CA 1
ATOM 3459 C C . TYR A 1 439 ? -26.768 -21.859 41.917 1.00 95.06 439 TYR A C 1
ATOM 3461 O O . TYR A 1 439 ? -27.387 -22.554 42.725 1.00 95.06 439 TYR A O 1
ATOM 3469 N N . LEU A 1 440 ? -25.692 -22.319 41.269 1.00 93.88 440 LEU A N 1
ATOM 3470 C CA . LEU A 1 440 ? -25.161 -23.667 41.481 1.00 93.88 440 LEU A CA 1
ATOM 3471 C C . LEU A 1 440 ? -24.668 -23.857 42.920 1.00 93.88 440 LEU A C 1
ATOM 3473 O O . LEU A 1 440 ? -25.012 -24.857 43.551 1.00 93.88 440 LEU A O 1
ATOM 3477 N N . LEU A 1 441 ? -23.926 -22.885 43.461 1.00 93.00 441 LEU A N 1
ATOM 3478 C CA . LEU A 1 441 ? -23.458 -22.905 44.848 1.00 93.00 441 LEU A CA 1
ATOM 3479 C C . LEU A 1 441 ? -24.645 -22.963 45.818 1.00 93.00 441 LEU A C 1
ATOM 3481 O O . LEU A 1 441 ? -24.663 -23.800 46.717 1.00 93.00 441 LEU A O 1
ATOM 3485 N N . HIS A 1 442 ? -25.672 -22.144 45.592 1.00 92.94 442 HIS A N 1
ATOM 3486 C CA . HIS A 1 442 ? -26.888 -22.124 46.400 1.00 92.94 442 HIS A CA 1
ATOM 3487 C C . HIS A 1 442 ? -27.604 -23.481 46.408 1.00 92.94 442 HIS A C 1
ATOM 3489 O O . HIS A 1 442 ? -27.957 -23.981 47.476 1.00 92.94 442 HIS A O 1
ATOM 3495 N N . ILE A 1 443 ? -27.759 -24.128 45.246 1.00 91.00 443 ILE A N 1
ATOM 3496 C CA . ILE A 1 443 ? -28.333 -25.479 45.166 1.00 91.00 443 ILE A CA 1
ATOM 3497 C C . ILE A 1 443 ? -27.459 -26.501 45.894 1.00 91.00 443 ILE A C 1
ATOM 3499 O O . ILE A 1 443 ? -28.001 -27.358 46.592 1.00 91.00 443 ILE A O 1
ATOM 3503 N N . MET A 1 444 ? -26.132 -26.439 45.746 1.00 88.06 444 MET A N 1
ATOM 3504 C CA . MET A 1 444 ? -25.228 -27.359 46.442 1.00 88.06 444 MET A CA 1
ATOM 3505 C C . MET A 1 444 ? -25.317 -27.202 47.962 1.00 88.06 444 MET A C 1
ATOM 3507 O O . MET A 1 444 ? -25.414 -28.212 48.657 1.00 88.06 444 MET A O 1
ATOM 3511 N N . VAL A 1 445 ? -25.350 -25.965 48.471 1.00 89.25 445 VAL A N 1
ATOM 3512 C CA . VAL A 1 445 ? -25.506 -25.680 49.906 1.00 89.25 445 VAL A CA 1
ATOM 3513 C C . VAL A 1 445 ? -26.864 -26.160 50.406 1.00 89.25 445 VAL A C 1
ATOM 3515 O O . VAL A 1 445 ? -26.901 -26.924 51.361 1.00 89.25 445 VAL A O 1
ATOM 3518 N N . ILE A 1 446 ? -27.968 -25.841 49.717 1.00 87.31 446 ILE A N 1
ATOM 3519 C CA . ILE A 1 446 ? -29.300 -26.345 50.092 1.00 87.31 446 ILE A CA 1
ATOM 3520 C C . ILE A 1 446 ? -29.327 -27.875 50.104 1.00 87.31 446 ILE A C 1
ATOM 3522 O O . ILE A 1 446 ? -29.886 -28.478 51.014 1.00 87.31 446 ILE A O 1
ATOM 3526 N N . ARG A 1 447 ? -28.742 -28.539 49.101 1.00 82.12 447 ARG A N 1
ATOM 3527 C CA . ARG A 1 447 ? -28.676 -30.007 49.056 1.00 82.12 447 ARG A CA 1
ATOM 3528 C C . ARG A 1 447 ? -27.862 -30.562 50.226 1.00 82.12 447 ARG A C 1
ATOM 3530 O O . ARG A 1 447 ? -28.283 -31.560 50.805 1.00 82.12 447 ARG A O 1
ATOM 3537 N N . LEU A 1 448 ? -26.738 -29.936 50.578 1.00 77.75 448 LEU A N 1
ATOM 3538 C CA . LEU A 1 448 ? -25.906 -30.336 51.712 1.00 77.75 448 LEU A CA 1
ATOM 3539 C C . LEU A 1 448 ? -26.635 -30.126 53.044 1.00 77.75 448 LEU A C 1
ATOM 3541 O O . LEU A 1 448 ? -26.658 -31.044 53.856 1.00 77.75 448 LEU A O 1
ATOM 3545 N N . ASP A 1 449 ? -27.300 -28.986 53.227 1.00 75.25 449 ASP A N 1
ATOM 3546 C CA . ASP A 1 449 ? -28.109 -28.684 54.410 1.00 75.25 449 ASP A CA 1
ATOM 3547 C C . ASP A 1 449 ? -29.294 -29.640 54.531 1.00 75.25 449 ASP A C 1
ATOM 3549 O O . ASP A 1 449 ? -29.550 -30.171 55.606 1.00 75.25 449 ASP A O 1
ATOM 3553 N N . LEU A 1 450 ? -29.985 -29.953 53.431 1.00 68.56 450 LEU A N 1
ATOM 3554 C CA . LEU A 1 450 ? -31.047 -30.959 53.426 1.00 68.56 450 LEU A CA 1
ATOM 3555 C C . LEU A 1 450 ? -30.513 -32.350 53.789 1.00 68.56 450 LEU A C 1
ATOM 3557 O O . LEU A 1 450 ? -31.169 -33.070 54.540 1.00 68.56 450 LEU A O 1
ATOM 3561 N N . LEU A 1 451 ? -29.337 -32.742 53.287 1.00 70.06 451 LEU A N 1
ATOM 3562 C CA . LEU A 1 451 ? -28.686 -33.999 53.672 1.00 70.06 451 LEU A CA 1
ATOM 3563 C C . LEU A 1 451 ? -28.270 -33.986 55.151 1.00 70.06 451 LEU A C 1
ATOM 3565 O O . LEU A 1 451 ? -28.483 -34.979 55.846 1.00 70.06 451 LEU A O 1
ATOM 3569 N N . HIS A 1 452 ? -27.744 -32.867 55.647 1.00 70.12 452 HIS A N 1
ATOM 3570 C CA . HIS A 1 452 ? -27.312 -32.694 57.030 1.00 70.12 452 HIS A CA 1
ATOM 3571 C C . HIS A 1 452 ? -28.506 -32.727 57.996 1.00 70.12 452 HIS A C 1
ATOM 3573 O O . HIS A 1 452 ? -28.541 -33.549 58.912 1.00 70.12 452 HIS A O 1
ATOM 3579 N N . ILE A 1 453 ? -29.554 -31.946 57.726 1.00 70.94 453 ILE A N 1
ATOM 3580 C CA . ILE A 1 453 ? -30.820 -31.950 58.470 1.00 70.94 453 ILE A CA 1
ATOM 3581 C C . ILE A 1 453 ? -31.453 -33.344 58.436 1.00 70.94 453 ILE A C 1
ATOM 3583 O O . ILE A 1 453 ? -31.865 -33.844 59.477 1.00 70.94 453 ILE A O 1
ATOM 3587 N N . LYS A 1 454 ? -31.486 -34.026 57.282 1.00 64.44 454 LYS A N 1
ATOM 3588 C CA . LYS A 1 454 ? -32.034 -35.391 57.181 1.00 64.44 454 LYS A CA 1
ATOM 3589 C C . LYS A 1 454 ? -31.202 -36.421 57.950 1.00 64.44 454 LYS A C 1
ATOM 3591 O O . LYS A 1 454 ? -31.772 -37.389 58.452 1.00 64.44 454 LYS A O 1
ATOM 3596 N N . SER A 1 455 ? -29.890 -36.218 58.073 1.00 66.81 455 SER A N 1
ATOM 3597 C CA . SER A 1 455 ? -29.030 -37.059 58.914 1.00 66.81 455 SER A CA 1
ATOM 3598 C C . SER A 1 455 ? -29.319 -36.869 60.410 1.00 66.81 455 SER A C 1
ATOM 3600 O O . SER A 1 455 ? -29.312 -37.843 61.156 1.00 66.81 455 SER A O 1
ATOM 3602 N N . HIS A 1 456 ? -29.683 -35.653 60.830 1.00 65.25 456 HIS A N 1
ATOM 3603 C CA . HIS A 1 456 ? -30.070 -35.336 62.210 1.00 65.25 456 HIS A CA 1
ATOM 3604 C C . HIS A 1 456 ? -31.542 -35.641 62.536 1.00 65.25 456 HIS A C 1
ATOM 3606 O O . HIS A 1 456 ? -31.864 -35.934 63.684 1.00 65.25 456 HIS A O 1
ATOM 3612 N N . LEU A 1 457 ? -32.431 -35.629 61.539 1.00 59.44 457 LEU A N 1
ATOM 3613 C CA . LEU A 1 457 ? -33.824 -36.084 61.649 1.00 59.44 457 LEU A CA 1
ATOM 3614 C C . LEU A 1 457 ? -33.973 -37.604 61.523 1.00 59.44 457 LEU A C 1
ATOM 3616 O O . LEU A 1 457 ? -35.098 -38.113 61.524 1.00 59.44 457 LEU A O 1
ATOM 3620 N N . HIS A 1 458 ? -32.869 -38.352 61.438 1.00 53.31 458 HIS A N 1
ATOM 3621 C CA . HIS A 1 458 ? -32.937 -39.785 61.656 1.00 53.31 458 HIS A CA 1
ATOM 3622 C C . HIS A 1 458 ? -33.447 -40.013 63.078 1.00 53.31 458 HIS A C 1
ATOM 3624 O O . HIS A 1 458 ? -32.795 -39.661 64.058 1.00 53.31 458 HIS A O 1
ATOM 3630 N N . SER A 1 459 ? -34.669 -40.537 63.171 1.00 50.34 459 SER A N 1
ATOM 3631 C CA . SER A 1 459 ? -35.326 -40.779 64.446 1.00 50.34 459 SER A CA 1
ATOM 3632 C C . SER A 1 459 ? -34.386 -41.581 65.363 1.00 50.34 459 SER A C 1
ATOM 3634 O O . SER A 1 459 ? -33.674 -42.463 64.864 1.00 50.34 459 SER A O 1
ATOM 3636 N N . PRO A 1 460 ? -34.397 -41.358 66.690 1.00 50.75 460 PRO A N 1
ATOM 3637 C CA . PRO A 1 460 ? -33.634 -42.141 67.667 1.00 50.75 460 PRO A CA 1
ATOM 3638 C C . PRO A 1 460 ? -34.159 -43.588 67.797 1.00 50.75 460 PRO A C 1
ATOM 3640 O O . PRO A 1 460 ? -34.153 -44.192 68.866 1.00 50.75 460 PRO A O 1
ATOM 3643 N N . SER A 1 461 ? -34.633 -44.183 66.704 1.00 47.72 461 SER A N 1
ATOM 3644 C CA . SER A 1 461 ? -34.947 -45.598 66.572 1.00 47.72 461 SER A CA 1
ATOM 3645 C C . SER A 1 461 ? -33.699 -46.468 66.392 1.00 47.72 461 SER A C 1
ATOM 3647 O O . SER A 1 461 ? -33.813 -47.682 66.525 1.00 47.72 461 SER A O 1
ATOM 3649 N N . SER A 1 462 ? -32.507 -45.900 66.151 1.00 49.12 462 SER A N 1
ATOM 3650 C CA . SER A 1 462 ? -31.255 -46.681 66.093 1.00 49.12 462 SER A CA 1
ATOM 3651 C C . SER A 1 462 ? -30.878 -47.303 67.445 1.00 49.12 462 SER A C 1
ATOM 3653 O O . SER A 1 462 ? -30.321 -48.396 67.475 1.00 49.12 462 SER A O 1
ATOM 3655 N N . HIS A 1 463 ? -31.259 -46.675 68.563 1.00 48.41 463 HIS A N 1
ATOM 3656 C CA . HIS A 1 463 ? -31.032 -47.205 69.915 1.00 48.41 463 HIS A CA 1
ATOM 3657 C C . HIS A 1 463 ? -32.215 -48.019 70.472 1.00 48.41 463 HIS A C 1
ATOM 3659 O O . HIS A 1 463 ? -32.127 -48.548 71.577 1.00 48.41 463 HIS A O 1
ATOM 3665 N N . ARG A 1 464 ? -33.315 -48.169 69.717 1.00 48.44 464 ARG A N 1
ATOM 3666 C CA . ARG A 1 464 ? -34.474 -49.012 70.081 1.00 48.44 464 ARG A CA 1
ATOM 3667 C C . ARG A 1 464 ? -34.562 -50.309 69.278 1.00 48.44 464 ARG A C 1
ATOM 3669 O O . ARG A 1 464 ? -35.626 -50.911 69.161 1.00 48.44 464 ARG A O 1
ATOM 3676 N N . ILE A 1 465 ? -33.430 -50.792 68.784 1.00 48.44 465 ILE A N 1
ATOM 3677 C CA . ILE A 1 465 ? -33.310 -52.189 68.382 1.00 48.44 465 ILE A CA 1
ATOM 3678 C C . ILE A 1 465 ? -33.119 -52.986 69.674 1.00 48.44 465 ILE A C 1
ATOM 3680 O O . ILE A 1 465 ? -32.007 -53.123 70.178 1.00 48.44 465 ILE A O 1
ATOM 3684 N N . ALA A 1 466 ? -34.214 -53.499 70.241 1.00 49.00 466 ALA A N 1
ATOM 3685 C CA . ALA A 1 466 ? -34.115 -54.569 71.227 1.00 49.00 466 ALA A CA 1
ATOM 3686 C C . ALA A 1 466 ? -33.247 -55.672 70.604 1.00 49.00 466 ALA A C 1
ATOM 3688 O O . ALA A 1 466 ? -33.534 -56.083 69.478 1.00 49.00 466 ALA A O 1
ATOM 3689 N N . ALA A 1 467 ? -32.202 -56.151 71.285 1.00 53.09 467 ALA A N 1
ATOM 3690 C CA . ALA A 1 467 ? -31.290 -57.174 70.753 1.00 53.09 467 ALA A CA 1
ATOM 3691 C C . ALA A 1 467 ? -32.027 -58.431 70.225 1.00 53.09 467 ALA A C 1
ATOM 3693 O O . ALA A 1 467 ? -31.538 -59.126 69.340 1.00 53.09 467 ALA A O 1
ATOM 3694 N N . GLN A 1 468 ? -33.261 -58.664 70.685 1.00 52.75 468 GLN A N 1
ATOM 3695 C CA . GLN A 1 468 ? -34.165 -59.705 70.189 1.00 52.75 468 GLN A CA 1
ATOM 3696 C C . GLN A 1 468 ? -34.683 -59.475 68.751 1.00 52.75 468 GLN A C 1
ATOM 3698 O O . GLN A 1 468 ? -34.968 -60.435 68.043 1.00 52.75 468 GLN A O 1
ATOM 3703 N N . SER A 1 469 ? -34.754 -58.231 68.272 1.00 49.25 469 SER A N 1
ATOM 3704 C CA . SER A 1 469 ? -35.157 -57.900 66.895 1.00 49.25 469 SER A CA 1
ATOM 3705 C C . SER A 1 469 ? -34.031 -58.075 65.862 1.00 49.25 469 SER A C 1
ATOM 3707 O O . SER A 1 469 ? -34.320 -58.293 64.686 1.00 49.25 469 SER A O 1
ATOM 3709 N N . LEU A 1 470 ? -32.756 -58.093 66.283 1.00 47.75 470 LEU A N 1
ATOM 3710 C CA . LEU A 1 470 ? -31.621 -58.435 65.407 1.00 47.75 470 LEU A CA 1
ATOM 3711 C C . LEU A 1 470 ? -31.582 -59.929 65.052 1.00 47.75 470 LEU A C 1
ATOM 3713 O O . LEU A 1 470 ? -31.240 -60.275 63.922 1.00 47.75 470 LEU A O 1
ATOM 3717 N N . LEU A 1 471 ? -32.022 -60.807 65.960 1.00 50.69 471 LEU A N 1
ATOM 3718 C CA . LEU A 1 471 ? -32.174 -62.239 65.671 1.00 50.69 471 LEU A CA 1
ATOM 3719 C C . LEU A 1 471 ? -33.374 -62.538 64.756 1.00 50.69 471 LEU A C 1
ATOM 3721 O O . LEU A 1 471 ? -33.344 -63.517 64.013 1.00 50.69 471 LEU A O 1
ATOM 3725 N N . ALA A 1 472 ? -34.397 -61.677 64.741 1.00 51.47 472 ALA A N 1
ATOM 3726 C CA . ALA A 1 472 ? -35.504 -61.779 63.790 1.00 51.47 472 ALA A CA 1
ATOM 3727 C C . ALA A 1 472 ? -35.150 -61.191 62.406 1.00 51.47 472 ALA A C 1
ATOM 3729 O O . ALA A 1 472 ? -35.520 -61.759 61.378 1.00 51.47 472 ALA A O 1
ATOM 3730 N N . ALA A 1 473 ? -34.381 -60.098 62.346 1.00 46.31 473 ALA A N 1
ATOM 3731 C CA . ALA A 1 473 ? -33.978 -59.466 61.084 1.00 46.31 473 ALA A CA 1
ATOM 3732 C C . ALA A 1 473 ? -32.930 -60.270 60.287 1.00 46.31 473 ALA A C 1
ATOM 3734 O O . ALA A 1 473 ? -32.892 -60.148 59.061 1.00 46.31 473 ALA A O 1
ATOM 3735 N N . ALA A 1 474 ? -32.153 -61.148 60.937 1.00 47.06 474 AL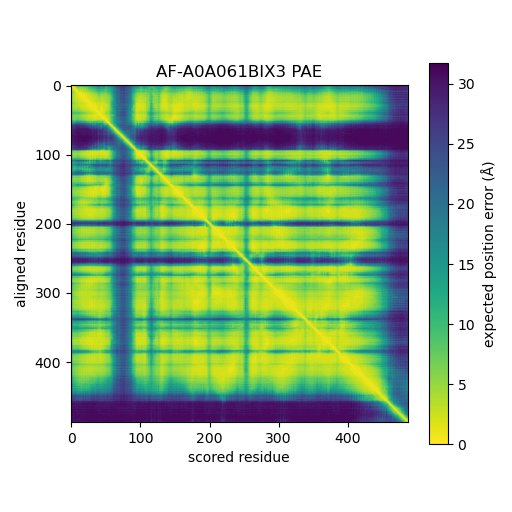A A N 1
ATOM 3736 C CA . ALA A 1 474 ? -31.307 -62.136 60.254 1.00 47.06 474 ALA A CA 1
ATOM 3737 C C . ALA A 1 474 ? -32.115 -63.133 59.397 1.00 47.06 474 ALA A C 1
ATOM 3739 O O . ALA A 1 474 ? -31.550 -63.801 58.535 1.00 47.06 474 ALA A O 1
ATOM 3740 N N . ARG A 1 475 ? -33.440 -63.215 59.596 1.00 49.47 475 ARG A N 1
ATOM 3741 C CA . ARG A 1 475 ? -34.342 -64.026 58.768 1.00 49.47 475 ARG A CA 1
ATOM 3742 C C . ARG A 1 475 ? -35.173 -63.237 57.755 1.00 49.47 475 ARG A C 1
ATOM 3744 O O . ARG A 1 475 ? -35.835 -63.878 56.948 1.00 49.47 475 ARG A O 1
ATOM 3751 N N . VAL A 1 476 ? -35.170 -61.895 57.764 1.00 53.25 476 VAL A N 1
ATOM 3752 C CA . VAL A 1 476 ? -36.136 -61.117 56.944 1.00 53.25 476 VAL A CA 1
ATOM 3753 C C . VAL A 1 476 ? -35.535 -59.933 56.161 1.00 53.25 476 VAL A C 1
ATOM 3755 O O . VAL A 1 476 ? -36.228 -59.306 55.365 1.00 53.25 476 VAL A O 1
ATOM 3758 N N . ASN A 1 477 ? -34.240 -59.629 56.268 1.00 39.81 477 ASN A N 1
ATOM 3759 C CA . ASN A 1 477 ? -33.624 -58.617 55.395 1.00 39.81 477 ASN A CA 1
ATOM 3760 C C . ASN A 1 477 ? -33.195 -59.202 54.039 1.00 39.81 477 ASN A C 1
ATOM 3762 O O . ASN A 1 477 ? -32.434 -60.159 54.004 1.00 39.81 477 ASN A O 1
ATOM 3766 N N . LYS A 1 478 ? -33.497 -58.611 52.881 1.00 41.62 478 LYS A N 1
ATOM 3767 C CA . LYS A 1 478 ? -34.295 -57.423 52.509 1.00 41.62 478 LYS A CA 1
ATOM 3768 C C . LYS A 1 478 ? -34.155 -57.365 50.978 1.00 41.62 478 LYS A C 1
ATOM 3770 O O . LYS A 1 478 ? -33.038 -57.428 50.476 1.00 41.62 478 LYS A O 1
ATOM 3775 N N . LEU A 1 479 ? -35.202 -57.329 50.158 1.00 48.66 479 LEU A N 1
ATOM 3776 C CA . LEU A 1 479 ? -35.947 -56.108 49.807 1.00 48.66 479 LEU A CA 1
ATOM 3777 C C . LEU A 1 479 ? -35.075 -54.857 49.528 1.00 48.66 479 LEU A C 1
ATOM 3779 O O . LEU A 1 479 ? -35.542 -53.729 49.633 1.00 48.66 479 LEU A O 1
ATOM 3783 N N . ASN A 1 480 ? -33.824 -55.046 49.093 1.00 40.22 480 ASN A N 1
ATOM 3784 C CA . ASN A 1 480 ? -32.996 -54.014 48.466 1.00 40.22 480 ASN A CA 1
ATOM 3785 C C . ASN A 1 480 ? -33.402 -53.821 46.996 1.00 40.22 480 ASN A C 1
ATOM 3787 O O . ASN A 1 480 ? -32.681 -54.236 46.095 1.00 40.22 480 ASN A O 1
ATOM 3791 N N . ARG A 1 481 ? -34.555 -53.199 46.731 1.00 39.62 481 ARG A N 1
ATOM 3792 C CA . ARG A 1 481 ? -34.861 -52.605 45.413 1.00 39.62 481 ARG A CA 1
ATOM 3793 C C . ARG A 1 481 ? -35.805 -51.411 45.534 1.00 39.62 481 ARG A C 1
ATOM 3795 O O . ARG A 1 481 ? -36.864 -51.389 44.929 1.00 39.62 481 ARG A O 1
ATOM 3802 N N . VAL A 1 482 ? -35.401 -50.393 46.286 1.00 47.16 482 VAL A N 1
ATOM 3803 C CA . VAL A 1 482 ? -35.839 -49.019 45.999 1.00 47.16 482 VAL A CA 1
ATOM 3804 C C . VAL A 1 482 ? -34.641 -48.101 46.223 1.00 47.16 482 VAL A C 1
ATOM 3806 O O . VAL A 1 482 ? -34.513 -47.457 47.257 1.00 47.16 482 VAL A O 1
ATOM 3809 N N . PHE A 1 483 ? -33.734 -48.076 45.248 1.00 39.38 483 PHE A N 1
ATOM 3810 C CA . PHE A 1 483 ? -32.846 -46.935 45.046 1.00 39.38 483 PHE A CA 1
ATOM 3811 C C . PHE A 1 483 ? -33.459 -46.081 43.938 1.00 39.38 483 PHE A C 1
ATOM 3813 O O . PHE A 1 483 ? -33.136 -46.194 42.762 1.00 39.38 483 PHE A O 1
ATOM 3820 N N . TYR A 1 484 ? -34.417 -45.255 44.355 1.00 41.50 484 TYR A N 1
ATOM 3821 C CA . TYR A 1 484 ? -34.625 -43.943 43.760 1.00 41.50 484 TYR A CA 1
ATOM 3822 C C . TYR A 1 484 ? -33.336 -43.178 44.072 1.00 41.50 484 TYR A C 1
ATOM 3824 O O . TYR A 1 484 ? -33.051 -43.018 45.257 1.00 41.50 484 TYR A O 1
ATOM 3832 N N . LEU A 1 485 ? -32.563 -42.819 43.041 1.00 37.66 485 LEU A N 1
ATOM 3833 C CA . LEU A 1 485 ? -31.279 -42.086 43.009 1.00 37.66 485 LEU A CA 1
ATOM 3834 C C . LEU A 1 485 ? -30.227 -42.884 42.219 1.00 37.66 485 LEU A C 1
ATOM 3836 O O . LEU A 1 485 ? -29.405 -43.603 42.784 1.00 37.66 485 LEU A O 1
ATOM 3840 N N . GLN A 1 486 ? -30.253 -42.718 40.898 1.00 29.28 486 GLN A N 1
ATOM 3841 C CA . GLN A 1 486 ? -29.032 -42.712 40.093 1.00 29.28 486 GLN A CA 1
ATOM 3842 C C . GLN A 1 486 ? -28.618 -41.243 39.867 1.00 29.28 486 GLN A C 1
ATOM 3844 O O . GLN A 1 486 ? -29.517 -40.398 39.782 1.00 29.28 486 GLN A O 1
ATOM 3849 N N . PRO A 1 487 ? -27.305 -40.938 39.847 1.00 47.09 487 PRO A N 1
ATOM 3850 C CA . PRO A 1 487 ? -26.774 -39.652 39.397 1.00 47.09 487 PRO A CA 1
ATOM 3851 C C . PRO A 1 487 ? -27.033 -39.397 37.909 1.00 47.09 487 PRO A C 1
ATOM 3853 O O . PRO A 1 487 ? -27.158 -40.389 37.151 1.00 47.09 487 PRO A O 1
#

Solvent-accessible surface area (backbone atoms only — not comparable to full-atom values): 27494 Å² total; per-residue (Å²): 110,99,82,70,68,84,72,63,91,45,73,65,50,39,52,53,42,50,51,53,51,49,60,40,48,37,42,54,50,46,46,48,28,54,35,13,67,29,52,53,93,73,74,25,29,19,64,23,50,34,37,53,85,51,64,59,80,82,66,78,64,89,65,73,74,82,67,66,72,91,66,74,92,78,78,83,95,83,75,81,85,80,73,72,79,71,89,63,84,68,55,70,86,45,19,66,58,42,23,42,41,47,49,64,34,84,70,71,59,85,54,48,78,47,83,58,84,86,48,76,45,54,82,59,67,50,88,84,51,68,32,40,56,79,66,63,70,68,67,48,84,78,50,95,51,72,72,43,40,23,44,61,53,18,54,56,42,47,63,62,70,72,36,68,71,62,36,52,56,38,47,75,71,70,69,82,64,70,27,40,21,38,40,54,25,37,48,41,48,69,26,48,58,52,63,82,61,80,84,54,102,73,63,35,81,61,55,57,51,41,40,50,29,47,26,60,77,32,70,62,65,48,74,70,42,44,59,52,55,38,28,51,25,52,25,29,28,28,45,40,77,60,81,64,69,88,52,45,75,83,62,87,53,85,70,98,67,72,74,39,52,30,27,52,22,43,46,36,20,78,45,89,46,69,98,56,48,45,28,25,52,45,32,44,34,48,40,49,53,32,68,52,79,60,76,88,48,31,60,58,51,50,51,50,66,52,70,38,53,68,59,48,50,54,33,52,50,50,51,50,54,51,56,23,43,37,40,42,54,86,56,69,35,71,67,32,63,79,41,89,50,33,32,67,67,30,26,19,75,39,80,76,16,46,59,53,96,18,34,72,67,31,68,54,48,60,30,55,37,42,53,38,31,26,42,67,44,40,56,65,56,33,54,31,89,84,49,52,34,40,56,25,31,54,48,52,36,50,49,34,28,75,65,8,55,32,50,54,49,29,52,51,42,32,50,48,51,58,43,60,61,40,43,67,58,53,54,51,50,52,52,51,51,51,51,52,50,50,52,53,51,51,52,52,49,52,52,50,49,52,52,49,51,52,64,69,64,52,65,83,58,81,82,65,63,53,76,72,54,58,68,52,44,78,76,66,76,68,93,84,80,79,75,87,78,78,136

Sequence (487 aa):
NALRFTYPASGEDCLHTFLDILRRLWYVLRYLEGQCGHPSSIYGWRDCQYGKAVDHSNWQCEDHPRKQPKCQANCQPTCKAACQPNTQANCQPASPLMSYFNDCLPGHLPHRLESIGCKSECKTCSPKSKGMPCLTPLGFRAFSGSTKTGKVLCKILDEFLNSDDVSCLFALAQSPPATLAEHFGFTLSLVKGWYAGLTSTYNNGFQSVFATSIDKQSISLYKETSTLTDALRDAYGSSQSSHETKKHNEQPAKAEEEIIRGDLSSLSMTVECPGQHCGPYLSPLCSDTYRHLLRKNSDTYLSWSVYLPWTFWDLLNSLYNSLCAISCQDWGCKTCMQGDACRRGKHGDSQSACKCPSLVACRGVSPTLYSYGFRFGVPWLLGDKTTKKTCFDIQKQLQNVLQSQHFEELFKQCDEFIFTIREPFIWLNVALWLLSFLYLLHIMVIRLDLLHIKSHLHSPSSHRIAAQSLLAAARVNKLNRVFYLQP

Foldseek 3Di:
DVVPDADDPDPVLNLVLVLQVCLQVLLVLLVLLVQLVDDVVLPGFVAFKAAAPQDAPPDPPPDPPPPPPPCPPDDDDDDPDPPPPPPRPHPPDHGLSRCQLQVNRPLQDDWDWDDDHSDIDTPPCDPVLFQFDRHDRNNDDHHPDDMDTSNVSSVVSCVVVVDPVVLVSLQVDDDQRGHLLSVLLQLQLQLALADQAPPDPRGDPLLVLLLVLLCVVLVNLDPRSRLLSVLSCQQAPRALADDDPVQAQVDDDPDDDSAQRQHNSQQQHPDFDFPALGDNFWDFSSNSSNNDHDSVCSNVSNVSLLPCLVVNLVNLVVLLLQLLQDQLVVVVNPQQVVDPLAHGNRRLVDPPSDPALAQSSRRRNQSSSSSSRIGRRDSCQCNDPRRDHHSNSSSVSSVSSSPHVSSVSNNVVSVVSVCSSCVVVVVVVVVVVVVVVVVVVVVVVVVVVVVVVVVVPPPPCVVVPPVVVVVVVVVPDDDPPDPPDDD